Protein AF-0000000085155643 (afdb_homodimer)

Secondary structure (DSSP, 8-state):
---SS--HHHHHHHHHHHHHHHHHTT-SEEEE-TTHHHHHHH------SSS--EEEEESSS--EEEEEGGGGGGGTTSSHHHHT--EEEE-TTS-HHHHHHHHTTSSS--EEE-TT-BHHHHHHHHHHHSS--EETHHHHHHHHHB--HHHHHHHHHHHHHHHHHHHHHHHH--TTSBHHHHHHHHHHHHHHTT-SEEEEEEEEEGGGGG-TT----SPBP-TT-EEEEEEEEEETTTEEP-EEEEEEESPPPHHHHHHHHHHHHHHHHHHHH--TT-BHHHHHHHHHHHHHHTT-GGG--S-SEEE-SSSSSEEEEESTT--PBP-TTBEEEE--EEEETTTEEEE-BEEEEE-SSSEEES--S--S-EEEPP-/---SS--HHHHHHHHHHHHHHHHHTT-SEEEE-TTHHHHHHH------SSS--EEEEESSS--EEEEEGGGGGGGTTSSHHHHT--EEEE-TTS-HHHHHHHHTTSSS--EEE-TT-BHHHHHHHHHHHSS--EETHHHHHHHHHB--HHHHHHHHHHHHHHHHHHHHHHHH--TTSBHHHHHHHHHHHHHHTT-SEEEEEEEEEGGGGG-TT----SPBP-TT-EEEEEEEEEETTTEEP-EEEEEEESPPPHHHHHHHHHHHHHHHHHHHH--TT-BHHHHHHHHHHHHHHTT-GGG--S-SEEE-SSSSSEEEEESTT--PBP-TTBEEEE--EEEETTTEEEE-BEEEEE-SSSEEES--S--S-EEEPP-

InterPro domains:
  IPR000587 Creatinase, N-terminal [PF01321] (14-145)
  IPR000994 Peptidase M24 [PF00557] (154-356)
  IPR001131 Peptidase M24B, X-Pro dipeptidase/aminopeptidase P, conserved site [PS00491] (302-314)
  IPR029149 Creatinase/Aminopeptidase P/Spt16, N-terminal [G3DSA:3.40.350.10] (1-143)
  IPR029149 Creatinase/Aminopeptidase P/Spt16, N-terminal [SSF53092] (5-144)
  IPR036005 Creatinase/aminopeptidase-like [G3DSA:3.90.230.10] (144-374)
  IPR036005 Creatinase/aminopeptidase-like [SSF55920] (145-372)
  IPR050659 Peptidase M24B family [PTHR46112] (6-370)

Sequence (750 aa):
MESHRFDADVYARRLAAAASATAAAGLGGLVITPGYDLRYLVGSRAQTLERFTALVLPASGEPTVVVPRLEVASLKGSAIAELGLPVRDWVDGENPYELVAAALGGAPAATAVTDSMPALHLLPLAGVLGVLPVLATDVLRGLRMVKEECEVDALRKAGAAIDRVHARVPSFLIPGRTEADVAADIAEAIVAEGHSEVAFIIVGSGPHGADPHHGYSDRELQVGDIVVVDIGGSYEPGYHSDSTRTYSIGEPSPEVAQQYSILQRAQRAACDAVRPGVTAEQVAAAARDVLAAAGLAEYFVHRTGHGIGLSVHEEPYIVAGNDLPLAAGMAFSIEPGIYFPGRWGARIEDIVVVTDDGALAVNKRPHELIVVPVPMESHRFDADVYARRLAAAASATAAAGLGGLVITPGYDLRYLVGSRAQTLERFTALVLPASGEPTVVVPRLEVASLKGSAIAELGLPVRDWVDGENPYELVAAALGGAPAATAVTDSMPALHLLPLAGVLGVLPVLATDVLRGLRMVKEECEVDALRKAGAAIDRVHARVPSFLIPGRTEADVAADIAEAIVAEGHSEVAFIIVGSGPHGADPHHGYSDRELQVGDIVVVDIGGSYEPGYHSDSTRTYSIGEPSPEVAQQYSILQRAQRAACDAVRPGVTAEQVAAAARDVLAAAGLAEYFVHRTGHGIGLSVHEEPYIVAGNDLPLAAGMAFSIEPGIYFPGRWGARIEDIVVVTDDGALAVNKRPHELIVVPVP

Organism: Mycolicibacterium paratuberculosis (strain ATCC BAA-968 / K-10) (NCBI:txid262316)

Radius of gyration: 26.62 Å; Cα contacts (8 Å, |Δi|>4): 1845; chains: 2; bounding box: 56×73×69 Å

Structure (mmCIF, N/CA/C/O backbone):
data_AF-0000000085155643-model_v1
#
loop_
_entity.id
_entity.type
_entity.pdbx_description
1 polymer PepE
#
loop_
_atom_site.group_PDB
_atom_site.id
_atom_site.type_symbol
_atom_site.label_atom_id
_atom_site.label_alt_id
_atom_site.label_comp_id
_atom_site.label_asym_id
_atom_site.label_entity_id
_atom_site.label_seq_id
_atom_site.pdbx_PDB_ins_code
_atom_site.Cartn_x
_atom_site.Cartn_y
_atom_site.Cartn_z
_atom_site.occupancy
_atom_site.B_iso_or_equiv
_atom_site.auth_seq_id
_atom_site.auth_comp_id
_atom_site.auth_asym_id
_atom_site.auth_atom_id
_atom_site.pdbx_PDB_model_num
ATOM 1 N N . MET A 1 1 ? 22.547 6.699 -15.016 1 32.41 1 MET A N 1
ATOM 2 C CA . MET A 1 1 ? 21.234 6.742 -14.391 1 32.41 1 MET A CA 1
ATOM 3 C C . MET A 1 1 ? 21.297 7.402 -13.016 1 32.41 1 MET A C 1
ATOM 5 O O . MET A 1 1 ? 22.078 6.973 -12.156 1 32.41 1 MET A O 1
ATOM 9 N N . GLU A 1 2 ? 21.109 8.703 -12.867 1 44.66 2 GLU A N 1
ATOM 10 C CA . GLU A 1 2 ? 21.234 9.484 -11.648 1 44.66 2 GLU A CA 1
ATOM 11 C C . GLU A 1 2 ? 20.578 8.766 -10.469 1 44.66 2 GLU A C 1
ATOM 13 O O . GLU A 1 2 ? 19.516 8.148 -10.617 1 44.66 2 GLU A O 1
ATOM 18 N N . SER A 1 3 ? 21.312 8.477 -9.445 1 58.22 3 SER A N 1
ATOM 19 C CA . SER A 1 3 ? 20.875 7.695 -8.297 1 58.22 3 SER A CA 1
ATOM 20 C C . SER A 1 3 ? 19.609 8.281 -7.672 1 58.22 3 SER A C 1
ATOM 22 O O . SER A 1 3 ? 19.484 9.5 -7.535 1 58.22 3 SER A O 1
ATOM 24 N N . HIS A 1 4 ? 18.531 7.59 -7.559 1 84.88 4 HIS A N 1
ATOM 25 C CA . HIS A 1 4 ? 17.25 7.965 -6.996 1 84.88 4 HIS A CA 1
ATOM 26 C C . HIS A 1 4 ? 17.281 7.941 -5.469 1 84.88 4 HIS A C 1
ATOM 28 O O . HIS A 1 4 ? 16.25 7.727 -4.824 1 84.88 4 HIS A O 1
ATOM 34 N N . ARG A 1 5 ? 18.719 8.078 -4.984 1 92.5 5 ARG A N 1
ATOM 35 C CA . ARG A 1 5 ? 18.906 8.117 -3.537 1 92.5 5 ARG A CA 1
ATOM 36 C C . ARG A 1 5 ? 20.031 9.078 -3.154 1 92.5 5 ARG A C 1
ATOM 38 O O . ARG A 1 5 ? 20.656 9.695 -4.023 1 92.5 5 ARG A O 1
ATOM 45 N N . PHE A 1 6 ? 20.234 9.344 -1.831 1 97.12 6 PHE A N 1
ATOM 46 C CA . PHE A 1 6 ? 21.359 10.133 -1.328 1 97.12 6 PHE A CA 1
ATOM 47 C C . PHE A 1 6 ? 22.672 9.359 -1.452 1 97.12 6 PHE A C 1
ATOM 49 O O . PHE A 1 6 ? 22.672 8.188 -1.815 1 97.12 6 PHE A O 1
ATOM 56 N N . ASP A 1 7 ? 23.797 10.039 -1.158 1 96.44 7 ASP A N 1
ATOM 57 C CA . ASP A 1 7 ? 25.109 9.406 -1.146 1 96.44 7 ASP A CA 1
ATOM 58 C C . ASP A 1 7 ? 25.203 8.367 -0.035 1 96.44 7 ASP A C 1
ATOM 60 O O . ASP A 1 7 ? 24.594 8.516 1.023 1 96.44 7 ASP A O 1
ATOM 64 N N . ALA A 1 8 ? 26.031 7.398 -0.221 1 96.75 8 ALA A N 1
ATOM 65 C CA . ALA A 1 8 ? 26.156 6.27 0.701 1 96.75 8 ALA A CA 1
ATOM 66 C C . ALA A 1 8 ? 26.562 6.746 2.094 1 96.75 8 ALA A C 1
ATOM 68 O O . ALA A 1 8 ? 26.188 6.137 3.098 1 96.75 8 ALA A O 1
ATOM 69 N N . ASP A 1 9 ? 27.281 7.816 2.139 1 97.31 9 ASP A N 1
ATOM 70 C CA . ASP A 1 9 ? 27.75 8.328 3.422 1 97.31 9 ASP A CA 1
ATOM 71 C C . ASP A 1 9 ? 26.578 8.773 4.301 1 97.31 9 ASP A C 1
ATOM 73 O O . ASP A 1 9 ? 26.656 8.688 5.531 1 97.31 9 ASP A O 1
ATOM 77 N N . VAL A 1 10 ? 25.516 9.289 3.678 1 97.81 10 VAL A N 1
ATOM 78 C CA . VAL A 1 10 ? 24.312 9.672 4.406 1 97.81 10 VAL A CA 1
ATOM 79 C C . VAL A 1 10 ? 23.75 8.453 5.129 1 97.81 10 VAL A C 1
ATOM 81 O O . VAL A 1 10 ? 23.438 8.523 6.32 1 97.81 10 VAL A O 1
ATOM 84 N N . TYR A 1 11 ? 23.688 7.379 4.43 1 98.31 11 TYR A N 1
ATOM 85 C CA . TYR A 1 11 ? 23.094 6.168 4.98 1 98.31 11 TYR A CA 1
ATOM 86 C C . TYR A 1 11 ? 24.016 5.527 6.012 1 98.31 11 TYR A C 1
ATOM 88 O O . TYR A 1 11 ? 23.562 4.949 6.996 1 98.31 11 TYR A O 1
ATOM 96 N N . ALA A 1 12 ? 25.328 5.648 5.805 1 98.06 12 ALA A N 1
ATOM 97 C CA . ALA A 1 12 ? 26.281 5.164 6.801 1 98.06 12 ALA A CA 1
ATOM 98 C C . ALA A 1 12 ? 26.094 5.883 8.133 1 98.06 12 ALA A C 1
ATOM 100 O O . ALA A 1 12 ? 26.062 5.246 9.188 1 98.06 12 ALA A O 1
ATOM 101 N N . ARG A 1 13 ? 25.953 7.148 8.078 1 97.62 13 ARG A N 1
ATOM 102 C CA . ARG A 1 13 ? 25.734 7.941 9.281 1 97.62 13 ARG A CA 1
ATOM 103 C C . ARG A 1 13 ? 24.422 7.59 9.953 1 97.62 13 ARG A C 1
ATOM 105 O O . ARG A 1 13 ? 24.344 7.504 11.18 1 97.62 13 ARG A O 1
ATOM 112 N N . ARG A 1 14 ? 23.422 7.348 9.18 1 98.19 14 ARG A N 1
ATOM 113 C CA . ARG A 1 14 ? 22.094 7.031 9.711 1 98.19 14 ARG A CA 1
ATOM 114 C C . ARG A 1 14 ? 22.094 5.672 10.398 1 98.19 14 ARG A C 1
ATOM 116 O O . ARG A 1 14 ? 21.484 5.516 11.461 1 98.19 14 ARG A O 1
ATOM 123 N N . LEU A 1 15 ? 22.734 4.711 9.75 1 98.5 15 LEU A N 1
ATOM 124 C CA . LEU A 1 15 ? 22.844 3.393 10.359 1 98.5 15 LEU A CA 1
ATOM 125 C C . LEU A 1 15 ? 23.578 3.473 11.695 1 98.5 15 LEU A C 1
ATOM 127 O O . LEU A 1 15 ? 23.141 2.879 12.688 1 98.5 15 LEU A O 1
ATOM 131 N N . ALA A 1 16 ? 24.625 4.254 11.742 1 98.12 16 ALA A N 1
ATOM 132 C CA . ALA A 1 16 ? 25.391 4.406 12.977 1 98.12 16 ALA A CA 1
ATOM 133 C C . ALA A 1 16 ? 24.562 5.102 14.055 1 98.12 16 ALA A C 1
ATOM 135 O O . ALA A 1 16 ? 24.547 4.672 15.211 1 98.12 16 ALA A O 1
ATOM 136 N N . ALA A 1 17 ? 23.875 6.141 13.688 1 97.81 17 ALA A N 1
ATOM 137 C CA . ALA A 1 17 ? 23.047 6.879 14.633 1 97.81 17 ALA A CA 1
ATOM 138 C C . ALA A 1 17 ? 21.922 6 15.172 1 97.81 17 ALA A C 1
ATOM 140 O O . ALA A 1 17 ? 21.609 6.031 16.359 1 97.81 17 ALA A O 1
ATOM 141 N N . ALA A 1 18 ? 21.297 5.234 14.289 1 98.44 18 ALA A N 1
ATOM 142 C CA . ALA A 1 18 ? 20.203 4.348 14.695 1 98.44 18 ALA A CA 1
ATOM 143 C C . ALA A 1 18 ? 20.719 3.268 15.648 1 98.44 18 ALA A C 1
ATOM 145 O O . ALA A 1 18 ? 20.047 2.947 16.641 1 98.44 18 ALA A O 1
ATOM 146 N N . ALA A 1 19 ? 21.859 2.715 15.32 1 98.31 19 ALA A N 1
ATOM 147 C CA . ALA A 1 19 ? 22.453 1.708 16.203 1 98.31 19 ALA A CA 1
ATOM 148 C C . ALA A 1 19 ? 22.719 2.285 17.594 1 98.31 19 ALA A C 1
ATOM 150 O O . ALA A 1 19 ? 22.406 1.659 18.609 1 98.31 19 ALA A O 1
ATOM 151 N N . SER A 1 20 ? 23.281 3.473 17.609 1 97.94 20 SER A N 1
ATOM 152 C CA . SER A 1 20 ? 23.578 4.137 18.875 1 97.94 20 SER A CA 1
ATOM 153 C C . SER A 1 20 ? 22.312 4.41 19.672 1 97.94 20 SER A C 1
ATOM 155 O O . SER A 1 20 ? 22.266 4.172 20.875 1 97.94 20 SER A O 1
ATOM 157 N N . ALA A 1 21 ? 21.297 4.891 19.031 1 97.5 21 ALA A N 1
ATOM 158 C CA . ALA A 1 21 ? 20.016 5.164 19.688 1 97.5 21 ALA A CA 1
ATOM 159 C C . ALA A 1 21 ? 19.375 3.883 20.219 1 97.5 21 ALA A C 1
ATOM 161 O O . ALA A 1 21 ? 18.766 3.885 21.281 1 97.5 21 ALA A O 1
ATOM 162 N N . THR A 1 22 ? 19.531 2.82 19.438 1 97.88 22 THR A N 1
ATOM 163 C CA . THR A 1 22 ? 19.031 1.513 19.844 1 97.88 22 THR A CA 1
ATOM 164 C C . THR A 1 22 ? 19.719 1.036 21.109 1 97.88 22 THR A C 1
ATOM 166 O O . THR A 1 22 ? 19.047 0.6 22.062 1 97.88 22 THR A O 1
ATOM 169 N N . ALA A 1 23 ? 21.016 1.2 21.141 1 97.5 23 ALA A N 1
ATOM 170 C CA . ALA A 1 23 ? 21.781 0.836 22.328 1 97.5 23 ALA A CA 1
ATOM 171 C C . ALA A 1 23 ? 21.375 1.679 23.531 1 97.5 23 ALA A C 1
ATOM 173 O O . ALA A 1 23 ? 21.188 1.153 24.625 1 97.5 23 ALA A O 1
ATOM 174 N N . ALA A 1 24 ? 21.188 2.908 23.312 1 97.06 24 ALA A N 1
ATOM 175 C CA . ALA A 1 24 ? 20.812 3.832 24.375 1 97.06 24 ALA A CA 1
ATOM 176 C C . ALA A 1 24 ? 19.438 3.482 24.953 1 97.06 24 ALA A C 1
ATOM 178 O O . ALA A 1 24 ? 19.172 3.711 26.125 1 97.06 24 ALA A O 1
ATOM 179 N N . ALA A 1 25 ? 18.594 2.867 24.156 1 96.5 25 ALA A N 1
ATOM 180 C CA . ALA A 1 25 ? 17.25 2.488 24.578 1 96.5 25 ALA A CA 1
ATOM 181 C C . ALA A 1 25 ? 17.25 1.132 25.281 1 96.5 25 ALA A C 1
ATOM 183 O O . ALA A 1 25 ? 16.188 0.643 25.688 1 96.5 25 ALA A O 1
ATOM 184 N N . GLY A 1 26 ? 18.375 0.486 25.328 1 96.31 26 GLY A N 1
ATOM 185 C CA . GLY A 1 26 ? 18.484 -0.808 25.984 1 96.31 26 GLY A CA 1
ATOM 186 C C . GLY A 1 26 ? 17.984 -1.956 25.125 1 96.31 26 GLY A C 1
ATOM 187 O O . GLY A 1 26 ? 17.578 -2.994 25.656 1 96.31 26 GLY A O 1
ATOM 188 N N . LEU A 1 27 ? 17.969 -1.751 23.859 1 97.38 27 LEU A N 1
ATOM 189 C CA . LEU A 1 27 ? 17.5 -2.768 22.922 1 97.38 27 LEU A CA 1
ATOM 190 C C . LEU A 1 27 ? 18.672 -3.482 22.25 1 97.38 27 LEU A C 1
ATOM 192 O O . LEU A 1 27 ? 19.734 -2.898 22.078 1 97.38 27 LEU A O 1
ATOM 196 N N . GLY A 1 28 ? 18.422 -4.715 21.875 1 97.12 28 GLY A N 1
ATOM 197 C CA . GLY A 1 28 ? 19.438 -5.508 21.203 1 97.12 28 GLY A CA 1
ATOM 198 C C . GLY A 1 28 ? 19.578 -5.191 19.719 1 97.12 28 GLY A C 1
ATOM 199 O O . GLY A 1 28 ? 20.609 -5.469 19.109 1 97.12 28 GLY A O 1
ATOM 200 N N . GLY A 1 29 ? 18.516 -4.633 19.172 1 98.38 29 GLY A N 1
ATOM 201 C CA . GLY A 1 29 ? 18.578 -4.297 17.75 1 98.38 29 GLY A CA 1
ATOM 202 C C . GLY A 1 29 ? 17.234 -3.871 17.188 1 98.38 29 GLY A C 1
ATOM 203 O O . GLY A 1 29 ? 16.234 -3.816 17.906 1 98.38 29 GLY A O 1
ATOM 204 N N . LEU A 1 30 ? 17.281 -3.461 15.93 1 98.75 30 LEU A N 1
ATOM 205 C CA . LEU A 1 30 ? 16.094 -3.104 15.148 1 98.75 30 LEU A CA 1
ATOM 206 C C . LEU A 1 30 ? 15.852 -4.121 14.039 1 98.75 30 LEU A C 1
ATOM 208 O O . LEU A 1 30 ? 16.797 -4.641 13.445 1 98.75 30 LEU A O 1
ATOM 212 N N . VAL A 1 31 ? 14.609 -4.457 13.773 1 98.88 31 VAL A N 1
ATOM 213 C CA . VAL A 1 31 ? 14.195 -5.207 12.594 1 98.88 31 VAL A CA 1
ATOM 214 C C . VAL A 1 31 ? 13.273 -4.352 11.727 1 98.88 31 VAL A C 1
ATOM 216 O O . VAL A 1 31 ? 12.141 -4.055 12.125 1 98.88 31 VAL A O 1
ATOM 219 N N . ILE A 1 32 ? 13.742 -3.996 10.516 1 98.75 32 ILE A N 1
ATOM 220 C CA . ILE A 1 32 ? 13.094 -2.998 9.672 1 98.75 32 ILE A CA 1
ATOM 221 C C . ILE A 1 32 ? 12.641 -3.641 8.367 1 98.75 32 ILE A C 1
ATOM 223 O O . ILE A 1 32 ? 13.453 -3.875 7.469 1 98.75 32 ILE A O 1
ATOM 227 N N . THR A 1 33 ? 11.336 -3.877 8.273 1 98.5 33 THR A N 1
ATOM 228 C CA . THR A 1 33 ? 10.773 -4.383 7.031 1 98.5 33 THR A CA 1
ATOM 229 C C . THR A 1 33 ? 10.57 -3.252 6.027 1 98.5 33 THR A C 1
ATOM 231 O O . THR A 1 33 ? 10.773 -2.08 6.359 1 98.5 33 THR A O 1
ATOM 234 N N . PRO A 1 34 ? 10.234 -3.621 4.762 1 97.19 34 PRO A N 1
ATOM 235 C CA . PRO A 1 34 ? 10.117 -2.598 3.721 1 97.19 34 PRO A CA 1
ATOM 236 C C . PRO A 1 34 ? 9.125 -1.495 4.082 1 97.19 34 PRO A C 1
ATOM 238 O O . PRO A 1 34 ? 8.086 -1.77 4.688 1 97.19 34 PRO A O 1
ATOM 241 N N . GLY A 1 35 ? 9.367 -0.264 3.723 1 95 35 GLY A N 1
ATOM 242 C CA . GLY A 1 35 ? 8.633 0.953 4.039 1 95 35 GLY A CA 1
ATOM 243 C C . GLY A 1 35 ? 9.531 2.166 4.195 1 95 35 GLY A C 1
ATOM 244 O O . GLY A 1 35 ? 10.688 2.152 3.754 1 95 35 GLY A O 1
ATOM 245 N N . TYR A 1 36 ? 9.078 3.172 4.848 1 95.38 36 TYR A N 1
ATOM 246 C CA . TYR A 1 36 ? 9.789 4.445 4.914 1 95.38 36 TYR A CA 1
ATOM 247 C C . TYR A 1 36 ? 11.039 4.328 5.777 1 95.38 36 TYR A C 1
ATOM 249 O O . TYR A 1 36 ? 12.039 4.996 5.527 1 95.38 36 TYR A O 1
ATOM 257 N N . ASP A 1 37 ? 11.039 3.412 6.781 1 97.56 37 ASP A N 1
ATOM 258 C CA . ASP A 1 37 ? 12.219 3.271 7.633 1 97.56 37 ASP A CA 1
ATOM 259 C C . ASP A 1 37 ? 13.367 2.604 6.883 1 97.56 37 ASP A C 1
ATOM 261 O O . ASP A 1 37 ? 14.523 2.977 7.055 1 97.56 37 ASP A O 1
ATOM 265 N N . LEU A 1 38 ? 13.016 1.601 6.09 1 98.12 38 LEU A N 1
ATOM 266 C CA . LEU A 1 38 ? 14.039 0.964 5.273 1 98.12 38 LEU A CA 1
ATOM 267 C C . LEU A 1 38 ? 14.617 1.948 4.262 1 98.12 38 LEU A C 1
ATOM 269 O O . LEU A 1 38 ? 15.836 2.006 4.07 1 98.12 38 LEU A O 1
ATOM 273 N N . ARG A 1 39 ? 13.773 2.695 3.637 1 97 39 ARG A N 1
ATOM 274 C CA . ARG A 1 39 ? 14.203 3.73 2.705 1 97 39 ARG A CA 1
ATOM 275 C C . ARG A 1 39 ? 15.102 4.754 3.4 1 97 39 ARG A C 1
ATOM 277 O O . ARG A 1 39 ? 16.094 5.203 2.83 1 97 39 ARG A O 1
ATOM 284 N N . TYR A 1 40 ? 14.758 5.07 4.613 1 98.12 40 TYR A N 1
ATOM 285 C CA . TYR A 1 40 ? 15.531 6.043 5.379 1 98.12 40 TYR A CA 1
ATOM 286 C C . TYR A 1 40 ? 16.938 5.516 5.68 1 98.12 40 TYR A C 1
ATOM 288 O O . TYR A 1 40 ? 17.922 6.234 5.52 1 98.12 40 TYR A O 1
ATOM 296 N N . LEU A 1 41 ? 17.031 4.285 6.07 1 98.56 41 LEU A N 1
ATOM 297 C CA . LEU A 1 41 ? 18.266 3.76 6.645 1 98.56 41 LEU A CA 1
ATOM 298 C C . LEU A 1 41 ? 19.219 3.311 5.551 1 98.56 41 LEU A C 1
ATOM 300 O O . LEU A 1 41 ? 20.438 3.35 5.738 1 98.56 41 LEU A O 1
ATOM 304 N N . VAL A 1 42 ? 18.609 2.873 4.371 1 98.44 42 VAL A N 1
ATOM 305 C CA . VAL A 1 42 ? 19.562 2.32 3.41 1 98.44 42 VAL A CA 1
ATOM 306 C C . VAL A 1 42 ? 19.141 2.717 1.994 1 98.44 42 VAL A C 1
ATOM 308 O O . VAL A 1 42 ? 19.719 2.23 1.017 1 98.44 42 VAL A O 1
ATOM 311 N N . GLY A 1 43 ? 18.094 3.512 1.774 1 97.56 43 GLY A N 1
ATOM 312 C CA . GLY A 1 43 ? 17.688 4.004 0.469 1 97.56 43 GLY A CA 1
ATOM 313 C C . GLY A 1 43 ? 17 2.953 -0.376 1 97.56 43 GLY A C 1
ATOM 314 O O . GLY A 1 43 ? 16.969 3.057 -1.604 1 97.56 43 GLY A O 1
ATOM 315 N N . SER A 1 44 ? 16.469 1.911 0.299 1 96.38 44 SER A N 1
ATOM 316 C CA . SER A 1 44 ? 15.867 0.803 -0.443 1 96.38 44 SER A CA 1
ATOM 317 C C . SER A 1 44 ? 14.391 1.046 -0.711 1 96.38 44 SER A C 1
ATOM 319 O O . SER A 1 44 ? 13.648 1.463 0.185 1 96.38 44 SER A O 1
ATOM 321 N N . ARG A 1 45 ? 13.977 0.698 -1.948 1 92.94 45 ARG A N 1
ATOM 322 C CA . ARG A 1 45 ? 12.57 0.769 -2.338 1 92.94 45 ARG A CA 1
ATOM 323 C C . ARG A 1 45 ? 11.969 -0.625 -2.449 1 92.94 45 ARG A C 1
ATOM 325 O O . ARG A 1 45 ? 10.922 -0.805 -3.078 1 92.94 45 ARG A O 1
ATOM 332 N N . ALA A 1 46 ? 12.68 -1.554 -1.919 1 92.31 46 ALA A N 1
ATOM 333 C CA . ALA A 1 46 ? 12.234 -2.941 -2.004 1 92.31 46 ALA A CA 1
ATOM 334 C C . ALA A 1 46 ? 10.859 -3.113 -1.36 1 92.31 46 ALA A C 1
ATOM 336 O O . ALA A 1 46 ? 10.57 -2.506 -0.326 1 92.31 46 ALA A O 1
ATOM 337 N N . GLN A 1 47 ? 10.047 -3.758 -2.043 1 90.44 47 GLN A N 1
ATOM 338 C CA . GLN A 1 47 ? 8.758 -4.219 -1.533 1 90.44 47 GLN A CA 1
ATOM 339 C C . GLN A 1 47 ? 8.633 -5.738 -1.646 1 90.44 47 GLN A C 1
ATOM 341 O O . GLN A 1 47 ? 9.242 -6.352 -2.529 1 90.44 47 GLN A O 1
ATOM 346 N N . THR A 1 48 ? 7.93 -6.266 -0.693 1 85.5 48 THR A N 1
ATOM 347 C CA . THR A 1 48 ? 7.629 -7.691 -0.784 1 85.5 48 THR A CA 1
ATOM 348 C C . THR A 1 48 ? 6.168 -7.961 -0.423 1 85.5 48 THR A C 1
ATOM 350 O O . THR A 1 48 ? 5.578 -7.234 0.376 1 85.5 48 THR A O 1
ATOM 353 N N . LEU A 1 49 ? 5.566 -8.898 -1.057 1 84.94 49 LEU A N 1
ATOM 354 C CA . LEU A 1 49 ? 4.234 -9.359 -0.679 1 84.94 49 LEU A CA 1
ATOM 355 C C . LEU A 1 49 ? 4.281 -10.164 0.615 1 84.94 49 LEU A C 1
ATOM 357 O O . LEU A 1 49 ? 4.652 -9.633 1.667 1 84.94 49 LEU A O 1
ATOM 361 N N . GLU A 1 50 ? 4.141 -11.469 0.486 1 90.75 50 GLU A N 1
ATOM 362 C CA . GLU A 1 50 ? 4.02 -12.289 1.688 1 90.75 50 GLU A CA 1
ATOM 363 C C . GLU A 1 50 ? 5.387 -12.766 2.166 1 90.75 50 GLU A C 1
ATOM 365 O O . GLU A 1 50 ? 5.508 -13.305 3.268 1 90.75 50 GLU A O 1
ATOM 370 N N . ARG A 1 51 ? 6.512 -12.578 1.364 1 94.75 51 ARG A N 1
ATOM 371 C CA . ARG A 1 51 ? 7.832 -13.07 1.735 1 94.75 51 ARG A CA 1
ATOM 372 C C . ARG A 1 51 ? 8.578 -12.055 2.588 1 94.75 51 ARG A C 1
ATOM 374 O O . ARG A 1 51 ? 8.539 -10.852 2.305 1 94.75 51 ARG A O 1
ATOM 381 N N . PHE A 1 52 ? 9.219 -12.555 3.58 1 97.75 52 PHE A N 1
ATOM 382 C CA . PHE A 1 52 ? 9.844 -11.711 4.59 1 97.75 52 PHE A CA 1
ATOM 383 C C . PHE A 1 52 ? 11.109 -11.055 4.039 1 97.75 52 PHE A C 1
ATOM 385 O O . PHE A 1 52 ? 11.969 -11.734 3.482 1 97.75 52 PHE A O 1
ATOM 392 N N . THR A 1 53 ? 11.289 -9.766 4.117 1 98.25 53 THR A N 1
ATOM 393 C CA . THR A 1 53 ? 12.469 -8.945 3.879 1 98.25 53 THR A CA 1
ATOM 394 C C . THR A 1 53 ? 12.68 -7.949 5.02 1 98.25 53 THR A C 1
ATOM 396 O O . THR A 1 53 ? 11.727 -7.305 5.465 1 98.25 53 THR A O 1
ATOM 399 N N . ALA A 1 54 ? 13.938 -7.848 5.523 1 98.75 54 ALA A N 1
ATOM 400 C CA . ALA A 1 54 ? 14.172 -6.859 6.574 1 98.75 54 ALA A CA 1
ATOM 401 C C . ALA A 1 54 ? 15.656 -6.496 6.664 1 98.75 54 ALA A C 1
ATOM 403 O O . ALA A 1 54 ? 16.516 -7.309 6.336 1 98.75 54 ALA A O 1
ATOM 404 N N . LEU A 1 55 ? 15.93 -5.316 7.039 1 98.88 55 LEU A N 1
ATOM 405 C CA . LEU A 1 55 ? 17.219 -4.91 7.602 1 98.88 55 LEU A CA 1
ATOM 406 C C . LEU A 1 55 ? 17.281 -5.211 9.094 1 98.88 55 LEU A C 1
ATOM 408 O O . LEU A 1 55 ? 16.422 -4.754 9.859 1 98.88 55 LEU A O 1
ATOM 412 N N . VAL A 1 56 ? 18.156 -6.008 9.5 1 98.88 56 VAL A N 1
ATOM 413 C CA . VAL A 1 56 ? 18.438 -6.258 10.906 1 98.88 56 VAL A CA 1
ATOM 414 C C . VAL A 1 56 ? 19.609 -5.406 11.359 1 98.88 56 VAL A C 1
ATOM 416 O O . VAL A 1 56 ? 20.734 -5.559 10.852 1 98.88 56 VAL A O 1
ATOM 419 N N . LEU A 1 57 ? 19.406 -4.469 12.258 1 98.81 57 LEU A N 1
ATOM 420 C CA . LEU A 1 57 ? 20.422 -3.553 12.766 1 98.81 57 LEU A CA 1
ATOM 421 C C . LEU A 1 57 ? 20.672 -3.779 14.25 1 98.81 57 LEU A C 1
ATOM 423 O O . LEU A 1 57 ? 19.922 -3.277 15.094 1 98.81 57 LEU A O 1
ATOM 427 N N . PRO A 1 58 ? 21.703 -4.547 14.602 1 98.25 58 PRO A N 1
ATOM 428 C CA . PRO A 1 58 ? 22.016 -4.746 16.016 1 98.25 58 PRO A CA 1
ATOM 429 C C . PRO A 1 58 ? 22.5 -3.469 16.703 1 98.25 58 PRO A C 1
ATOM 431 O O . PRO A 1 58 ? 23.062 -2.588 16.031 1 98.25 58 PRO A O 1
ATOM 434 N N . ALA A 1 59 ? 22.234 -3.408 18 1 97.25 59 ALA A N 1
ATOM 435 C CA . ALA A 1 59 ? 22.766 -2.295 18.781 1 97.25 59 ALA A CA 1
ATOM 436 C C . ALA A 1 59 ? 24.297 -2.254 18.719 1 97.25 59 ALA A C 1
ATOM 438 O O . ALA A 1 59 ? 24.891 -1.18 18.781 1 97.25 59 ALA A O 1
ATOM 439 N N . SER A 1 60 ? 24.859 -3.398 18.672 1 95 60 SER A N 1
ATOM 440 C CA . SER A 1 60 ? 26.297 -3.574 18.484 1 95 60 SER A CA 1
ATOM 441 C C . SER A 1 60 ? 26.594 -4.672 17.469 1 95 60 SER A C 1
ATOM 443 O O . SER A 1 60 ? 26.094 -5.789 17.594 1 95 60 SER A O 1
ATOM 445 N N . GLY A 1 61 ? 27.344 -4.332 16.453 1 93.38 61 GLY A N 1
ATOM 446 C CA . GLY A 1 61 ? 27.656 -5.293 15.398 1 93.38 61 GLY A CA 1
ATOM 447 C C . GLY A 1 61 ? 27.297 -4.801 14.016 1 93.38 61 GLY A C 1
ATOM 448 O O . GLY A 1 61 ? 26.984 -3.623 13.828 1 93.38 61 GLY A O 1
ATOM 449 N N . GLU A 1 62 ? 27.312 -5.711 13.055 1 95.25 62 GLU A N 1
ATOM 450 C CA . GLU A 1 62 ? 27.109 -5.355 11.648 1 95.25 62 GLU A CA 1
ATOM 451 C C . GLU A 1 62 ? 25.656 -5.535 11.227 1 95.25 62 GLU A C 1
ATOM 453 O O . GLU A 1 62 ? 25.047 -6.57 11.516 1 95.25 62 GLU A O 1
ATOM 458 N N . PRO A 1 63 ? 25.094 -4.469 10.586 1 98.25 63 PRO A N 1
ATOM 459 C CA . PRO A 1 63 ? 23.766 -4.652 10.016 1 98.25 63 PRO A CA 1
ATOM 460 C C . PRO A 1 63 ? 23.719 -5.762 8.961 1 98.25 63 PRO A C 1
ATOM 462 O O . PRO A 1 63 ? 24.719 -5.988 8.258 1 98.25 63 PRO A O 1
ATOM 465 N N . THR A 1 64 ? 22.609 -6.449 8.891 1 98.56 64 THR A N 1
ATOM 466 C CA . THR A 1 64 ? 22.422 -7.539 7.945 1 98.56 64 THR A CA 1
ATOM 467 C C . THR A 1 64 ? 21.047 -7.438 7.27 1 98.56 64 THR A C 1
ATOM 469 O O . THR A 1 64 ? 20.062 -7.117 7.922 1 98.56 64 THR A O 1
ATOM 472 N N . VAL A 1 65 ? 21.031 -7.695 5.965 1 98.75 65 VAL A N 1
ATOM 473 C CA . VAL A 1 65 ? 19.766 -7.73 5.246 1 98.75 65 VAL A CA 1
ATOM 474 C C . VAL A 1 65 ? 19.328 -9.18 5.047 1 98.75 65 VAL A C 1
ATOM 476 O O . VAL A 1 65 ? 20.094 -10 4.547 1 98.75 65 VAL A O 1
ATOM 479 N N . VAL A 1 66 ? 18.141 -9.508 5.535 1 98.75 66 VAL A N 1
ATOM 480 C CA . VAL A 1 66 ? 17.516 -10.805 5.301 1 98.75 66 VAL A CA 1
ATOM 481 C C . VAL A 1 66 ? 16.469 -10.68 4.188 1 98.75 66 VAL A C 1
ATOM 483 O O . VAL A 1 66 ? 15.539 -9.875 4.285 1 98.75 66 VAL A O 1
ATOM 486 N N . VAL A 1 67 ? 16.594 -11.414 3.062 1 98.12 67 VAL A N 1
ATOM 487 C CA . VAL A 1 67 ? 15.758 -11.211 1.884 1 98.12 67 VAL A CA 1
ATOM 488 C C . VAL A 1 67 ? 15.547 -12.547 1.164 1 98.12 67 VAL A C 1
ATOM 490 O O . VAL A 1 67 ? 16.453 -13.391 1.128 1 98.12 67 VAL A O 1
ATOM 493 N N . PRO A 1 68 ? 14.305 -12.797 0.646 1 96.44 68 PRO A N 1
ATOM 494 C CA . PRO A 1 68 ? 14.164 -13.992 -0.194 1 96.44 68 PRO A CA 1
ATOM 495 C C . PRO A 1 68 ? 15.117 -13.977 -1.391 1 96.44 68 PRO A C 1
ATOM 497 O O . PRO A 1 68 ? 15.32 -12.938 -2.016 1 96.44 68 PRO A O 1
ATOM 500 N N . ARG A 1 69 ? 15.688 -15.172 -1.633 1 93.81 69 ARG A N 1
ATOM 501 C CA . ARG A 1 69 ? 16.625 -15.281 -2.742 1 93.81 69 ARG A CA 1
ATOM 502 C C . ARG A 1 69 ? 16.031 -14.711 -4.023 1 93.81 69 ARG A C 1
ATOM 504 O O . ARG A 1 69 ? 16.719 -14.023 -4.777 1 93.81 69 ARG A O 1
ATOM 511 N N . LEU A 1 70 ? 14.781 -14.852 -4.211 1 91.38 70 LEU A N 1
ATOM 512 C CA . LEU A 1 70 ? 14.078 -14.406 -5.41 1 91.38 70 LEU A CA 1
ATOM 513 C C . LEU A 1 70 ? 14.016 -12.891 -5.477 1 91.38 70 LEU A C 1
ATOM 515 O O . LEU A 1 70 ? 13.75 -12.32 -6.535 1 91.38 70 LEU A O 1
ATOM 519 N N . GLU A 1 71 ? 14.25 -12.148 -4.348 1 92.69 71 GLU A N 1
ATOM 520 C CA . GLU A 1 71 ? 14.062 -10.703 -4.285 1 92.69 71 GLU A CA 1
ATOM 521 C C . GLU A 1 71 ? 15.398 -9.984 -4.105 1 92.69 71 GLU A C 1
ATOM 523 O O . GLU A 1 71 ? 15.43 -8.781 -3.85 1 92.69 71 GLU A O 1
ATOM 528 N N . VAL A 1 72 ? 16.5 -10.672 -4.199 1 93.5 72 VAL A N 1
ATOM 529 C CA . VAL A 1 72 ? 17.812 -10.062 -3.979 1 93.5 72 VAL A CA 1
ATOM 530 C C . VAL A 1 72 ? 18.016 -8.906 -4.957 1 93.5 72 VAL A C 1
ATOM 532 O O . VAL A 1 72 ? 18.562 -7.863 -4.594 1 93.5 72 VAL A O 1
ATOM 535 N N . ALA A 1 73 ? 17.516 -9.047 -6.168 1 88.62 73 ALA A N 1
ATOM 536 C CA . ALA A 1 73 ? 17.688 -8.031 -7.203 1 88.62 73 ALA A CA 1
ATOM 537 C C . ALA A 1 73 ? 16.953 -6.738 -6.828 1 88.62 73 ALA A C 1
ATOM 539 O O . ALA A 1 73 ? 17.328 -5.652 -7.285 1 88.62 73 ALA A O 1
ATOM 540 N N . SER A 1 74 ? 15.922 -6.832 -5.965 1 91.06 74 SER A N 1
ATOM 541 C CA . SER A 1 74 ? 15.141 -5.66 -5.578 1 91.06 74 SER A CA 1
ATOM 542 C C . SER A 1 74 ? 15.953 -4.723 -4.691 1 91.06 74 SER A C 1
ATOM 544 O O . SER A 1 74 ? 15.57 -3.574 -4.473 1 91.06 74 SER A O 1
ATOM 546 N N . LEU A 1 75 ? 17.094 -5.176 -4.211 1 94 75 LEU A N 1
ATOM 547 C CA . LEU A 1 75 ? 17.938 -4.355 -3.355 1 94 75 LEU A CA 1
ATOM 548 C C . LEU A 1 75 ? 18.828 -3.434 -4.191 1 94 75 LEU A C 1
ATOM 550 O O . LEU A 1 75 ? 19.453 -2.518 -3.66 1 94 75 LEU A O 1
ATOM 554 N N . LYS A 1 76 ? 18.812 -3.723 -5.496 1 89.69 76 LYS A N 1
ATOM 555 C CA . LYS A 1 76 ? 19.625 -2.896 -6.383 1 89.69 76 LYS A CA 1
ATOM 556 C C . LYS A 1 76 ? 19.219 -1.429 -6.297 1 89.69 76 LYS A C 1
ATOM 558 O O . LYS A 1 76 ? 18.031 -1.115 -6.223 1 89.69 76 LYS A O 1
ATOM 563 N N . GLY A 1 77 ? 20.172 -0.57 -6.305 1 91.44 77 GLY A N 1
ATOM 564 C CA . GLY A 1 77 ? 19.922 0.86 -6.234 1 91.44 77 GLY A CA 1
ATOM 565 C C . GLY A 1 77 ? 19.984 1.41 -4.82 1 91.44 77 GLY A C 1
ATOM 566 O O . GLY A 1 77 ? 20.094 2.623 -4.625 1 91.44 77 GLY A O 1
ATOM 567 N N . SER A 1 78 ? 19.859 0.514 -3.811 1 96.38 78 SER A N 1
ATOM 568 C CA . SER A 1 78 ? 20.016 0.937 -2.422 1 96.38 78 SER A CA 1
ATOM 569 C C . SER A 1 78 ? 21.484 1.156 -2.076 1 96.38 78 SER A C 1
ATOM 571 O O . SER A 1 78 ? 22.375 0.942 -2.912 1 96.38 78 SER A O 1
ATOM 573 N N . ALA A 1 79 ? 21.734 1.568 -0.898 1 97.75 79 ALA A N 1
ATOM 574 C CA . ALA A 1 79 ? 23.109 1.802 -0.442 1 97.75 79 ALA A CA 1
ATOM 575 C C . ALA A 1 79 ? 23.734 0.515 0.082 1 97.75 79 ALA A C 1
ATOM 577 O O . ALA A 1 79 ? 24.906 0.495 0.44 1 97.75 79 ALA A O 1
ATOM 578 N N . ILE A 1 80 ? 23.016 -0.61 0.104 1 97.94 80 ILE A N 1
ATOM 579 C CA . ILE A 1 80 ? 23.391 -1.854 0.764 1 97.94 80 ILE A CA 1
ATOM 580 C C . ILE A 1 80 ? 24.719 -2.361 0.183 1 97.94 80 ILE A C 1
ATOM 582 O O . ILE A 1 80 ? 25.656 -2.648 0.925 1 97.94 80 ILE A O 1
ATOM 586 N N . ALA A 1 81 ? 24.781 -2.42 -1.108 1 95.88 81 ALA A N 1
ATOM 587 C CA . ALA A 1 81 ? 25.984 -2.938 -1.762 1 95.88 81 ALA A CA 1
ATOM 588 C C . ALA A 1 81 ? 27.172 -2.004 -1.546 1 95.88 81 ALA A C 1
A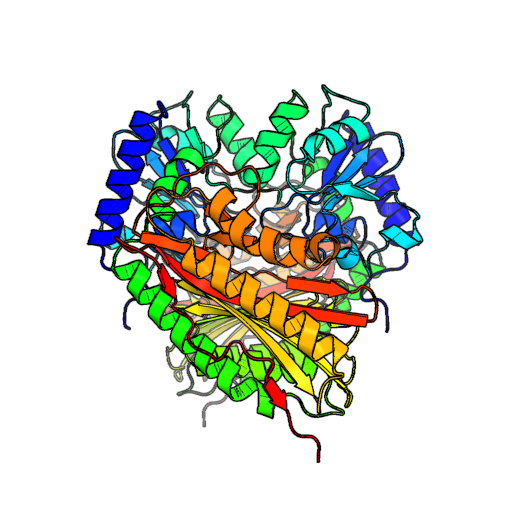TOM 590 O O . ALA A 1 81 ? 28.281 -2.457 -1.236 1 95.88 81 ALA A O 1
ATOM 591 N N . GLU A 1 82 ? 26.953 -0.738 -1.719 1 96.69 82 GLU A N 1
ATOM 592 C CA . GLU A 1 82 ? 28.016 0.25 -1.588 1 96.69 82 GLU A CA 1
ATOM 593 C C . GLU A 1 82 ? 28.578 0.267 -0.171 1 96.69 82 GLU A C 1
ATOM 595 O O . GLU A 1 82 ? 29.781 0.502 0.023 1 96.69 82 GLU A O 1
ATOM 600 N N . LEU A 1 83 ? 27.766 0.013 0.805 1 97.81 83 LEU A N 1
ATOM 601 C CA . LEU A 1 83 ? 28.188 0.026 2.201 1 97.81 83 LEU A CA 1
ATOM 602 C C . LEU A 1 83 ? 28.734 -1.333 2.613 1 97.81 83 LEU A C 1
ATOM 604 O O . LEU A 1 83 ? 29.234 -1.492 3.73 1 97.81 83 LEU A O 1
ATOM 608 N N . GLY A 1 84 ? 28.562 -2.293 1.74 1 97.31 84 GLY A N 1
ATOM 609 C CA . GLY A 1 84 ? 29.094 -3.625 2.002 1 97.31 84 GLY A CA 1
ATOM 610 C C . GLY A 1 84 ? 28.297 -4.379 3.057 1 97.31 84 GLY A C 1
ATOM 611 O O . GLY A 1 84 ? 28.875 -5.152 3.828 1 97.31 84 GLY A O 1
ATOM 612 N N . LEU A 1 85 ? 27.016 -4.109 3.168 1 98.12 85 LEU A N 1
ATOM 613 C CA . LEU A 1 85 ? 26.203 -4.824 4.152 1 98.12 85 LEU A CA 1
ATOM 614 C C . LEU A 1 85 ? 26 -6.277 3.736 1 98.12 85 LEU A C 1
ATOM 616 O O . LEU A 1 85 ? 25.703 -6.555 2.574 1 98.12 85 LEU A O 1
ATOM 620 N N . PRO A 1 86 ? 26.172 -7.176 4.68 1 98.12 86 PRO A N 1
ATOM 621 C CA . PRO A 1 86 ? 25.875 -8.578 4.359 1 98.12 86 PRO A CA 1
ATOM 622 C C . PRO A 1 86 ? 24.422 -8.797 3.986 1 98.12 86 PRO A C 1
ATOM 624 O O . PRO A 1 86 ? 23.516 -8.188 4.582 1 98.12 86 PRO A O 1
ATOM 627 N N . VAL A 1 87 ? 24.203 -9.602 2.984 1 98.25 87 VAL A N 1
ATOM 628 C CA . VAL A 1 87 ? 22.875 -10.023 2.557 1 98.25 87 VAL A CA 1
ATOM 629 C C . VAL A 1 87 ? 22.719 -11.531 2.768 1 98.25 87 VAL A C 1
ATOM 631 O O . VAL A 1 87 ? 23.484 -12.32 2.221 1 98.25 87 VAL A O 1
ATOM 634 N N . ARG A 1 88 ? 21.812 -11.875 3.645 1 98.31 88 ARG A N 1
ATOM 635 C CA . ARG A 1 88 ? 21.469 -13.273 3.881 1 98.31 88 ARG A CA 1
ATOM 636 C C . ARG A 1 88 ? 20.141 -13.625 3.223 1 98.31 88 ARG A C 1
ATOM 638 O O . ARG A 1 88 ? 19.078 -13.195 3.676 1 98.31 88 ARG A O 1
ATOM 645 N N . ASP A 1 89 ? 20.203 -14.414 2.184 1 97.19 89 ASP A N 1
ATOM 646 C CA . ASP A 1 89 ? 18.969 -14.758 1.477 1 97.19 89 ASP A CA 1
ATOM 647 C C . ASP A 1 89 ? 18.391 -16.062 2.002 1 97.19 89 ASP A C 1
ATOM 649 O O . ASP A 1 89 ? 19.047 -16.781 2.758 1 97.19 89 ASP A O 1
ATOM 653 N N . TRP A 1 90 ? 17.156 -16.281 1.799 1 96.69 90 TRP A N 1
ATOM 654 C CA . TRP A 1 90 ? 16.438 -17.5 2.174 1 96.69 90 TRP A CA 1
ATOM 655 C C . TRP A 1 90 ? 15.508 -17.953 1.06 1 96.69 90 TRP A C 1
ATOM 657 O O . TRP A 1 90 ? 15.25 -17.203 0.112 1 96.69 90 TRP A O 1
ATOM 667 N N . VAL A 1 91 ? 15.102 -19.219 1.063 1 92.5 91 VAL A N 1
ATOM 668 C CA . VAL A 1 91 ? 14.203 -19.781 0.065 1 92.5 91 VAL A CA 1
ATOM 669 C C . VAL A 1 91 ? 12.961 -20.344 0.751 1 92.5 91 VAL A C 1
ATOM 671 O O . VAL A 1 91 ? 12.969 -20.578 1.96 1 92.5 91 VAL A O 1
ATOM 674 N N . ASP A 1 92 ? 11.906 -20.531 0.022 1 88.56 92 ASP A N 1
ATOM 675 C CA . ASP A 1 92 ? 10.68 -21.094 0.566 1 88.56 92 ASP A CA 1
ATOM 676 C C . ASP A 1 92 ? 10.961 -22.422 1.286 1 88.56 92 ASP A C 1
ATOM 678 O O . ASP A 1 92 ? 11.75 -23.234 0.81 1 88.56 92 ASP A O 1
ATOM 682 N N . GLY A 1 93 ? 10.359 -22.609 2.41 1 88.31 93 GLY A N 1
ATOM 683 C CA . GLY A 1 93 ? 10.625 -23.797 3.227 1 88.31 93 GLY A CA 1
ATOM 684 C C . GLY A 1 93 ? 11.547 -23.516 4.395 1 88.31 93 GLY A C 1
ATOM 685 O O . GLY A 1 93 ? 11.586 -24.281 5.359 1 88.31 93 GLY A O 1
ATOM 686 N N . GLU A 1 94 ? 12.344 -22.438 4.238 1 93.81 94 GLU A N 1
ATOM 687 C CA . GLU A 1 94 ? 13.195 -22 5.344 1 93.81 94 GLU A CA 1
ATOM 688 C C . GLU A 1 94 ? 12.469 -21 6.23 1 93.81 94 GLU A C 1
ATOM 690 O O . GLU A 1 94 ? 11.5 -20.359 5.797 1 93.81 94 GLU A O 1
ATOM 695 N N . ASN A 1 95 ? 12.914 -20.938 7.465 1 96.88 95 ASN A N 1
ATOM 696 C CA . ASN A 1 95 ? 12.367 -19.969 8.406 1 96.88 95 ASN A CA 1
ATOM 697 C C . ASN A 1 95 ? 13.219 -18.703 8.461 1 96.88 95 ASN A C 1
ATOM 699 O O . ASN A 1 95 ? 14.227 -18.656 9.172 1 96.88 95 ASN A O 1
ATOM 703 N N . PRO A 1 96 ? 12.812 -17.672 7.781 1 98.12 96 PRO A N 1
ATOM 704 C CA . PRO A 1 96 ? 13.672 -16.484 7.691 1 98.12 96 PRO A CA 1
ATOM 705 C C . PRO A 1 96 ? 13.828 -15.766 9.031 1 98.12 96 PRO A C 1
ATOM 707 O O . PRO A 1 96 ? 14.758 -14.977 9.211 1 98.12 96 PRO A O 1
ATOM 710 N N . TYR A 1 97 ? 12.93 -15.992 9.984 1 98.5 97 TYR A N 1
ATOM 711 C CA . TYR A 1 97 ? 12.969 -15.305 11.266 1 98.5 97 TYR A CA 1
ATOM 712 C C . TYR A 1 97 ? 14.117 -15.82 12.125 1 98.5 97 TYR A C 1
ATOM 714 O O . TYR A 1 97 ? 14.625 -15.102 12.992 1 98.5 97 TYR A O 1
ATOM 722 N N . GLU A 1 98 ? 14.547 -17.047 11.891 1 98.38 98 GLU A N 1
ATOM 723 C CA . GLU A 1 98 ? 15.727 -17.578 12.562 1 98.38 98 GLU A CA 1
ATOM 724 C C . GLU A 1 98 ? 16.984 -16.844 12.125 1 98.38 98 GLU A C 1
ATOM 726 O O . GLU A 1 98 ? 17.922 -16.672 12.914 1 98.38 98 GLU A O 1
ATOM 731 N N . LEU A 1 99 ? 17.016 -16.422 10.844 1 98.31 99 LEU A N 1
ATOM 732 C CA . LEU A 1 99 ? 18.125 -15.617 10.359 1 98.31 99 LEU A CA 1
ATOM 733 C C . LEU A 1 99 ? 18.188 -14.273 11.078 1 98.31 99 LEU A C 1
ATOM 735 O O . LEU A 1 99 ? 19.281 -13.758 11.336 1 98.31 99 LEU A O 1
ATOM 739 N N . VAL A 1 100 ? 17.031 -13.727 11.383 1 98.5 100 VAL A N 1
ATOM 740 C CA . VAL A 1 100 ? 16.969 -12.477 12.125 1 98.5 100 VAL A CA 1
ATOM 741 C C . VAL A 1 100 ? 17.562 -12.672 13.516 1 98.5 100 VAL A C 1
ATOM 743 O O . VAL A 1 100 ? 18.406 -11.883 13.953 1 98.5 100 VAL A O 1
ATOM 746 N N . ALA A 1 101 ? 17.078 -13.766 14.227 1 97.81 101 ALA A N 1
ATOM 747 C CA . ALA A 1 101 ? 17.594 -14.055 15.562 1 97.81 101 ALA A CA 1
ATOM 748 C C . ALA A 1 101 ? 19.109 -14.234 15.547 1 97.81 101 ALA A C 1
ATOM 750 O O . ALA A 1 101 ? 19.812 -13.719 16.422 1 97.81 101 ALA A O 1
ATOM 751 N N . ALA A 1 102 ? 19.578 -14.93 14.516 1 97.12 102 ALA A N 1
ATOM 752 C CA . ALA A 1 102 ? 21.016 -15.164 14.391 1 97.12 102 ALA A CA 1
ATOM 753 C C . ALA A 1 102 ? 21.766 -13.852 14.203 1 97.12 102 ALA A C 1
ATOM 755 O O . ALA A 1 102 ? 22.812 -13.641 14.812 1 97.12 102 ALA A O 1
ATOM 756 N N . ALA A 1 103 ? 21.219 -12.977 13.391 1 97.31 103 ALA A N 1
ATOM 757 C CA . ALA A 1 103 ? 21.844 -11.688 13.102 1 97.31 103 ALA A CA 1
ATOM 758 C C . ALA A 1 103 ? 21.891 -10.812 14.352 1 97.31 103 ALA A C 1
ATOM 760 O O . ALA A 1 103 ? 22.75 -9.938 14.469 1 97.31 103 ALA A O 1
ATOM 761 N N . LEU A 1 104 ? 20.984 -11.062 15.297 1 97.12 104 LEU A N 1
ATOM 762 C CA . LEU A 1 104 ? 20.922 -10.289 16.531 1 97.12 104 LEU A CA 1
ATOM 763 C C . LEU A 1 104 ? 21.781 -10.922 17.609 1 97.12 104 LEU A C 1
ATOM 765 O O . LEU A 1 104 ? 21.875 -10.398 18.734 1 97.12 104 LEU A O 1
ATOM 769 N N . GLY A 1 105 ? 22.422 -12.047 17.391 1 94.5 105 GLY A N 1
ATOM 770 C CA . GLY A 1 105 ? 23.281 -12.719 18.344 1 94.5 105 GLY A CA 1
ATOM 771 C C . GLY A 1 105 ? 22.578 -13.82 19.109 1 94.5 105 GLY A C 1
ATOM 772 O O . GLY A 1 105 ? 23.109 -14.336 20.094 1 94.5 105 GLY A O 1
ATOM 773 N N . GLY A 1 106 ? 21.359 -14.117 18.688 1 92.94 106 GLY A N 1
ATOM 774 C CA . GLY A 1 106 ? 20.625 -15.188 19.328 1 92.94 106 GLY A CA 1
ATOM 775 C C . GLY A 1 106 ? 19.391 -14.711 20.062 1 92.94 106 GLY A C 1
ATOM 776 O O . GLY A 1 106 ? 19.141 -13.508 20.156 1 92.94 106 GLY A O 1
ATOM 777 N N . ALA A 1 107 ? 18.578 -15.625 20.5 1 90.94 107 ALA A N 1
ATOM 778 C CA . ALA A 1 107 ? 17.359 -15.359 21.266 1 90.94 107 ALA A CA 1
ATOM 779 C C . ALA A 1 107 ? 17.547 -15.766 22.734 1 90.94 107 ALA A C 1
ATOM 781 O O . ALA A 1 107 ? 18.328 -16.672 23.031 1 90.94 107 ALA A O 1
ATOM 782 N N . PRO A 1 108 ? 16.875 -15.141 23.734 1 94.56 108 PRO A N 1
ATOM 783 C CA . PRO A 1 108 ? 15.922 -14.047 23.547 1 94.56 108 PRO A CA 1
ATOM 784 C C . PRO A 1 108 ? 16.609 -12.711 23.25 1 94.56 108 PRO A C 1
ATOM 786 O O . PRO A 1 108 ? 17.766 -12.516 23.609 1 94.56 108 PRO A O 1
ATOM 789 N N . ALA A 1 109 ? 16 -11.852 22.516 1 91.5 109 ALA A N 1
ATOM 790 C CA . ALA A 1 109 ? 16.516 -10.531 22.172 1 91.5 109 ALA A CA 1
ATOM 791 C C . ALA A 1 109 ? 15.445 -9.461 22.297 1 91.5 109 ALA A C 1
ATOM 793 O O . ALA A 1 109 ? 14.344 -9.617 21.75 1 91.5 109 ALA A O 1
ATOM 794 N N . ALA A 1 110 ? 15.75 -8.461 23.125 1 95.75 110 ALA A N 1
ATOM 795 C CA . ALA A 1 110 ? 14.875 -7.289 23.172 1 95.75 110 ALA A CA 1
ATOM 796 C C . ALA A 1 110 ? 15.039 -6.438 21.906 1 95.75 110 ALA A C 1
ATOM 798 O O . ALA A 1 110 ? 16.078 -5.816 21.703 1 95.75 110 ALA A O 1
ATOM 799 N N . THR A 1 111 ? 14.008 -6.453 21.078 1 97.75 111 THR A N 1
ATOM 800 C CA . THR A 1 111 ? 14.133 -5.852 19.75 1 97.75 111 THR A CA 1
ATOM 801 C C . THR A 1 111 ? 13.008 -4.852 19.5 1 97.75 111 THR A C 1
ATOM 803 O O . THR A 1 111 ? 11.977 -4.883 20.188 1 97.75 111 THR A O 1
ATOM 806 N N . ALA A 1 112 ? 13.273 -3.875 18.656 1 98.56 112 ALA A N 1
ATOM 807 C CA . ALA A 1 112 ? 12.227 -2.996 18.141 1 98.56 112 ALA A CA 1
ATOM 808 C C . ALA A 1 112 ? 11.992 -3.25 16.656 1 98.56 112 ALA A C 1
ATOM 810 O O . ALA A 1 112 ? 12.93 -3.568 15.914 1 98.56 112 ALA A O 1
ATOM 811 N N . VAL A 1 113 ? 10.773 -3.182 16.234 1 98.75 113 VAL A N 1
ATOM 812 C CA . VAL A 1 113 ? 10.414 -3.396 14.844 1 98.75 113 VAL A CA 1
ATOM 813 C C . VAL A 1 113 ? 9.789 -2.127 14.273 1 98.75 113 VAL A C 1
ATOM 815 O O . VAL A 1 113 ? 9.211 -1.324 15.008 1 98.75 113 VAL A O 1
ATOM 818 N N . THR A 1 114 ? 9.93 -1.908 12.977 1 98 114 THR A N 1
ATOM 819 C CA . THR A 1 114 ? 9.281 -0.77 12.336 1 98 114 THR A CA 1
ATOM 820 C C . THR A 1 114 ? 7.77 -0.852 12.492 1 98 114 THR A C 1
ATOM 822 O O . THR A 1 114 ? 7.203 -1.945 12.547 1 98 114 THR A O 1
ATOM 825 N N . ASP A 1 115 ? 7.121 0.29 12.516 1 96.44 115 ASP A N 1
ATOM 826 C CA . ASP A 1 115 ? 5.688 0.363 12.781 1 96.44 115 ASP A CA 1
ATOM 827 C C . ASP A 1 115 ? 4.891 -0.266 11.641 1 96.44 115 ASP A C 1
ATOM 829 O O . ASP A 1 115 ? 3.775 -0.75 11.844 1 96.44 115 ASP A O 1
ATOM 833 N N . SER A 1 116 ? 5.453 -0.363 10.438 1 95.38 116 SER A N 1
ATOM 834 C CA . SER A 1 116 ? 4.738 -0.842 9.258 1 95.38 116 SER A CA 1
ATOM 835 C C . SER A 1 116 ? 4.793 -2.361 9.156 1 95.38 116 SER A C 1
ATOM 837 O O . SER A 1 116 ? 4.133 -2.957 8.305 1 95.38 116 SER A O 1
ATOM 839 N N . MET A 1 117 ? 5.57 -3.043 9.984 1 97.56 117 MET A N 1
ATOM 840 C CA . MET A 1 117 ? 5.68 -4.496 9.883 1 97.56 117 MET A CA 1
ATOM 841 C C . MET A 1 117 ? 4.316 -5.156 10.07 1 97.56 117 MET A C 1
ATOM 843 O O . MET A 1 117 ? 3.658 -4.957 11.094 1 97.56 117 MET A O 1
ATOM 847 N N . PRO A 1 118 ? 3.893 -5.898 9.148 1 97.5 118 PRO A N 1
ATOM 848 C CA . PRO A 1 118 ? 2.586 -6.543 9.297 1 97.5 118 PRO A CA 1
ATOM 849 C C . PRO A 1 118 ? 2.598 -7.668 10.328 1 97.5 118 PRO A C 1
ATOM 851 O O . PRO A 1 118 ? 3.643 -8.281 10.57 1 97.5 118 PRO A O 1
ATOM 854 N N . ALA A 1 119 ? 1.423 -7.941 10.883 1 98.19 119 ALA A N 1
ATOM 855 C CA . ALA A 1 119 ? 1.244 -9.055 11.812 1 98.19 119 ALA A CA 1
ATOM 856 C C . ALA A 1 119 ? 1.753 -10.359 11.203 1 98.19 119 ALA A C 1
ATOM 858 O O . ALA A 1 119 ? 2.273 -11.227 11.914 1 98.19 119 ALA A O 1
ATOM 859 N N . LEU A 1 120 ? 1.66 -10.461 9.914 1 97.12 120 LEU A N 1
ATOM 860 C CA . LEU A 1 120 ? 2.127 -11.617 9.164 1 97.12 120 LEU A CA 1
ATOM 861 C C . LEU A 1 120 ? 3.559 -11.977 9.547 1 97.12 120 LEU A C 1
ATOM 863 O O . LEU A 1 120 ? 3.896 -13.156 9.672 1 97.12 120 LEU A O 1
ATOM 867 N N . HIS A 1 121 ? 4.383 -11.016 9.711 1 98.31 121 HIS A N 1
ATOM 868 C CA . HIS A 1 121 ? 5.797 -11.227 10 1 98.31 121 HIS A CA 1
ATOM 869 C C . HIS A 1 121 ? 6.098 -11.023 11.477 1 98.31 121 HIS A C 1
ATOM 871 O O . HIS A 1 121 ? 6.957 -11.711 12.039 1 98.31 121 HIS A O 1
ATOM 877 N N . LEU A 1 122 ? 5.387 -10.094 12.125 1 98.56 122 LEU A N 1
ATOM 878 C CA . LEU A 1 122 ? 5.672 -9.734 13.516 1 98.56 122 LEU A CA 1
ATOM 879 C C . LEU A 1 122 ? 5.422 -10.914 14.445 1 98.56 122 LEU A C 1
ATOM 881 O O . LEU A 1 122 ? 6.219 -11.18 15.344 1 98.56 122 LEU A O 1
ATOM 885 N N . LEU A 1 123 ? 4.312 -11.625 14.25 1 98.06 123 LEU A N 1
ATOM 886 C CA . LEU A 1 123 ? 3.902 -12.648 15.203 1 98.06 123 LEU A CA 1
ATOM 887 C C . LEU A 1 123 ? 4.848 -13.844 15.164 1 98.06 123 LEU A C 1
ATOM 889 O O . LEU A 1 123 ? 5.359 -14.281 16.203 1 98.06 123 LEU A O 1
ATOM 893 N N . PRO A 1 124 ? 5.215 -14.391 13.945 1 97.56 124 PRO A N 1
ATOM 894 C CA . PRO A 1 124 ? 6.223 -15.453 13.953 1 97.56 124 PRO A CA 1
ATOM 895 C C . PRO A 1 124 ? 7.586 -14.961 14.438 1 97.56 124 PRO A C 1
ATOM 897 O O . PRO A 1 124 ? 8.32 -15.711 15.094 1 97.56 124 PRO A O 1
ATOM 900 N N . LEU A 1 125 ? 7.949 -13.75 14.102 1 98.31 125 LEU A N 1
ATOM 901 C CA . LEU A 1 125 ? 9.211 -13.195 14.578 1 98.31 125 LEU A CA 1
ATOM 902 C C . LEU A 1 125 ? 9.25 -13.156 16.094 1 98.31 125 LEU A C 1
ATOM 904 O O . LEU A 1 125 ? 10.258 -13.523 16.703 1 98.31 125 LEU A O 1
ATOM 908 N N . ALA A 1 126 ? 8.164 -12.695 16.719 1 97.69 126 ALA A N 1
ATOM 909 C CA . ALA A 1 126 ? 8.07 -12.664 18.172 1 97.69 126 ALA A CA 1
ATOM 910 C C . ALA A 1 126 ? 8.281 -14.055 18.766 1 97.69 126 ALA A C 1
ATOM 912 O O . ALA A 1 126 ? 8.938 -14.203 19.797 1 97.69 126 ALA A O 1
ATOM 913 N N . GLY A 1 127 ? 7.699 -15.062 18.109 1 96.5 127 GLY A N 1
ATOM 914 C CA . GLY A 1 127 ? 7.879 -16.438 18.547 1 96.5 127 GLY A CA 1
ATOM 915 C C . GLY A 1 127 ? 9.336 -16.875 18.562 1 96.5 127 GLY A C 1
ATOM 916 O O . GLY A 1 127 ? 9.789 -17.484 19.547 1 96.5 127 GLY A O 1
ATOM 917 N N . VAL A 1 128 ? 10.062 -16.562 17.562 1 97.5 128 VAL A N 1
ATOM 918 C CA . VAL A 1 128 ? 11.453 -16.984 17.406 1 97.5 128 VAL A CA 1
ATOM 919 C C . VAL A 1 128 ? 12.328 -16.203 18.391 1 97.5 128 VAL A C 1
ATOM 921 O O . VAL A 1 128 ? 13.266 -16.766 18.969 1 97.5 128 VAL A O 1
ATOM 924 N N . LEU A 1 129 ? 12 -14.906 18.578 1 96.94 129 LEU A N 1
ATOM 925 C CA . LEU A 1 129 ? 12.805 -14.055 19.453 1 96.94 129 LEU A CA 1
ATOM 926 C C . LEU A 1 129 ? 12.555 -14.375 20.922 1 96.94 129 LEU A C 1
ATOM 928 O O . LEU A 1 129 ? 13.391 -14.086 21.781 1 96.94 129 LEU A O 1
ATOM 932 N N . GLY A 1 130 ? 11.367 -14.859 21.219 1 94.81 130 GLY A N 1
ATOM 933 C CA . GLY A 1 130 ? 11.016 -15.219 22.594 1 94.81 130 GLY A CA 1
ATOM 934 C C . GLY A 1 130 ? 10.562 -14.039 23.422 1 94.81 130 GLY A C 1
ATOM 935 O O . GLY A 1 130 ? 10.203 -14.203 24.594 1 94.81 130 GLY A O 1
ATOM 936 N N . VAL A 1 131 ? 10.727 -12.867 22.922 1 95 131 VAL A N 1
ATOM 937 C CA . VAL A 1 131 ? 10.289 -11.625 23.547 1 95 131 VAL A CA 1
ATOM 938 C C . VAL A 1 131 ? 9.484 -10.797 22.562 1 95 131 VAL A C 1
ATOM 940 O O . VAL A 1 131 ? 9.859 -10.672 21.391 1 95 131 VAL A O 1
ATOM 943 N N . LEU A 1 132 ? 8.312 -10.281 23.016 1 96.19 132 LEU A N 1
ATOM 944 C CA . LEU A 1 132 ? 7.512 -9.422 22.141 1 96.19 132 LEU A CA 1
ATOM 945 C C . LEU A 1 132 ? 8.258 -8.133 21.812 1 96.19 132 LEU A C 1
ATOM 947 O O . LEU A 1 132 ? 8.656 -7.391 22.719 1 96.19 132 LEU A O 1
ATOM 951 N N . PRO A 1 133 ? 8.477 -7.859 20.531 1 97.88 133 PRO A N 1
ATOM 952 C CA . PRO A 1 133 ? 9.164 -6.625 20.141 1 97.88 133 PRO A CA 1
ATOM 953 C C . PRO A 1 133 ? 8.383 -5.367 20.531 1 97.88 133 PRO A C 1
ATOM 955 O O . PRO A 1 133 ? 7.18 -5.441 20.781 1 97.88 133 PRO A O 1
ATOM 958 N N . VAL A 1 134 ? 9.102 -4.293 20.641 1 97.88 134 VAL A N 1
ATOM 959 C CA . VAL A 1 134 ? 8.477 -2.984 20.812 1 97.88 134 VAL A CA 1
ATOM 960 C C . VAL A 1 134 ? 8.586 -2.18 19.516 1 97.88 134 VAL A C 1
ATOM 962 O O . VAL A 1 134 ? 9.219 -2.621 18.562 1 97.88 134 VAL A O 1
ATOM 965 N N . LEU A 1 135 ? 7.91 -1.058 19.438 1 97.88 135 LEU A N 1
ATOM 966 C CA . LEU A 1 135 ? 7.953 -0.218 18.25 1 97.88 135 LEU A CA 1
ATOM 967 C C . LEU A 1 135 ? 9.266 0.548 18.172 1 97.88 135 LEU A C 1
ATOM 969 O O . LEU A 1 135 ? 9.727 1.109 19.172 1 97.88 135 LEU A O 1
ATOM 973 N N . ALA A 1 136 ? 9.812 0.55 16.969 1 97.81 136 ALA A N 1
ATOM 974 C CA . ALA A 1 136 ? 11.047 1.297 16.719 1 97.81 136 ALA A CA 1
ATOM 975 C C . ALA A 1 136 ? 10.773 2.799 16.688 1 97.81 136 ALA A C 1
ATOM 977 O O . ALA A 1 136 ? 11.711 3.6 16.594 1 97.81 136 ALA A O 1
ATOM 978 N N . THR A 1 137 ? 9.555 3.195 16.75 1 93.06 137 THR A N 1
ATOM 979 C CA . THR A 1 137 ? 9.133 4.582 16.609 1 93.06 137 THR A CA 1
ATOM 980 C C . THR A 1 137 ? 9.914 5.492 17.547 1 93.06 137 THR A C 1
ATOM 982 O O . THR A 1 137 ? 10.43 6.527 17.141 1 93.06 137 THR A O 1
ATOM 985 N N . ASP A 1 138 ? 10.102 5.059 18.812 1 88.75 138 ASP A N 1
ATOM 986 C CA . ASP A 1 138 ? 10.766 5.906 19.797 1 88.75 138 ASP A CA 1
ATOM 987 C C . ASP A 1 138 ? 12.234 6.113 19.438 1 88.75 138 ASP A C 1
ATOM 989 O O . ASP A 1 138 ? 12.82 7.145 19.781 1 88.75 138 ASP A O 1
ATOM 993 N N . VAL A 1 139 ? 12.781 5.168 18.75 1 93.44 139 VAL A N 1
ATOM 994 C CA . VAL A 1 139 ? 14.188 5.234 18.359 1 93.44 139 VAL A CA 1
ATOM 995 C C . VAL A 1 139 ? 14.328 6.039 17.078 1 93.44 139 VAL A C 1
ATOM 997 O O . VAL A 1 139 ? 15.141 6.965 17 1 93.44 139 VAL A O 1
ATOM 1000 N N . LEU A 1 140 ? 13.508 5.762 1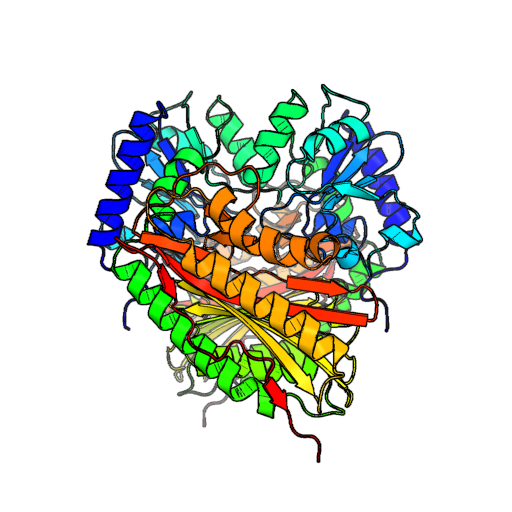6.141 1 96.19 140 LEU A N 1
ATOM 1001 C CA . LEU A 1 140 ? 13.742 6.262 14.789 1 96.19 140 LEU A CA 1
ATOM 1002 C C . LEU A 1 140 ? 13.055 7.605 14.578 1 96.19 140 LEU A C 1
ATOM 1004 O O . LEU A 1 140 ? 13.461 8.391 13.719 1 96.19 140 LEU A O 1
ATOM 1008 N N . ARG A 1 141 ? 11.961 7.914 15.32 1 92.56 141 ARG A N 1
ATOM 1009 C CA . ARG A 1 141 ? 11.227 9.148 15.078 1 92.56 141 ARG A CA 1
ATOM 1010 C C . ARG A 1 141 ? 12.117 10.367 15.312 1 92.56 141 ARG A C 1
ATOM 1012 O O . ARG A 1 141 ? 12.055 11.344 14.555 1 92.56 141 ARG A O 1
ATOM 1019 N N . GLY A 1 142 ? 12.984 10.328 16.391 1 91.44 142 GLY A N 1
ATOM 1020 C CA . GLY A 1 142 ? 13.898 11.43 16.641 1 91.44 142 GLY A CA 1
ATOM 1021 C C . GLY A 1 142 ? 14.844 11.703 15.484 1 91.44 142 GLY A C 1
ATOM 1022 O O . GLY A 1 142 ? 15.094 12.859 15.141 1 91.44 142 GLY A O 1
ATOM 1023 N N . LEU A 1 143 ? 15.32 10.625 14.93 1 95.5 143 LEU A N 1
ATOM 1024 C CA . LEU A 1 143 ? 16.234 10.742 13.805 1 95.5 143 LEU A CA 1
ATOM 1025 C C . LEU A 1 143 ? 15.531 11.297 12.57 1 95.5 143 LEU A C 1
ATOM 1027 O O . LEU A 1 143 ? 16.078 12.141 11.859 1 95.5 143 LEU A O 1
ATOM 1031 N N . ARG A 1 144 ? 14.281 10.914 12.375 1 96.56 144 ARG A N 1
ATOM 1032 C CA . ARG A 1 144 ? 13.562 11.266 11.156 1 96.56 144 ARG A CA 1
ATOM 1033 C C . ARG A 1 144 ? 12.906 12.633 11.289 1 96.56 144 ARG A C 1
ATOM 1035 O O . ARG A 1 144 ? 12.648 13.305 10.289 1 96.56 144 ARG A O 1
ATOM 1042 N N . MET A 1 145 ? 12.625 13.078 12.5 1 96.69 145 MET A N 1
ATOM 1043 C CA . MET A 1 145 ? 11.953 14.359 12.719 1 96.69 145 MET A CA 1
ATOM 1044 C C . MET A 1 145 ? 12.875 15.523 12.359 1 96.69 145 MET A C 1
ATOM 1046 O O . MET A 1 145 ? 12.422 16.531 11.797 1 96.69 145 MET A O 1
ATOM 1050 N N . VAL A 1 146 ? 14.133 15.367 12.742 1 96.69 146 VAL A N 1
ATOM 1051 C CA . VAL A 1 146 ? 15.102 16.422 12.43 1 96.69 146 VAL A CA 1
ATOM 1052 C C . VAL A 1 146 ? 15.797 16.109 11.109 1 96.69 146 VAL A C 1
ATOM 1054 O O . VAL A 1 146 ? 16.688 15.25 11.055 1 96.69 146 VAL A O 1
ATOM 1057 N N . LYS A 1 147 ? 15.477 16.812 10.117 1 97.5 147 LYS A N 1
ATOM 1058 C CA . LYS A 1 147 ? 15.938 16.562 8.75 1 97.5 147 LYS A CA 1
ATOM 1059 C C . LYS A 1 147 ? 17.375 17.047 8.562 1 97.5 147 LYS A C 1
ATOM 1061 O O . LYS A 1 147 ? 17.75 18.109 9.078 1 97.5 147 LYS A O 1
ATOM 1066 N N . GLU A 1 148 ? 18.141 16.281 7.855 1 96.12 148 GLU A N 1
ATOM 1067 C CA . GLU A 1 148 ? 19.438 16.766 7.355 1 96.12 148 GLU A CA 1
ATOM 1068 C C . GLU A 1 148 ? 19.234 17.734 6.203 1 96.12 148 GLU A C 1
ATOM 1070 O O . GLU A 1 148 ? 18.141 17.859 5.652 1 96.12 148 GLU A O 1
ATOM 1075 N N . GLU A 1 149 ? 20.312 18.391 5.855 1 96.5 149 GLU A N 1
ATOM 1076 C CA . GLU A 1 149 ? 20.25 19.406 4.809 1 96.5 149 GLU A CA 1
ATOM 1077 C C . GLU A 1 149 ? 19.766 18.812 3.492 1 96.5 149 GLU A C 1
ATOM 1079 O O . GLU A 1 149 ? 18.984 19.438 2.764 1 96.5 149 GLU A O 1
ATOM 1084 N N . CYS A 1 150 ? 20.203 17.656 3.184 1 96.56 150 CYS A N 1
ATOM 1085 C CA . CYS A 1 150 ? 19.797 17.031 1.931 1 96.56 150 CYS A CA 1
ATOM 1086 C C . CYS A 1 150 ? 18.312 16.734 1.923 1 96.56 150 CYS A C 1
ATOM 1088 O O . CYS A 1 150 ? 17.656 16.797 0.874 1 96.56 150 CYS A O 1
ATOM 1090 N N . GLU A 1 151 ? 17.781 16.406 3.084 1 97.75 151 GLU A N 1
ATOM 1091 C CA . GLU A 1 151 ? 16.344 16.172 3.188 1 97.75 151 GLU A CA 1
ATOM 1092 C C . GLU A 1 151 ? 15.562 17.484 3.006 1 97.75 151 GLU A C 1
ATOM 1094 O O . GLU A 1 151 ? 14.539 17.516 2.316 1 97.75 151 GLU A O 1
ATOM 1099 N N . VAL A 1 152 ? 16.047 18.516 3.625 1 98 152 VAL A N 1
ATOM 1100 C CA . VAL A 1 152 ? 15.406 19.828 3.51 1 98 152 VAL A CA 1
ATOM 1101 C C . VAL A 1 152 ? 15.391 20.266 2.047 1 98 152 VAL A C 1
ATOM 1103 O O . VAL A 1 152 ? 14.391 20.797 1.562 1 98 152 VAL A O 1
ATOM 1106 N N . ASP A 1 153 ? 16.5 20.031 1.406 1 97.69 153 ASP A N 1
ATOM 1107 C CA . ASP A 1 153 ? 16.578 20.359 -0.012 1 97.69 153 ASP A CA 1
ATOM 1108 C C . ASP A 1 153 ? 15.539 19.594 -0.819 1 97.69 153 ASP A C 1
ATOM 1110 O O . ASP A 1 153 ? 14.891 20.156 -1.699 1 97.69 153 ASP A O 1
ATOM 1114 N N . ALA A 1 154 ? 15.375 18.312 -0.53 1 97.5 154 ALA A N 1
ATOM 1115 C CA . ALA A 1 154 ? 14.367 17.5 -1.206 1 97.5 154 ALA A CA 1
ATOM 1116 C C . ALA A 1 154 ? 12.969 18.047 -0.951 1 97.5 154 ALA A C 1
ATOM 1118 O O . ALA A 1 154 ? 12.141 18.109 -1.868 1 97.5 154 ALA A O 1
ATOM 1119 N N . LEU A 1 155 ? 12.703 18.453 0.244 1 98.38 155 LEU A N 1
ATOM 1120 C CA . LEU A 1 155 ? 11.398 19 0.6 1 98.38 155 LEU A CA 1
ATOM 1121 C C . LEU A 1 155 ? 11.156 20.328 -0.112 1 98.38 155 LEU A C 1
ATOM 1123 O O . LEU A 1 155 ? 10.039 20.609 -0.547 1 98.38 155 LEU A O 1
ATOM 1127 N N . ARG A 1 156 ? 12.18 21.156 -0.226 1 98.31 156 ARG A N 1
ATOM 1128 C CA . ARG A 1 156 ? 12.078 22.422 -0.951 1 98.31 156 ARG A CA 1
ATOM 1129 C C . ARG A 1 156 ? 11.711 22.172 -2.412 1 98.31 156 ARG A C 1
ATOM 1131 O O . ARG A 1 156 ? 10.844 22.859 -2.959 1 98.31 156 ARG A O 1
ATOM 1138 N N . LYS A 1 157 ? 12.367 21.219 -2.982 1 98.25 157 LYS A N 1
ATOM 1139 C CA . LYS A 1 157 ? 12.086 20.875 -4.375 1 98.25 157 LYS A CA 1
ATOM 1140 C C . LYS A 1 157 ? 10.672 20.344 -4.539 1 98.25 157 LYS A C 1
ATOM 1142 O O . LYS A 1 157 ? 9.953 20.734 -5.465 1 98.25 157 LYS A O 1
ATOM 1147 N N . ALA A 1 158 ? 10.266 19.469 -3.631 1 98.5 158 ALA A N 1
ATOM 1148 C CA . ALA A 1 158 ? 8.914 18.922 -3.65 1 98.5 158 ALA A CA 1
ATOM 1149 C C . ALA A 1 158 ? 7.879 20.047 -3.482 1 98.5 158 ALA A C 1
ATOM 1151 O O . ALA A 1 158 ? 6.863 20.062 -4.184 1 98.5 158 ALA A O 1
ATOM 1152 N N . GLY A 1 159 ? 8.141 20.938 -2.549 1 98.75 159 GLY A N 1
ATOM 1153 C CA . GLY A 1 159 ? 7.254 22.062 -2.311 1 98.75 159 GLY A CA 1
ATOM 1154 C C . GLY A 1 159 ? 7.105 22.969 -3.516 1 98.75 159 GLY A C 1
ATOM 1155 O O . GLY A 1 159 ? 5.996 23.391 -3.859 1 98.75 159 GLY A O 1
ATOM 1156 N N . ALA A 1 160 ? 8.211 23.281 -4.148 1 98.75 160 ALA A N 1
ATOM 1157 C CA . ALA A 1 160 ? 8.188 24.125 -5.34 1 98.75 160 ALA A CA 1
ATOM 1158 C C . ALA A 1 160 ? 7.418 23.453 -6.473 1 98.75 160 ALA A C 1
ATOM 1160 O O . ALA A 1 160 ? 6.664 24.109 -7.195 1 98.75 160 ALA A O 1
ATOM 1161 N N . ALA A 1 161 ? 7.637 22.188 -6.617 1 98.75 161 ALA A N 1
ATOM 1162 C CA . ALA A 1 161 ? 6.969 21.438 -7.68 1 98.75 161 ALA A CA 1
ATOM 1163 C C . ALA A 1 161 ? 5.453 21.453 -7.488 1 98.75 161 ALA A C 1
ATOM 1165 O O . ALA A 1 161 ? 4.707 21.688 -8.438 1 98.75 161 ALA A O 1
ATOM 1166 N N . ILE A 1 162 ? 4.98 21.188 -6.273 1 98.81 162 ILE A N 1
ATOM 1167 C CA . ILE A 1 162 ? 3.543 21.094 -6.039 1 98.81 162 ILE A CA 1
ATOM 1168 C C . ILE A 1 162 ? 2.926 22.5 -6.145 1 98.81 162 ILE A C 1
ATOM 1170 O O . ILE A 1 162 ? 1.77 22.641 -6.551 1 98.81 162 ILE A O 1
ATOM 1174 N N . ASP A 1 163 ? 3.691 23.516 -5.809 1 98.81 163 ASP A N 1
ATOM 1175 C CA . ASP A 1 163 ? 3.246 24.891 -6.004 1 98.81 163 ASP A CA 1
ATOM 1176 C C . ASP A 1 163 ? 2.961 25.172 -7.477 1 98.81 163 ASP A C 1
ATOM 1178 O O . ASP A 1 163 ? 1.978 25.828 -7.809 1 98.81 163 ASP A O 1
ATOM 1182 N N . ARG A 1 164 ? 3.82 24.688 -8.312 1 98.81 164 ARG A N 1
ATOM 1183 C CA . ARG A 1 164 ? 3.605 24.891 -9.742 1 98.81 164 ARG A CA 1
ATOM 1184 C C . ARG A 1 164 ? 2.332 24.188 -10.211 1 98.81 164 ARG A C 1
ATOM 1186 O O . ARG A 1 164 ? 1.656 24.656 -11.125 1 98.81 164 ARG A O 1
ATOM 1193 N N . VAL A 1 165 ? 1.99 23.078 -9.609 1 98.81 165 VAL A N 1
ATOM 1194 C CA . VAL A 1 165 ? 0.726 22.422 -9.906 1 98.81 165 VAL A CA 1
ATOM 1195 C C . VAL A 1 165 ? -0.439 23.297 -9.461 1 98.81 165 VAL A C 1
ATOM 1197 O O . VAL A 1 165 ? -1.382 23.531 -10.227 1 98.81 165 VAL A O 1
ATOM 1200 N N . HIS A 1 166 ? -0.4 23.828 -8.25 1 98.75 166 HIS A N 1
ATOM 1201 C CA . HIS A 1 166 ? -1.462 24.688 -7.762 1 98.75 166 HIS A CA 1
ATOM 1202 C C . HIS A 1 166 ? -1.635 25.906 -8.656 1 98.75 166 HIS A C 1
ATOM 1204 O O . HIS A 1 166 ? -2.752 26.406 -8.836 1 98.75 166 HIS A O 1
ATOM 1210 N N . ALA A 1 167 ? -0.567 26.422 -9.195 1 98.62 167 ALA A N 1
ATOM 1211 C CA . ALA A 1 167 ? -0.635 27.562 -10.102 1 98.62 167 ALA A CA 1
ATOM 1212 C C . ALA A 1 167 ? -1.505 27.25 -11.312 1 98.62 167 ALA A C 1
ATOM 1214 O O . ALA A 1 167 ? -2.092 28.156 -11.914 1 98.62 167 ALA A O 1
ATOM 1215 N N . ARG A 1 168 ? -1.669 26 -11.633 1 98.44 168 ARG A N 1
ATOM 1216 C CA . ARG A 1 168 ? -2.438 25.562 -12.797 1 98.44 168 ARG A CA 1
ATOM 1217 C C . ARG A 1 168 ? -3.883 25.266 -12.414 1 98.44 168 ARG A C 1
ATOM 1219 O O . ARG A 1 168 ? -4.75 25.156 -13.289 1 98.44 168 ARG A O 1
ATOM 1226 N N . VAL A 1 169 ? -4.168 25.078 -11.18 1 98.56 169 VAL A N 1
ATOM 1227 C CA . VAL A 1 169 ? -5.43 24.531 -10.703 1 98.56 169 VAL A CA 1
ATOM 1228 C C . VAL A 1 169 ? -6.586 25.422 -11.156 1 98.56 169 VAL A C 1
ATOM 1230 O O . VAL A 1 169 ? -7.625 24.922 -11.602 1 98.56 169 VAL A O 1
ATOM 1233 N N . PRO A 1 170 ? -6.492 26.766 -11.117 1 98.44 170 PRO A N 1
ATOM 1234 C CA . PRO A 1 170 ? -7.621 27.594 -11.531 1 98.44 170 PRO A CA 1
ATOM 1235 C C . PRO A 1 170 ? -8.094 27.281 -12.953 1 98.44 170 PRO A C 1
ATOM 1237 O O . PRO A 1 170 ? -9.289 27.344 -13.234 1 98.44 170 PRO A O 1
ATOM 1240 N N . SER A 1 171 ? -7.219 26.859 -13.82 1 98.06 171 SER A N 1
ATOM 1241 C CA . SER A 1 171 ? -7.582 26.578 -15.203 1 98.06 171 SER A CA 1
ATOM 1242 C C . SER A 1 171 ? -8.336 25.266 -15.32 1 98.06 171 SER A C 1
ATOM 1244 O O . SER A 1 171 ? -8.969 24.984 -16.344 1 98.06 171 SER A O 1
ATOM 1246 N N . PHE A 1 172 ? -8.242 24.438 -14.297 1 98.44 172 PHE A N 1
ATOM 1247 C CA . PHE A 1 172 ? -8.922 23.141 -14.305 1 98.44 172 PHE A CA 1
ATOM 1248 C C . PHE A 1 172 ? -10.336 23.281 -13.75 1 98.44 172 PHE A C 1
ATOM 1250 O O . PHE A 1 172 ? -11.164 22.391 -13.922 1 98.44 172 PHE A O 1
ATOM 1257 N N . LEU A 1 173 ? -10.602 24.312 -12.969 1 98.44 173 LEU A N 1
ATOM 1258 C CA . LEU A 1 173 ? -11.852 24.469 -12.227 1 98.44 173 LEU A CA 1
ATOM 1259 C C . LEU A 1 173 ? -12.906 25.156 -13.086 1 98.44 173 LEU A C 1
ATOM 1261 O O . LEU A 1 173 ? -13.289 26.297 -12.805 1 98.44 173 LEU A O 1
ATOM 1265 N N . ILE A 1 174 ? -13.484 24.391 -14.039 1 97.88 174 ILE A N 1
ATOM 1266 C CA . ILE A 1 174 ? -14.477 24.875 -14.984 1 97.88 174 ILE A CA 1
ATOM 1267 C C . ILE A 1 174 ? -15.852 24.312 -14.648 1 97.88 174 ILE A C 1
ATOM 1269 O O . ILE A 1 174 ? -16.016 23.078 -14.57 1 97.88 174 ILE A O 1
ATOM 1273 N N . PRO A 1 175 ? -16.844 25.234 -14.438 1 97.75 175 PRO A N 1
ATOM 1274 C CA . PRO A 1 175 ? -18.188 24.703 -14.211 1 97.75 175 PRO A CA 1
ATOM 1275 C C . PRO A 1 175 ? -18.594 23.656 -15.258 1 97.75 175 PRO A C 1
ATOM 1277 O O . PRO A 1 175 ? -18.312 23.828 -16.438 1 97.75 175 PRO A O 1
ATOM 1280 N N . GLY A 1 176 ? -19.234 22.625 -14.789 1 98.06 176 GLY A N 1
ATOM 1281 C CA . GLY A 1 176 ? -19.656 21.547 -15.68 1 98.06 176 GLY A CA 1
ATOM 1282 C C . GLY A 1 176 ? -18.703 20.359 -15.656 1 98.06 176 GLY A C 1
ATOM 1283 O O . GLY A 1 176 ? -19.125 19.219 -15.922 1 98.06 176 GLY A O 1
ATOM 1284 N N . ARG A 1 177 ? -17.438 20.578 -15.367 1 97.94 177 ARG A N 1
ATOM 1285 C CA . ARG A 1 177 ? -16.5 19.469 -15.188 1 97.94 177 ARG A CA 1
ATOM 1286 C C . ARG A 1 177 ? -16.719 18.781 -13.844 1 97.94 177 ARG A C 1
ATOM 1288 O O . ARG A 1 177 ? -17.219 19.391 -12.898 1 97.94 177 ARG A O 1
ATOM 1295 N N . THR A 1 178 ? -16.359 17.562 -13.742 1 98.62 178 THR A N 1
ATOM 1296 C CA . THR A 1 178 ? -16.516 16.844 -12.484 1 98.62 178 THR A CA 1
ATOM 1297 C C . THR A 1 178 ? -15.266 16.984 -11.617 1 98.62 178 THR A C 1
ATOM 1299 O O . THR A 1 178 ? -14.195 17.328 -12.117 1 98.62 178 THR A O 1
ATOM 1302 N N . GLU A 1 179 ? -15.414 16.766 -10.305 1 98.75 179 GLU A N 1
ATOM 1303 C CA . GLU A 1 179 ? -14.25 16.688 -9.43 1 98.75 179 GLU A CA 1
ATOM 1304 C C . GLU A 1 179 ? -13.234 15.68 -9.969 1 98.75 179 GLU A C 1
ATOM 1306 O O . GLU A 1 179 ? -12.023 15.914 -9.906 1 98.75 179 GLU A O 1
ATOM 1311 N N . ALA A 1 180 ? -13.727 14.633 -10.516 1 97.38 180 ALA A N 1
ATOM 1312 C CA . ALA A 1 180 ? -12.875 13.57 -11.047 1 97.38 180 ALA A CA 1
ATOM 1313 C C . ALA A 1 180 ? -12.078 14.055 -12.25 1 97.38 180 ALA A C 1
ATOM 1315 O O . ALA A 1 180 ? -10.914 13.695 -12.414 1 97.38 180 ALA A O 1
ATOM 1316 N N . ASP A 1 181 ? -12.719 14.789 -13.117 1 97.69 181 ASP A N 1
ATOM 1317 C CA . ASP A 1 181 ? -12.016 15.391 -14.25 1 97.69 181 ASP A CA 1
ATOM 1318 C C . ASP A 1 181 ? -10.852 16.25 -13.773 1 97.69 181 ASP A C 1
ATOM 1320 O O . ASP A 1 181 ? -9.742 16.156 -14.312 1 97.69 181 ASP A O 1
ATOM 1324 N N . VAL A 1 182 ? -11.117 17.047 -12.797 1 98.75 182 VAL A N 1
ATOM 1325 C CA . VAL A 1 182 ? -10.109 17.953 -12.258 1 98.75 182 VAL A CA 1
ATOM 1326 C C . VAL A 1 182 ? -8.977 17.156 -11.625 1 98.75 182 VAL A C 1
ATOM 1328 O O . VAL A 1 182 ? -7.797 17.453 -11.844 1 98.75 182 VAL A O 1
ATOM 1331 N N . ALA A 1 183 ? -9.328 16.156 -10.883 1 98.56 183 ALA A N 1
ATOM 1332 C CA . ALA A 1 183 ? -8.336 15.305 -10.227 1 98.56 183 ALA A CA 1
ATOM 1333 C C . ALA A 1 183 ? -7.414 14.656 -11.258 1 98.56 183 ALA A C 1
ATOM 1335 O O . ALA A 1 183 ? -6.211 14.53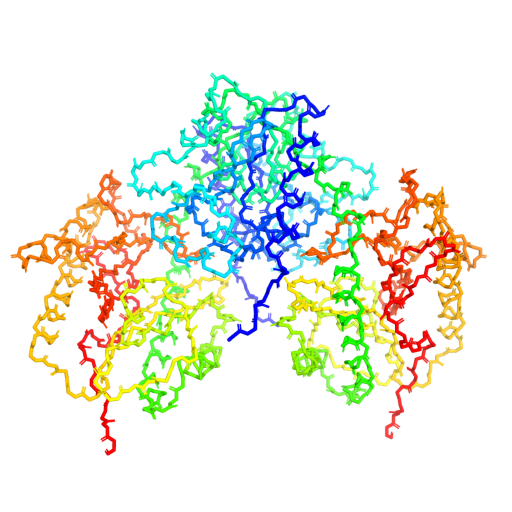1 -11.023 1 98.56 183 ALA A O 1
ATOM 1336 N N . ALA A 1 184 ? -7.969 14.242 -12.352 1 95.88 184 ALA A N 1
ATOM 1337 C CA . ALA A 1 184 ? -7.172 13.617 -13.398 1 95.88 184 ALA A CA 1
ATOM 1338 C C . ALA A 1 184 ? -6.145 14.586 -13.969 1 95.88 184 ALA A C 1
ATOM 1340 O O . ALA A 1 184 ? -4.984 14.227 -14.172 1 95.88 184 ALA A O 1
ATOM 1341 N N . ASP A 1 185 ? -6.586 15.789 -14.211 1 98.25 185 ASP A N 1
ATOM 1342 C CA . ASP A 1 185 ? -5.672 16.812 -14.703 1 98.25 185 ASP A CA 1
ATOM 1343 C C . ASP A 1 185 ? -4.574 17.109 -13.688 1 98.25 185 ASP A C 1
ATOM 1345 O O . ASP A 1 185 ? -3.412 17.297 -14.047 1 98.25 185 ASP A O 1
ATOM 1349 N N . ILE A 1 186 ? -4.941 17.156 -12.438 1 98.81 186 ILE A N 1
ATOM 1350 C CA . ILE A 1 186 ? -3.984 17.422 -11.367 1 98.81 186 ILE A CA 1
ATOM 1351 C C . ILE A 1 186 ? -2.969 16.297 -11.281 1 98.81 186 ILE A C 1
ATOM 1353 O O . ILE A 1 186 ? -1.771 16.531 -11.109 1 98.81 186 ILE A O 1
ATOM 1357 N N . ALA A 1 187 ? -3.43 15.094 -11.391 1 97.56 187 ALA A N 1
ATOM 1358 C CA . ALA A 1 187 ? -2.537 13.938 -11.352 1 97.56 187 ALA A CA 1
ATOM 1359 C C . ALA A 1 187 ? -1.475 14.031 -12.445 1 97.56 187 ALA A C 1
ATOM 1361 O O . ALA A 1 187 ? -0.287 13.828 -12.18 1 97.56 187 ALA A O 1
ATOM 1362 N N . GLU A 1 188 ? -1.943 14.352 -13.617 1 96.12 188 GLU A N 1
ATOM 1363 C CA . GLU A 1 188 ? -1.017 14.516 -14.727 1 96.12 188 GLU A CA 1
ATOM 1364 C C . GLU A 1 188 ? -0.016 15.633 -14.453 1 96.12 188 GLU A C 1
ATOM 1366 O O . GLU A 1 188 ? 1.178 15.484 -14.727 1 96.12 188 GLU A O 1
ATOM 1371 N N . ALA A 1 189 ? -0.497 16.703 -13.914 1 98.56 189 ALA A N 1
ATOM 1372 C CA . ALA A 1 189 ? 0.35 17.859 -13.641 1 98.56 189 ALA A CA 1
ATOM 1373 C C . ALA A 1 189 ? 1.398 17.516 -12.578 1 98.56 189 ALA A C 1
ATOM 1375 O O . ALA A 1 189 ? 2.543 17.969 -12.672 1 98.56 189 ALA A O 1
ATOM 1376 N N . ILE A 1 190 ? 1.053 16.781 -11.547 1 98.62 190 ILE A N 1
ATOM 1377 C CA . ILE A 1 190 ? 1.964 16.422 -10.461 1 98.62 190 ILE A CA 1
ATOM 1378 C C . ILE A 1 190 ? 3.17 15.68 -11.031 1 98.62 190 ILE A C 1
ATOM 1380 O O . ILE A 1 190 ? 4.316 16.016 -10.727 1 98.62 190 ILE A O 1
ATOM 1384 N N . VAL A 1 191 ? 2.92 14.766 -11.883 1 95.94 191 VAL A N 1
ATOM 1385 C CA . VAL A 1 191 ? 3.998 13.984 -12.477 1 95.94 191 VAL A CA 1
ATOM 1386 C C . VAL A 1 191 ? 4.793 14.859 -13.445 1 95.94 191 VAL A C 1
ATOM 1388 O O . VAL A 1 191 ? 6.023 14.836 -13.445 1 95.94 191 VAL A O 1
ATOM 1391 N N . ALA A 1 192 ? 4.086 15.656 -14.227 1 97 192 ALA A N 1
ATOM 1392 C CA . ALA A 1 192 ? 4.73 16.516 -15.211 1 97 192 ALA A CA 1
ATOM 1393 C C . ALA A 1 192 ? 5.664 17.531 -14.539 1 97 192 ALA A C 1
ATOM 1395 O O . ALA A 1 192 ? 6.695 17.891 -15.102 1 97 192 ALA A O 1
ATOM 1396 N N . GLU A 1 193 ? 5.344 17.906 -13.328 1 98.19 193 GLU A N 1
ATOM 1397 C CA . GLU A 1 193 ? 6.121 18.906 -12.625 1 98.19 193 GLU A CA 1
ATOM 1398 C C . GLU A 1 193 ? 7.289 18.281 -11.867 1 98.19 193 GLU A C 1
ATOM 1400 O O . GLU A 1 193 ? 8.062 18.984 -11.219 1 98.19 193 GLU A O 1
ATOM 1405 N N . GLY A 1 194 ? 7.367 16.969 -11.875 1 96.56 194 GLY A N 1
ATOM 1406 C CA . GLY A 1 194 ? 8.633 16.406 -11.43 1 96.56 194 GLY A CA 1
ATOM 1407 C C . GLY A 1 194 ? 8.469 15.344 -10.359 1 96.56 194 GLY A C 1
ATOM 1408 O O . GLY A 1 194 ? 9.438 14.672 -10 1 96.56 194 GLY A O 1
ATOM 1409 N N . HIS A 1 195 ? 7.246 15.242 -9.797 1 97.44 195 HIS A N 1
ATOM 1410 C CA . HIS A 1 195 ? 7.035 14.188 -8.82 1 97.44 195 HIS A CA 1
ATOM 1411 C C . HIS A 1 195 ? 7.152 12.805 -9.461 1 97.44 195 HIS A C 1
ATOM 1413 O O . HIS A 1 195 ? 6.754 12.617 -10.617 1 97.44 195 HIS A O 1
ATOM 1419 N N . SER A 1 196 ? 7.66 11.859 -8.688 1 93.38 196 SER A N 1
ATOM 1420 C CA . SER A 1 196 ? 7.746 10.484 -9.156 1 93.38 196 SER A CA 1
ATOM 1421 C C . SER A 1 196 ? 6.383 9.797 -9.117 1 93.38 196 SER A C 1
ATOM 1423 O O . SER A 1 196 ? 6.113 8.891 -9.906 1 93.38 196 SER A O 1
ATOM 1425 N N . GLU A 1 197 ? 5.582 10.273 -8.219 1 94 197 GLU A N 1
ATOM 1426 C CA . GLU A 1 197 ? 4.266 9.664 -8.07 1 94 197 GLU A CA 1
ATOM 1427 C C . GLU A 1 197 ? 3.285 10.617 -7.406 1 94 197 GLU A C 1
ATOM 1429 O O . GLU A 1 197 ? 3.689 11.484 -6.625 1 94 197 GLU A O 1
ATOM 1434 N N . VAL A 1 198 ? 2.002 10.453 -7.758 1 96.56 198 VAL A N 1
ATOM 1435 C CA . VAL A 1 198 ? 0.926 11.109 -7.023 1 96.56 198 VAL A CA 1
ATOM 1436 C C . VAL A 1 198 ? 0.702 10.398 -5.688 1 96.56 198 VAL A C 1
ATOM 1438 O O . VAL A 1 198 ? 0.518 9.18 -5.652 1 96.56 198 VAL A O 1
ATOM 1441 N N . ALA A 1 199 ? 0.806 11.125 -4.621 1 96.69 199 ALA A N 1
ATOM 1442 C CA . ALA A 1 199 ? 0.535 10.523 -3.318 1 96.69 199 ALA A CA 1
ATOM 1443 C C . ALA A 1 199 ? -0.956 10.562 -2.994 1 96.69 199 ALA A C 1
ATOM 1445 O O . ALA A 1 199 ? -1.517 9.578 -2.504 1 96.69 199 ALA A O 1
ATOM 1446 N N . PHE A 1 200 ? -1.605 11.648 -3.26 1 96.38 200 PHE A N 1
ATOM 1447 C CA . PHE A 1 200 ? -3.039 11.797 -3.043 1 96.38 200 PHE A CA 1
ATOM 1448 C C . PHE A 1 200 ? -3.566 13.039 -3.75 1 96.38 200 PHE A C 1
ATOM 1450 O O . PHE A 1 200 ? -2.803 13.953 -4.059 1 96.38 200 PHE A O 1
ATOM 1457 N N . ILE A 1 201 ? -4.863 13.078 -3.992 1 98.12 201 ILE A N 1
ATOM 1458 C CA . ILE A 1 201 ? -5.57 14.227 -4.547 1 98.12 201 ILE A CA 1
ATOM 1459 C C . ILE A 1 201 ? -6.941 14.352 -3.887 1 98.12 201 ILE A C 1
ATOM 1461 O O . ILE A 1 201 ? -7.715 13.398 -3.854 1 98.12 201 ILE A O 1
ATOM 1465 N N . ILE A 1 202 ? -7.207 15.438 -3.359 1 98 202 ILE A N 1
ATOM 1466 C CA . ILE A 1 202 ? -8.539 15.82 -2.908 1 98 202 ILE A CA 1
ATOM 1467 C C . ILE A 1 202 ? -9.047 17 -3.725 1 98 202 ILE A C 1
ATOM 1469 O O . ILE A 1 202 ? -8.352 18.016 -3.852 1 98 202 ILE A O 1
ATOM 1473 N N . VAL A 1 203 ? -10.125 16.844 -4.297 1 98.81 203 VAL A N 1
ATOM 1474 C CA . VAL A 1 203 ? -10.891 17.922 -4.906 1 98.81 203 VAL A CA 1
ATOM 1475 C C . VAL A 1 203 ? -12.312 17.938 -4.348 1 98.81 203 VAL A C 1
ATOM 1477 O O . VAL A 1 203 ? -13.18 17.203 -4.832 1 98.81 203 VAL A O 1
ATOM 1480 N N . GLY A 1 204 ? -12.547 18.766 -3.363 1 98.44 204 GLY A N 1
ATOM 1481 C CA . GLY A 1 204 ? -13.852 18.859 -2.723 1 98.44 204 GLY A CA 1
ATOM 1482 C C . GLY A 1 204 ? -14.586 20.141 -3.049 1 98.44 204 GLY A C 1
ATOM 1483 O O . GLY A 1 204 ? -14.289 21.188 -2.484 1 98.44 204 GLY A O 1
ATOM 1484 N N . SER A 1 205 ? -15.633 20.109 -3.912 1 98.62 205 SER A N 1
ATOM 1485 C CA . SER A 1 205 ? -16.406 21.281 -4.309 1 98.62 205 SER A CA 1
ATOM 1486 C C . SER A 1 205 ? -17.734 21.344 -3.557 1 98.62 205 SER A C 1
ATOM 1488 O O . SER A 1 205 ? -18.359 20.312 -3.301 1 98.62 205 SER A O 1
ATOM 1490 N N . GLY A 1 206 ? -18.125 22.5 -3.234 1 98.12 206 GLY A N 1
ATOM 1491 C CA . GLY A 1 206 ? -19.375 22.656 -2.51 1 98.12 206 GLY A CA 1
ATOM 1492 C C . GLY A 1 206 ? -19.438 21.844 -1.23 1 98.12 206 GLY A C 1
ATOM 1493 O O . GLY A 1 206 ? -18.531 21.922 -0.401 1 98.12 206 GLY A O 1
ATOM 1494 N N . PRO A 1 207 ? -20.531 21.094 -1.095 1 97.75 207 PRO A N 1
ATOM 1495 C CA . PRO A 1 207 ? -20.688 20.328 0.145 1 97.75 207 PRO A CA 1
ATOM 1496 C C . PRO A 1 207 ? -19.531 19.359 0.385 1 97.75 207 PRO A C 1
ATOM 1498 O O . PRO A 1 207 ? -19.234 19.016 1.534 1 97.75 207 PRO A O 1
ATOM 1501 N N . HIS A 1 208 ? -18.844 18.953 -0.646 1 97.25 208 HIS A N 1
ATOM 1502 C CA . HIS A 1 208 ? -17.75 18 -0.512 1 97.25 208 HIS A CA 1
ATOM 1503 C C . HIS A 1 208 ? -16.531 18.641 0.148 1 97.25 208 HIS A C 1
ATOM 1505 O O . HIS A 1 208 ? -15.688 17.953 0.721 1 97.25 208 HIS A O 1
ATOM 1511 N N . GLY A 1 209 ? -16.453 19.969 0.048 1 97.44 209 GLY A N 1
ATOM 1512 C CA . GLY A 1 209 ? -15.375 20.672 0.711 1 97.44 209 GLY A CA 1
ATOM 1513 C C . GLY A 1 209 ? -15.469 20.625 2.225 1 97.44 209 GLY A C 1
ATOM 1514 O O . GLY A 1 209 ? -14.5 20.938 2.922 1 97.44 209 GLY A O 1
ATOM 1515 N N . ALA A 1 210 ? -16.594 20.188 2.719 1 96.69 210 ALA A N 1
ATOM 1516 C CA . ALA A 1 210 ? -16.828 20.125 4.16 1 96.69 210 ALA A CA 1
ATOM 1517 C C . ALA A 1 210 ? -16.281 18.828 4.75 1 96.69 210 ALA A C 1
ATOM 1519 O O . ALA A 1 210 ? -16.281 18.641 5.969 1 96.69 210 ALA A O 1
ATOM 1520 N N . ASP A 1 211 ? -15.812 17.969 3.936 1 93.38 211 ASP A N 1
ATOM 1521 C CA . ASP A 1 211 ? -15.164 16.734 4.348 1 93.38 211 ASP A CA 1
ATOM 1522 C C . ASP A 1 211 ? -13.664 16.781 4.074 1 93.38 211 ASP A C 1
ATOM 1524 O O . ASP A 1 211 ? -13.227 16.688 2.926 1 93.38 211 ASP A O 1
ATOM 1528 N N . PRO A 1 212 ? -12.922 16.891 5.168 1 93 212 PRO A N 1
ATOM 1529 C CA . PRO A 1 212 ? -11.477 17.047 4.977 1 93 212 PRO A CA 1
ATOM 1530 C C . PRO A 1 212 ? -10.844 15.867 4.254 1 93 212 PRO A C 1
ATOM 1532 O O . PRO A 1 212 ? -9.703 15.969 3.783 1 93 212 PRO A O 1
ATOM 1535 N N . HIS A 1 213 ? -11.492 14.789 4.164 1 89.5 213 HIS A N 1
ATOM 1536 C CA . HIS A 1 213 ? -10.906 13.594 3.561 1 89.5 213 HIS A CA 1
ATOM 1537 C C . HIS A 1 213 ? -11.695 13.164 2.33 1 89.5 213 HIS A C 1
ATOM 1539 O O . HIS A 1 213 ? -11.617 12 1.912 1 89.5 213 HIS A O 1
ATOM 1545 N N . HIS A 1 214 ? -12.328 14.25 1.934 1 89.31 214 HIS A N 1
ATOM 1546 C CA . HIS A 1 214 ? -13 13.961 0.669 1 89.31 214 HIS A CA 1
ATOM 1547 C C . HIS A 1 214 ? -11.992 13.633 -0.426 1 89.31 214 HIS A C 1
ATOM 1549 O O . HIS A 1 214 ? -10.93 14.25 -0.502 1 89.31 214 HIS A O 1
ATOM 1555 N N . GLY A 1 215 ? -11.992 12.555 -1.305 1 93.62 215 GLY A N 1
ATOM 1556 C CA . GLY A 1 215 ? -11.227 12.305 -2.518 1 93.62 215 GLY A CA 1
ATOM 1557 C C . GLY A 1 215 ? -11.688 13.141 -3.695 1 93.62 215 GLY A C 1
ATOM 1558 O O . GLY A 1 215 ? -11.219 14.266 -3.887 1 93.62 215 GLY A O 1
ATOM 1559 N N . TYR A 1 216 ? -12.375 12.781 -4.484 1 96.69 216 TYR A N 1
ATOM 1560 C CA . TYR A 1 216 ? -13.07 13.406 -5.605 1 96.69 216 TYR A CA 1
ATOM 1561 C C . TYR A 1 216 ? -14.227 12.531 -6.086 1 96.69 216 TYR A C 1
ATOM 1563 O O . TYR A 1 216 ? -14.281 11.336 -5.773 1 96.69 216 TYR A O 1
ATOM 1571 N N . SER A 1 217 ? -15.141 13.125 -6.758 1 95.38 217 SER A N 1
ATOM 1572 C CA . SER A 1 217 ? -16.328 12.406 -7.211 1 95.38 217 SER A CA 1
ATOM 1573 C C . SER A 1 217 ? -16.75 12.875 -8.594 1 95.38 217 SER A C 1
ATOM 1575 O O . SER A 1 217 ? -16.031 13.609 -9.266 1 95.38 217 SER A O 1
ATOM 1577 N N . ASP A 1 218 ? -17.922 12.359 -9 1 96.25 218 ASP A N 1
ATOM 1578 C CA . ASP A 1 218 ? -18.484 12.758 -10.289 1 96.25 218 ASP A CA 1
ATOM 1579 C C . ASP A 1 218 ? -19.359 14 -10.156 1 96.25 218 ASP A C 1
ATOM 1581 O O . ASP A 1 218 ? -20.078 14.367 -11.086 1 96.25 218 ASP A O 1
ATOM 1585 N N . ARG A 1 219 ? -19.281 14.609 -9.016 1 97.5 219 ARG A N 1
ATOM 1586 C CA . ARG A 1 219 ? -20.047 15.844 -8.875 1 97.5 219 ARG A CA 1
ATOM 1587 C C . ARG A 1 219 ? -19.531 16.906 -9.844 1 97.5 219 ARG A C 1
ATOM 1589 O O . ARG A 1 219 ? -18.328 17.125 -9.977 1 97.5 219 ARG A O 1
ATOM 1596 N N . GLU A 1 220 ? -20.422 17.484 -10.469 1 98.56 220 GLU A N 1
ATOM 1597 C CA . GLU A 1 220 ? -20.062 18.562 -11.383 1 98.56 220 GLU A CA 1
ATOM 1598 C C . GLU A 1 220 ? -19.859 19.875 -10.633 1 98.56 220 GLU A C 1
ATOM 1600 O O . GLU A 1 220 ? -20.672 20.234 -9.773 1 98.56 220 GLU A O 1
ATOM 1605 N N . LEU A 1 221 ? -18.797 20.516 -10.891 1 98.56 221 LEU A N 1
ATOM 1606 C CA . LEU A 1 221 ? -18.531 21.844 -10.336 1 98.56 221 LEU A CA 1
ATOM 1607 C C . LEU A 1 221 ? -19.594 22.844 -10.766 1 98.56 221 LEU A C 1
ATOM 1609 O O . LEU A 1 221 ? -20.062 22.797 -11.906 1 98.56 221 LEU A O 1
ATOM 1613 N N . GLN A 1 222 ? -19.953 23.703 -9.898 1 98.38 222 GLN A N 1
ATOM 1614 C CA . GLN A 1 222 ? -20.969 24.734 -10.156 1 98.38 222 GLN A CA 1
ATOM 1615 C C . GLN A 1 222 ? -20.438 26.125 -9.82 1 98.38 222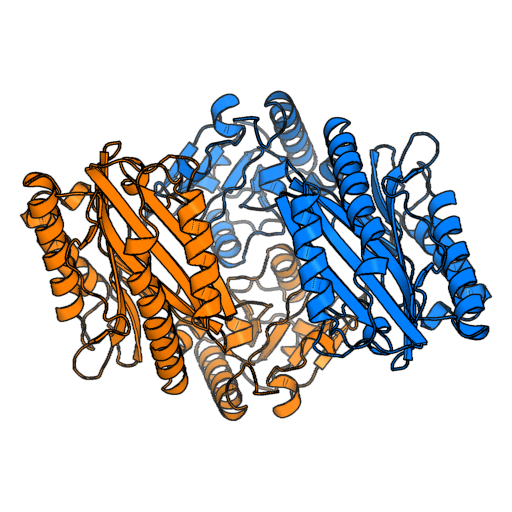 GLN A C 1
ATOM 1617 O O . GLN A 1 222 ? -19.562 26.266 -8.953 1 98.38 222 GLN A O 1
ATOM 1622 N N . VAL A 1 223 ? -21 27.141 -10.57 1 98.06 223 VAL A N 1
ATOM 1623 C CA . VAL A 1 223 ? -20.75 28.516 -10.164 1 98.06 223 VAL A CA 1
ATOM 1624 C C . VAL A 1 223 ? -21.188 28.719 -8.719 1 98.06 223 VAL A C 1
ATOM 1626 O O . VAL A 1 223 ? -22.297 28.312 -8.336 1 98.06 223 VAL A O 1
ATOM 1629 N N . GLY A 1 224 ? -20.297 29.281 -7.93 1 98.06 224 GLY A N 1
ATOM 1630 C CA . GLY A 1 224 ? -20.594 29.5 -6.527 1 98.06 224 GLY A CA 1
ATOM 1631 C C . GLY A 1 224 ? -19.922 28.5 -5.605 1 98.06 224 GLY A C 1
ATOM 1632 O O . GLY A 1 224 ? -19.844 28.719 -4.398 1 98.06 224 GLY A O 1
ATOM 1633 N N . ASP A 1 225 ? -19.422 27.391 -6.133 1 98.62 225 ASP A N 1
ATOM 1634 C CA . ASP A 1 225 ? -18.75 26.375 -5.324 1 98.62 225 ASP A CA 1
ATOM 1635 C C . ASP A 1 225 ? -17.469 26.922 -4.703 1 98.62 225 ASP A C 1
ATOM 1637 O O . ASP A 1 225 ? -16.703 27.625 -5.367 1 98.62 225 ASP A O 1
ATOM 1641 N N . ILE A 1 226 ? -17.281 26.688 -3.426 1 98.81 226 ILE A N 1
ATOM 1642 C CA . ILE A 1 226 ? -15.953 26.703 -2.822 1 98.81 226 ILE A CA 1
ATOM 1643 C C . ILE A 1 226 ? -15.297 25.328 -3.01 1 98.81 226 ILE A C 1
ATOM 1645 O O . ILE A 1 226 ? -15.906 24.297 -2.742 1 98.81 226 ILE A O 1
ATOM 1649 N N . VAL A 1 227 ? -14.109 25.312 -3.539 1 98.88 227 VAL A N 1
ATOM 1650 C CA . VAL A 1 227 ? -13.453 24.062 -3.9 1 98.88 227 VAL A CA 1
ATOM 1651 C C . VAL A 1 227 ? -12.156 23.906 -3.111 1 98.88 227 VAL A C 1
ATOM 1653 O O . VAL A 1 227 ? -11.234 24.719 -3.266 1 98.88 227 VAL A O 1
ATOM 1656 N N . VAL A 1 228 ? -12.055 22.922 -2.232 1 98.88 228 VAL A N 1
ATOM 1657 C CA . VAL A 1 228 ? -10.82 22.578 -1.522 1 98.88 228 VAL A CA 1
ATOM 1658 C C . VAL A 1 228 ? -9.969 21.656 -2.385 1 98.88 228 VAL A C 1
ATOM 1660 O O . VAL A 1 228 ? -10.422 20.594 -2.809 1 98.88 228 VAL A O 1
ATOM 1663 N N . VAL A 1 229 ? -8.797 22.047 -2.693 1 98.88 229 VAL A N 1
ATOM 1664 C CA . VAL A 1 229 ? -7.844 21.234 -3.438 1 98.88 229 VAL A CA 1
ATOM 1665 C C . VAL A 1 229 ? -6.629 20.922 -2.562 1 98.88 229 VAL A C 1
ATOM 1667 O O . VAL A 1 229 ? -5.852 21.812 -2.23 1 98.88 229 VAL A O 1
ATOM 1670 N N . ASP A 1 230 ? -6.512 19.703 -2.135 1 98.75 230 ASP A N 1
ATOM 1671 C CA . ASP A 1 230 ? -5.414 19.188 -1.327 1 98.75 230 ASP A CA 1
ATOM 1672 C C . ASP A 1 230 ? -4.645 18.094 -2.082 1 98.75 230 ASP A C 1
ATOM 1674 O O . ASP A 1 230 ? -5.203 17.062 -2.422 1 98.75 230 ASP A O 1
ATOM 1678 N N . ILE A 1 231 ? -3.363 18.359 -2.359 1 98.75 231 ILE A N 1
ATOM 1679 C CA . ILE A 1 231 ? -2.648 17.484 -3.283 1 98.75 231 ILE A CA 1
ATOM 1680 C C . ILE A 1 231 ? -1.223 17.266 -2.783 1 98.75 231 ILE A C 1
ATOM 1682 O O . ILE A 1 231 ? -0.665 18.109 -2.08 1 98.75 231 ILE A O 1
ATOM 1686 N N . GLY A 1 232 ? -0.674 16.156 -3.094 1 98.44 232 GLY A N 1
ATOM 1687 C CA . GLY A 1 232 ? 0.691 15.789 -2.748 1 98.44 232 GLY A CA 1
ATOM 1688 C C . GLY A 1 232 ? 1.252 14.68 -3.613 1 98.44 232 GLY A C 1
ATOM 1689 O O . GLY A 1 232 ? 0.497 13.906 -4.207 1 98.44 232 GLY A O 1
ATOM 1690 N N . GLY A 1 233 ? 2.514 14.625 -3.723 1 98.12 233 GLY A N 1
ATOM 1691 C CA . GLY A 1 233 ? 3.264 13.594 -4.426 1 98.12 233 GLY A CA 1
ATOM 1692 C C . GLY A 1 233 ? 4.633 13.336 -3.82 1 98.12 233 GLY A C 1
ATOM 1693 O O . GLY A 1 233 ? 5.055 14.047 -2.904 1 98.12 233 GLY A O 1
ATOM 1694 N N . SER A 1 234 ? 5.234 12.32 -4.262 1 97.19 234 SER A N 1
ATOM 1695 C CA . SER A 1 234 ? 6.586 11.992 -3.826 1 97.19 234 SER A CA 1
ATOM 1696 C C . SER A 1 234 ? 7.625 12.531 -4.809 1 97.19 234 SER A C 1
ATOM 1698 O O . SER A 1 234 ? 7.461 12.398 -6.023 1 97.19 234 SER A O 1
ATOM 1700 N N . TYR A 1 235 ? 8.594 13.141 -4.285 1 96.62 235 TYR A N 1
ATOM 1701 C CA . TYR A 1 235 ? 9.719 13.703 -5.02 1 96.62 235 TYR A CA 1
ATOM 1702 C C . TYR A 1 235 ? 11.016 13.008 -4.648 1 96.62 235 TYR A C 1
ATOM 1704 O O . TYR A 1 235 ? 11.289 12.773 -3.467 1 96.62 235 TYR A O 1
ATOM 1712 N N . GLU A 1 236 ? 11.812 12.539 -5.605 1 94.25 236 GLU A N 1
ATOM 1713 C CA . GLU A 1 236 ? 13.023 11.773 -5.34 1 94.25 236 GLU A CA 1
ATOM 1714 C C . GLU A 1 236 ? 13.898 12.461 -4.293 1 94.25 236 GLU A C 1
ATOM 1716 O O . GLU A 1 236 ? 14.023 13.688 -4.289 1 94.25 236 GLU A O 1
ATOM 1721 N N . PRO A 1 237 ? 14.5 11.805 -3.402 1 95.31 237 PRO A N 1
ATOM 1722 C CA . PRO A 1 237 ? 14.547 10.344 -3.332 1 95.31 237 PRO A CA 1
ATOM 1723 C C . PRO A 1 237 ? 13.359 9.742 -2.59 1 95.31 237 PRO A C 1
ATOM 1725 O O . PRO A 1 237 ? 13.484 8.695 -1.959 1 95.31 237 PRO A O 1
ATOM 1728 N N . GLY A 1 238 ? 12.242 10.477 -2.473 1 96.19 238 GLY A N 1
ATOM 1729 C CA . GLY A 1 238 ? 11.031 9.891 -1.916 1 96.19 238 GLY A CA 1
ATOM 1730 C C . GLY A 1 238 ? 10.328 10.812 -0.935 1 96.19 238 GLY A C 1
ATOM 1731 O O . GLY A 1 238 ? 9.352 10.406 -0.293 1 96.19 238 GLY A O 1
ATOM 1732 N N . TYR A 1 239 ? 10.727 11.969 -0.857 1 98.12 239 TYR A N 1
ATOM 1733 C CA . TYR A 1 239 ? 10.141 12.914 0.087 1 98.12 239 TYR A CA 1
ATOM 1734 C C . TYR A 1 239 ? 8.867 13.523 -0.473 1 98.12 239 TYR A C 1
ATOM 1736 O O . TYR A 1 239 ? 8.781 13.82 -1.667 1 98.12 239 TYR A O 1
ATOM 1744 N N . HIS A 1 240 ? 7.926 13.828 0.377 1 98.44 240 HIS A N 1
ATOM 1745 C CA . HIS A 1 240 ? 6.578 14.141 -0.079 1 98.44 240 HIS A CA 1
ATOM 1746 C C . HIS A 1 240 ? 6.324 15.648 -0.052 1 98.44 240 HIS A C 1
ATOM 1748 O O . HIS A 1 240 ? 6.844 16.359 0.817 1 98.44 240 HIS A O 1
ATOM 1754 N N . SER A 1 241 ? 5.543 16.047 -0.992 1 98.75 241 SER A N 1
ATOM 1755 C CA . SER A 1 241 ? 4.891 17.344 -0.914 1 98.75 241 SER A CA 1
ATOM 1756 C C . SER A 1 241 ? 3.484 17.234 -0.342 1 98.75 241 SER A C 1
ATOM 1758 O O . SER A 1 241 ? 2.91 16.141 -0.31 1 98.75 241 SER A O 1
ATOM 1760 N N . ASP A 1 242 ? 3.004 18.281 0.142 1 98.75 242 ASP A N 1
ATOM 1761 C CA . ASP A 1 242 ? 1.648 18.422 0.663 1 98.75 242 ASP A CA 1
ATOM 1762 C C . ASP A 1 242 ? 1.232 19.891 0.702 1 98.75 242 ASP A C 1
ATOM 1764 O O . ASP A 1 242 ? 1.892 20.719 1.343 1 98.75 242 ASP A O 1
ATOM 1768 N N . SER A 1 243 ? 0.187 20.172 0.008 1 98.88 243 SER A N 1
ATOM 1769 C CA . SER A 1 243 ? -0.293 21.547 -0.039 1 98.88 243 SER A CA 1
ATOM 1770 C C . SER A 1 243 ? -1.798 21.609 -0.283 1 98.88 243 SER A C 1
ATOM 1772 O O . SER A 1 243 ? -2.33 20.828 -1.08 1 98.88 243 SER A O 1
ATOM 1774 N N . THR A 1 244 ? -2.453 22.438 0.44 1 98.81 244 THR A N 1
ATOM 1775 C CA . THR A 1 244 ? -3.877 22.672 0.229 1 98.81 244 THR A CA 1
ATOM 1776 C C . THR A 1 244 ? -4.145 24.141 -0.048 1 98.81 244 THR A C 1
ATOM 1778 O O . THR A 1 244 ? -3.58 25.016 0.615 1 98.81 244 THR A O 1
ATOM 1781 N N . ARG A 1 245 ? -4.898 24.406 -1.061 1 98.88 245 ARG A N 1
ATOM 1782 C CA . ARG A 1 245 ? -5.488 25.719 -1.328 1 98.88 245 ARG A CA 1
ATOM 1783 C C . ARG A 1 245 ? -6.988 25.594 -1.579 1 98.88 245 ARG A C 1
ATOM 1785 O O . ARG A 1 245 ? -7.477 24.531 -1.962 1 98.88 245 ARG A O 1
ATOM 1792 N N . THR A 1 246 ? -7.617 26.641 -1.308 1 98.88 246 THR A N 1
ATOM 1793 C CA . THR A 1 246 ? -9.055 26.734 -1.542 1 98.88 246 THR A CA 1
ATOM 1794 C C . THR A 1 246 ? -9.367 27.766 -2.619 1 98.88 246 THR A C 1
ATOM 1796 O O . THR A 1 246 ? -8.719 28.828 -2.68 1 98.88 246 THR A O 1
ATOM 1799 N N . TYR A 1 247 ? -10.312 27.469 -3.439 1 98.88 247 TYR A N 1
ATOM 1800 C CA . TYR A 1 247 ? -10.695 28.312 -4.562 1 98.88 247 TYR A CA 1
ATOM 1801 C C . TYR A 1 247 ? -12.195 28.609 -4.539 1 98.88 247 TYR A C 1
ATOM 1803 O O . TYR A 1 247 ? -12.969 27.859 -3.938 1 98.88 247 TYR A O 1
ATOM 1811 N N . SER A 1 248 ? -12.594 29.703 -5.145 1 98.81 248 SER A N 1
ATOM 1812 C CA . SER A 1 248 ? -13.992 30.047 -5.336 1 98.81 248 SER A CA 1
ATOM 1813 C C . SER A 1 248 ? -14.344 30.156 -6.816 1 98.81 248 SER A C 1
ATOM 1815 O O . SER A 1 248 ? -13.727 30.938 -7.547 1 98.81 248 SER A O 1
ATOM 1817 N N . ILE A 1 249 ? -15.289 29.344 -7.254 1 98.62 249 ILE A N 1
ATOM 1818 C CA . ILE A 1 249 ? -15.773 29.516 -8.617 1 98.62 249 ILE A CA 1
ATOM 1819 C C . ILE A 1 249 ? -16.781 30.656 -8.68 1 98.62 249 ILE A C 1
ATOM 1821 O O . ILE A 1 249 ? -17.953 30.469 -8.352 1 98.62 249 ILE A O 1
ATOM 1825 N N . GLY A 1 250 ? -16.359 31.781 -9.18 1 98.25 250 GLY A N 1
ATOM 1826 C CA . GLY A 1 250 ? -17.141 33 -9.039 1 98.25 250 GLY A CA 1
ATOM 1827 C C . GLY A 1 250 ? -16.938 33.688 -7.699 1 98.25 250 GLY A C 1
ATOM 1828 O O . GLY A 1 250 ? -16.297 33.125 -6.805 1 98.25 250 GLY A O 1
ATOM 1829 N N . GLU A 1 251 ? -17.453 34.906 -7.547 1 97.69 251 GLU A N 1
ATOM 1830 C CA . GLU A 1 251 ? -17.297 35.688 -6.32 1 97.69 251 GLU A CA 1
ATOM 1831 C C . GLU A 1 251 ? -17.969 35 -5.137 1 97.69 251 GLU A C 1
ATOM 1833 O O . GLU A 1 251 ? -19.141 34.594 -5.223 1 97.69 251 GLU A O 1
ATOM 1838 N N . PRO A 1 252 ? -17.25 34.812 -4.102 1 98.12 252 PRO A N 1
ATOM 1839 C CA . PRO A 1 252 ? -17.891 34.219 -2.926 1 98.12 252 PRO A CA 1
ATOM 1840 C C . PRO A 1 252 ? -18.844 35.188 -2.213 1 98.12 252 PRO A C 1
ATOM 1842 O O . PRO A 1 252 ? -18.75 36.406 -2.391 1 98.12 252 PRO A O 1
ATOM 1845 N N . SER A 1 253 ? -19.734 34.656 -1.401 1 97.69 253 SER A N 1
ATOM 1846 C CA . SER A 1 253 ? -20.547 35.5 -0.545 1 97.69 253 SER A CA 1
ATOM 1847 C C . SER A 1 253 ? -19.703 36.219 0.48 1 97.69 253 SER A C 1
ATOM 1849 O O . SER A 1 253 ? -18.594 35.781 0.814 1 97.69 253 SER A O 1
ATOM 1851 N N . PRO A 1 254 ? -20.141 37.281 0.979 1 97.88 254 PRO A N 1
ATOM 1852 C CA . PRO A 1 254 ? -19.391 38.031 2.004 1 97.88 254 PRO A CA 1
ATOM 1853 C C . PRO A 1 254 ? -19.109 37.188 3.244 1 97.88 254 PRO A C 1
ATOM 1855 O O . PRO A 1 254 ? -18.047 37.312 3.848 1 97.88 254 PRO A O 1
ATOM 1858 N N . GLU A 1 255 ? -20.031 36.344 3.574 1 97.81 255 GLU A N 1
ATOM 1859 C CA . GLU A 1 255 ? -19.859 35.5 4.734 1 97.81 255 GLU A CA 1
ATOM 1860 C C . GLU A 1 255 ? -18.688 34.531 4.527 1 97.81 255 GLU A C 1
ATOM 1862 O O . GLU A 1 255 ? -17.844 34.344 5.41 1 97.81 255 GLU A O 1
ATOM 1867 N N . VAL A 1 256 ? -18.688 33.906 3.354 1 98.38 256 VAL A N 1
ATOM 1868 C CA . VAL A 1 256 ? -17.609 32.969 3.016 1 98.38 256 VAL A CA 1
ATOM 1869 C C . VAL A 1 256 ? -16.266 33.719 3.016 1 98.38 256 VAL A C 1
ATOM 1871 O O . VAL A 1 256 ? -15.289 33.219 3.58 1 98.38 256 VAL A O 1
ATOM 1874 N N . ALA A 1 257 ? -16.234 34.844 2.441 1 98.38 257 ALA A N 1
ATOM 1875 C CA . ALA A 1 257 ? -15.016 35.625 2.379 1 98.38 257 ALA A CA 1
ATOM 1876 C C . ALA A 1 257 ? -14.516 35.969 3.777 1 98.38 257 ALA A C 1
ATOM 1878 O O . ALA A 1 257 ? -13.32 35.938 4.051 1 98.38 257 ALA A O 1
ATOM 1879 N N . GLN A 1 258 ? -15.406 36.375 4.602 1 98.31 258 GLN A N 1
ATOM 1880 C CA . GLN A 1 258 ? -15.047 36.75 5.965 1 98.31 258 GLN A CA 1
ATOM 1881 C C . GLN A 1 258 ? -14.492 35.562 6.734 1 98.31 258 GLN A C 1
ATOM 1883 O O . GLN A 1 258 ? -13.453 35.656 7.383 1 98.31 258 GLN A O 1
ATOM 1888 N N . GLN A 1 259 ? -15.219 34.469 6.691 1 98.62 259 GLN A N 1
ATOM 1889 C CA . GLN A 1 259 ? -14.789 33.25 7.402 1 98.62 259 GLN A CA 1
ATOM 1890 C C . GLN A 1 259 ? -13.445 32.75 6.875 1 98.62 259 GLN A C 1
ATOM 1892 O O . GLN A 1 259 ? -12.586 32.344 7.648 1 98.62 259 GLN A O 1
ATOM 1897 N N . TYR A 1 260 ? -13.258 32.812 5.574 1 98.75 260 TYR A N 1
ATOM 1898 C CA . TYR A 1 260 ? -11.984 32.438 4.98 1 98.75 260 TYR A CA 1
ATOM 1899 C C . TYR A 1 260 ? -10.859 33.344 5.449 1 98.75 260 TYR A C 1
ATOM 1901 O O . TYR A 1 260 ? -9.734 32.875 5.68 1 98.75 260 TYR A O 1
ATOM 1909 N N . SER A 1 261 ? -11.117 34.594 5.512 1 98.69 261 SER A N 1
ATOM 1910 C CA . SER A 1 261 ? -10.094 35.531 5.973 1 98.69 261 SER A CA 1
ATOM 1911 C C . SER A 1 261 ? -9.641 35.219 7.391 1 98.69 261 SER A C 1
ATOM 1913 O O . SER A 1 261 ? -8.469 35.406 7.734 1 98.69 261 SER A O 1
ATOM 1915 N N . ILE A 1 262 ? -10.555 34.75 8.242 1 98.81 262 ILE A N 1
ATOM 1916 C CA . ILE A 1 262 ? -10.219 34.312 9.594 1 98.81 262 ILE A CA 1
ATOM 1917 C C . ILE A 1 262 ? -9.312 33.094 9.531 1 98.81 262 ILE A C 1
ATOM 1919 O O . ILE A 1 262 ? -8.344 32.969 10.289 1 98.81 262 ILE A O 1
ATOM 1923 N N . LEU A 1 263 ? -9.625 32.156 8.609 1 98.88 263 LEU A N 1
ATOM 1924 C CA . LEU A 1 263 ? -8.789 30.969 8.391 1 98.88 263 LEU A CA 1
ATOM 1925 C C . LEU A 1 263 ? -7.383 31.375 7.973 1 98.88 263 LEU A C 1
ATOM 1927 O O . LEU A 1 263 ? -6.398 30.797 8.445 1 98.88 263 LEU A O 1
ATOM 1931 N N . GLN A 1 264 ? -7.277 32.312 7.066 1 98.75 264 GLN A N 1
ATOM 1932 C CA . GLN A 1 264 ? -5.977 32.844 6.637 1 98.75 264 GLN A CA 1
ATOM 1933 C C . GLN A 1 264 ? -5.176 33.375 7.82 1 98.75 264 GLN A C 1
ATOM 1935 O O . GLN A 1 264 ? -3.977 33.094 7.934 1 98.75 264 GLN A O 1
ATOM 1940 N N . ARG A 1 265 ? -5.836 34.094 8.664 1 98.75 265 ARG A N 1
ATOM 1941 C CA . ARG A 1 265 ? -5.176 34.656 9.852 1 98.75 265 ARG A CA 1
ATOM 1942 C C . ARG A 1 265 ? -4.723 33.531 10.781 1 98.75 265 ARG A C 1
ATOM 1944 O O . ARG A 1 265 ? -3.656 33.625 11.391 1 98.75 265 ARG A O 1
ATOM 1951 N N . ALA A 1 266 ? -5.566 32.531 10.922 1 98.88 266 ALA A N 1
ATOM 1952 C CA . ALA A 1 266 ? -5.223 31.406 11.766 1 98.88 266 ALA A CA 1
ATOM 1953 C C . ALA A 1 266 ? -3.965 30.703 11.266 1 98.88 266 ALA A C 1
ATOM 1955 O O . ALA A 1 266 ? -3.07 30.375 12.047 1 98.88 266 ALA A O 1
ATOM 1956 N N . GLN A 1 267 ? -3.918 30.438 9.969 1 98.81 267 GLN A N 1
ATOM 1957 C CA . GLN A 1 267 ? -2.758 29.781 9.367 1 98.81 267 GLN A CA 1
ATOM 1958 C C . GLN A 1 267 ? -1.495 30.609 9.57 1 98.81 267 GLN A C 1
ATOM 1960 O O . GLN A 1 267 ? -0.45 30.078 9.945 1 98.81 267 GLN A O 1
ATOM 1965 N N . ARG A 1 268 ? -1.603 31.906 9.359 1 98.56 268 ARG A N 1
ATOM 1966 C CA . ARG A 1 268 ? -0.474 32.812 9.547 1 98.56 268 ARG A CA 1
ATOM 1967 C C . ARG A 1 268 ? -0.012 32.812 11 1 98.56 268 ARG A C 1
ATOM 1969 O O . ARG A 1 268 ? 1.189 32.812 11.273 1 98.56 268 ARG A O 1
ATOM 1976 N N . ALA A 1 269 ? -0.94 32.844 11.906 1 98.75 269 ALA A N 1
ATOM 1977 C CA . ALA A 1 269 ? -0.612 32.844 13.328 1 98.75 269 ALA A CA 1
ATOM 1978 C C . ALA A 1 269 ? 0.192 31.609 13.711 1 98.75 269 ALA A C 1
ATOM 1980 O O . ALA A 1 269 ? 1.154 31.703 14.477 1 98.75 269 ALA A O 1
ATOM 1981 N N . ALA A 1 270 ? -0.223 30.484 13.219 1 98.81 270 ALA A N 1
ATOM 1982 C CA . ALA A 1 270 ? 0.497 29.25 13.5 1 98.81 270 ALA A CA 1
ATOM 1983 C C . ALA A 1 270 ? 1.901 29.281 12.906 1 98.81 270 ALA A C 1
ATOM 1985 O O . ALA A 1 270 ? 2.871 28.891 13.562 1 98.81 270 ALA A O 1
ATOM 1986 N N . CYS A 1 271 ? 2.027 29.75 11.664 1 98.62 271 CYS A N 1
ATOM 1987 C CA . CYS A 1 271 ? 3.336 29.859 11.031 1 98.62 271 CYS A CA 1
ATOM 1988 C C . CYS A 1 271 ? 4.254 30.781 11.836 1 98.62 271 CYS A C 1
ATOM 1990 O O . CYS A 1 271 ? 5.426 30.453 12.047 1 98.62 271 CYS A O 1
ATOM 1992 N N . ASP A 1 272 ? 3.705 31.859 12.312 1 98.44 272 ASP A N 1
ATOM 1993 C CA . ASP A 1 272 ? 4.48 32.844 13.039 1 98.44 272 ASP A CA 1
ATOM 1994 C C . ASP A 1 272 ? 4.922 32.312 14.398 1 98.44 272 ASP A C 1
ATOM 1996 O O . ASP A 1 272 ? 5.891 32.812 14.984 1 98.44 272 ASP A O 1
ATOM 2000 N N . ALA A 1 273 ? 4.195 31.344 14.891 1 98.62 273 ALA A N 1
ATOM 2001 C CA . ALA A 1 273 ? 4.469 30.797 16.219 1 98.62 273 ALA A CA 1
ATOM 2002 C C . ALA A 1 273 ? 5.656 29.844 16.188 1 98.62 273 ALA A C 1
ATOM 2004 O O . ALA A 1 273 ? 6.215 29.5 17.219 1 98.62 273 ALA A O 1
ATOM 2005 N N . VAL A 1 274 ? 6.051 29.391 15.031 1 98.75 274 VAL A N 1
ATOM 2006 C CA . VAL A 1 274 ? 7.047 28.328 14.898 1 98.75 274 VAL A CA 1
ATOM 2007 C C . VAL A 1 274 ? 8.43 28.875 15.234 1 98.75 274 VAL A C 1
ATOM 2009 O O . VAL A 1 274 ? 8.891 29.844 14.609 1 98.75 274 VAL A O 1
ATOM 2012 N N . ARG A 1 275 ? 9.078 28.312 1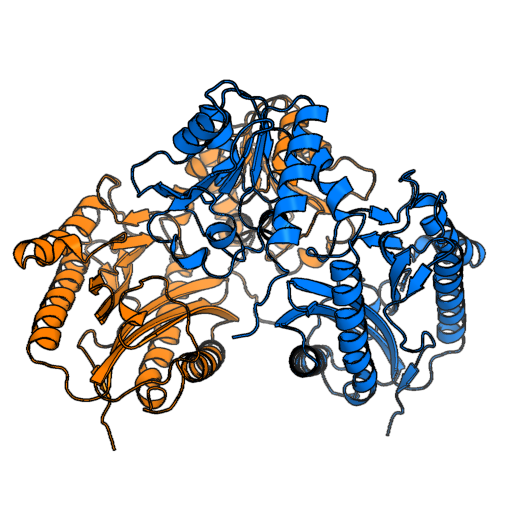6.141 1 98 275 ARG A N 1
ATOM 2013 C CA . ARG A 1 275 ? 10.484 28.531 16.484 1 98 275 ARG A CA 1
ATOM 2014 C C . ARG A 1 275 ? 10.977 27.438 17.422 1 98 275 ARG A C 1
ATOM 2016 O O . ARG A 1 275 ? 10.188 26.781 18.109 1 98 275 ARG A O 1
ATOM 2023 N N . PRO A 1 276 ? 12.305 27.219 17.484 1 98.31 276 PRO A N 1
ATOM 2024 C CA . PRO A 1 276 ? 12.82 26.219 18.406 1 98.31 276 PRO A CA 1
ATOM 2025 C C . PRO A 1 276 ? 12.391 26.453 19.859 1 98.31 276 PRO A C 1
ATOM 2027 O O . PRO A 1 276 ? 12.375 27.609 20.312 1 98.31 276 PRO A O 1
ATOM 2030 N N . GLY A 1 277 ? 11.992 25.422 20.5 1 98.44 277 GLY A N 1
ATOM 2031 C CA . GLY A 1 277 ? 11.594 25.531 21.891 1 98.44 277 GLY A CA 1
ATOM 2032 C C . GLY A 1 277 ? 10.086 25.609 22.078 1 98.44 277 GLY A C 1
ATOM 2033 O O . GLY A 1 277 ? 9.555 25.172 23.094 1 98.44 277 GLY A O 1
ATOM 2034 N N . VAL A 1 278 ? 9.398 26.25 21.156 1 98.56 278 VAL A N 1
ATOM 2035 C CA . VAL A 1 278 ? 7.938 26.25 21.156 1 98.56 278 VAL A CA 1
ATOM 2036 C C . VAL A 1 278 ? 7.426 24.812 20.969 1 98.56 278 VAL A C 1
ATOM 2038 O O . VAL A 1 278 ? 7.98 24.047 20.188 1 98.56 278 VAL A O 1
ATOM 2041 N N . THR A 1 279 ? 6.402 24.469 21.672 1 98.69 279 THR A N 1
ATOM 2042 C CA . THR A 1 279 ? 5.93 23.094 21.594 1 98.69 279 THR A CA 1
ATOM 2043 C C . THR A 1 279 ? 4.941 22.922 20.453 1 98.69 279 THR A C 1
ATOM 2045 O O . THR A 1 279 ? 4.363 23.906 19.969 1 98.69 279 THR A O 1
ATOM 2048 N N . ALA A 1 280 ? 4.738 21.688 20.031 1 98.56 280 ALA A N 1
ATOM 2049 C CA . ALA A 1 280 ? 3.785 21.375 18.984 1 98.56 280 ALA A CA 1
ATOM 2050 C C . ALA A 1 280 ? 2.385 21.859 19.328 1 98.56 280 ALA A C 1
ATOM 2052 O O . ALA A 1 280 ? 1.688 22.438 18.484 1 98.56 280 ALA A O 1
ATOM 2053 N N . GLU A 1 281 ? 1.949 21.656 20.609 1 98.31 281 GLU A N 1
ATOM 2054 C CA . GLU A 1 281 ? 0.605 22.062 21 1 98.31 281 GLU A CA 1
ATOM 2055 C C . GLU A 1 281 ? 0.462 23.594 21 1 98.31 281 GLU A C 1
ATOM 2057 O O . GLU A 1 281 ? -0.627 24.109 20.75 1 98.31 281 GLU A O 1
ATOM 2062 N N . GLN A 1 282 ? 1.587 24.281 21.25 1 98.81 282 GLN A N 1
ATOM 2063 C CA . GLN A 1 282 ? 1.531 25.734 21.203 1 98.81 282 GLN A CA 1
ATOM 2064 C C . GLN A 1 282 ? 1.314 26.25 19.781 1 98.81 282 GLN A C 1
ATOM 2066 O O . GLN A 1 282 ? 0.587 27.219 19.562 1 98.81 282 GLN A O 1
ATOM 2071 N N . VAL A 1 283 ? 1.95 25.625 18.828 1 98.88 283 VAL A N 1
ATOM 2072 C CA . VAL A 1 283 ? 1.724 25.969 17.438 1 98.88 283 VAL A CA 1
ATOM 2073 C C . VAL A 1 283 ? 0.272 25.688 17.062 1 98.88 283 VAL A C 1
ATOM 2075 O O . VAL A 1 283 ? -0.384 26.5 16.422 1 98.88 283 VAL A O 1
ATOM 2078 N N . ALA A 1 284 ? -0.202 24.547 17.516 1 98.62 284 ALA A N 1
ATOM 2079 C CA . ALA A 1 284 ? -1.597 24.188 17.266 1 98.62 284 ALA A CA 1
ATOM 2080 C C . ALA A 1 284 ? -2.543 25.219 17.875 1 98.62 284 ALA A C 1
ATOM 2082 O O . ALA A 1 284 ? -3.52 25.625 17.234 1 98.62 284 ALA A O 1
ATOM 2083 N N . ALA A 1 285 ? -2.254 25.625 19.062 1 98.69 285 ALA A N 1
ATOM 2084 C CA . ALA A 1 285 ? -3.092 26.578 19.766 1 98.69 285 ALA A CA 1
ATOM 2085 C C . ALA A 1 285 ? -3.125 27.922 19.047 1 98.69 285 ALA A C 1
ATOM 2087 O O . ALA A 1 285 ? -4.148 28.609 19.047 1 98.69 285 ALA A O 1
ATOM 2088 N N . ALA A 1 286 ? -2.033 28.266 18.453 1 98.81 286 ALA A N 1
ATOM 2089 C CA . ALA A 1 286 ? -1.944 29.547 17.766 1 98.81 286 ALA A CA 1
ATOM 2090 C C . ALA A 1 286 ? -3.006 29.672 16.672 1 98.81 286 ALA A C 1
ATOM 2092 O O . ALA A 1 286 ? -3.615 30.734 16.5 1 98.81 286 ALA A O 1
ATOM 2093 N N . ALA A 1 287 ? -3.225 28.641 15.953 1 98.75 287 ALA A N 1
ATOM 2094 C CA . ALA A 1 287 ? -4.258 28.641 14.922 1 98.75 287 ALA A CA 1
ATOM 2095 C C . ALA A 1 287 ? -5.645 28.484 15.531 1 98.75 287 ALA A C 1
ATOM 2097 O O . ALA A 1 287 ? -6.57 29.219 15.188 1 98.75 287 ALA A O 1
ATOM 2098 N N . ARG A 1 288 ? -5.766 27.562 16.438 1 98.5 288 ARG A N 1
ATOM 2099 C CA . ARG A 1 288 ? -7.059 27.219 17.016 1 98.5 288 ARG A CA 1
ATOM 2100 C C . ARG A 1 288 ? -7.641 28.406 17.797 1 98.5 288 ARG A C 1
ATOM 2102 O O . ARG A 1 288 ? -8.859 28.609 17.797 1 98.5 288 ARG A O 1
ATOM 2109 N N . ASP A 1 289 ? -6.793 29.141 18.453 1 98.69 289 ASP A N 1
ATOM 2110 C CA . ASP A 1 289 ? -7.246 30.281 19.25 1 98.69 289 ASP A CA 1
ATOM 2111 C C . ASP A 1 289 ? -7.855 31.359 18.359 1 98.69 289 ASP A C 1
ATOM 2113 O O . ASP A 1 289 ? -8.852 31.984 18.719 1 98.69 289 ASP A O 1
ATOM 2117 N N . VAL A 1 290 ? -7.227 31.578 17.203 1 98.81 290 VAL A N 1
ATOM 2118 C CA . VAL A 1 290 ? -7.75 32.562 16.25 1 98.81 290 VAL A CA 1
ATOM 2119 C C . VAL A 1 290 ? -9.148 32.156 15.805 1 98.81 290 VAL A C 1
ATOM 2121 O O . VAL A 1 290 ? -10.07 32.969 15.789 1 98.81 290 VAL A O 1
ATOM 2124 N N . LEU A 1 291 ? -9.336 30.891 15.477 1 98.81 291 LEU A N 1
ATOM 2125 C CA . LEU A 1 291 ? -10.633 30.391 15.023 1 98.81 291 LEU A CA 1
ATOM 2126 C C . LEU A 1 291 ? -11.641 30.406 16.156 1 98.81 291 LEU A C 1
ATOM 2128 O O . LEU A 1 291 ? -12.805 30.781 15.961 1 98.81 291 LEU A O 1
ATOM 2132 N N . ALA A 1 292 ? -11.195 30.047 17.328 1 98.56 292 ALA A N 1
ATOM 2133 C CA . ALA A 1 292 ? -12.078 30.031 18.5 1 98.56 292 ALA A CA 1
ATOM 2134 C C . ALA A 1 292 ? -12.594 31.438 18.812 1 98.56 292 ALA A C 1
ATOM 2136 O O . ALA A 1 292 ? -13.773 31.625 19.109 1 98.56 292 ALA A O 1
ATOM 2137 N N . ALA A 1 293 ? -11.773 32.406 18.766 1 98.56 293 ALA A N 1
ATOM 2138 C CA . ALA A 1 293 ? -12.141 33.781 19.047 1 98.56 293 ALA A CA 1
ATOM 2139 C C . ALA A 1 293 ? -13.219 34.281 18.078 1 98.56 293 ALA A C 1
ATOM 2141 O O . ALA A 1 293 ? -14.023 35.156 18.422 1 98.56 293 ALA A O 1
ATOM 2142 N N . ALA A 1 294 ? -13.242 33.656 16.922 1 98.44 294 ALA A N 1
ATOM 2143 C CA . ALA A 1 294 ? -14.211 34.062 15.906 1 98.44 294 ALA A CA 1
ATOM 2144 C C . ALA A 1 294 ? -15.43 33.156 15.922 1 98.44 294 ALA A C 1
ATOM 2146 O O . ALA A 1 294 ? -16.281 33.219 15.039 1 98.44 294 ALA A O 1
ATOM 2147 N N . GLY A 1 295 ? -15.508 32.188 16.875 1 98.19 295 GLY A N 1
ATOM 2148 C CA . GLY A 1 295 ? -16.641 31.281 16.984 1 98.19 295 GLY A CA 1
ATOM 2149 C C . GLY A 1 295 ? -16.609 30.141 15.977 1 98.19 295 GLY A C 1
ATOM 2150 O O . GLY A 1 295 ? -17.641 29.594 15.625 1 98.19 295 GLY A O 1
ATOM 2151 N N . LEU A 1 296 ? -15.406 29.781 15.492 1 98.44 296 LEU A N 1
ATOM 2152 C CA . LEU A 1 296 ? -15.297 28.766 14.438 1 98.44 296 LEU A CA 1
ATOM 2153 C C . LEU A 1 296 ? -14.602 27.516 14.961 1 98.44 296 LEU A C 1
ATOM 2155 O O . LEU A 1 296 ? -14.242 26.625 14.188 1 98.44 296 LEU A O 1
ATOM 2159 N N . ALA A 1 297 ? -14.383 27.375 16.281 1 97.06 297 ALA A N 1
ATOM 2160 C CA . ALA A 1 297 ? -13.633 26.281 16.891 1 97.06 297 ALA A CA 1
ATOM 2161 C C . ALA A 1 297 ? -14.242 24.938 16.531 1 97.06 297 ALA A C 1
ATOM 2163 O O . ALA A 1 297 ? -13.516 23.984 16.25 1 97.06 297 ALA A O 1
ATOM 2164 N N . GLU A 1 298 ? -15.555 24.844 16.516 1 95.88 298 GLU A N 1
ATOM 2165 C CA . GLU A 1 298 ? -16.234 23.562 16.312 1 95.88 298 GLU A CA 1
ATOM 2166 C C . GLU A 1 298 ? -16.109 23.094 14.867 1 95.88 298 GLU A C 1
ATOM 2168 O O . GLU A 1 298 ? -16.391 21.938 14.555 1 95.88 298 GLU A O 1
ATOM 2173 N N . TYR A 1 299 ? -15.664 23.969 13.969 1 97.25 299 TYR A N 1
ATOM 2174 C CA . TYR A 1 299 ? -15.602 23.641 12.547 1 97.25 299 TYR A CA 1
ATOM 2175 C C . TYR A 1 299 ? -14.18 23.266 12.141 1 97.25 299 TYR A C 1
ATOM 2177 O O . TYR A 1 299 ? -13.93 22.953 10.977 1 97.25 299 TYR A O 1
ATOM 2185 N N . PHE A 1 300 ? -13.25 23.422 13.031 1 97.12 300 PHE A N 1
ATOM 2186 C CA . PHE A 1 300 ? -11.898 22.906 12.852 1 97.12 300 PHE A CA 1
ATOM 2187 C C . PHE A 1 300 ? -11.75 21.531 13.492 1 97.12 300 PHE A C 1
ATOM 2189 O O . PHE A 1 300 ? -11.445 21.422 14.68 1 97.12 300 PHE A O 1
ATOM 2196 N N . VAL A 1 301 ? -11.742 20.406 12.664 1 93 301 VAL A N 1
ATOM 2197 C CA . VAL A 1 301 ? -12.102 19.109 13.219 1 93 301 VAL A CA 1
ATOM 2198 C C . VAL A 1 301 ? -10.906 18.156 13.141 1 93 301 VAL A C 1
ATOM 2200 O O . VAL A 1 301 ? -11.008 16.984 13.508 1 93 301 VAL A O 1
ATOM 2203 N N . HIS A 1 302 ? -9.82 18.578 12.594 1 94.19 302 HIS A N 1
ATOM 2204 C CA . HIS A 1 302 ? -8.641 17.719 12.492 1 94.19 302 HIS A CA 1
ATOM 2205 C C . HIS A 1 302 ? -7.422 18.359 13.133 1 94.19 302 HIS A C 1
ATOM 2207 O O . HIS A 1 302 ? -7.52 19.453 13.688 1 94.19 302 HIS A O 1
ATOM 2213 N N . ARG A 1 303 ? -6.285 17.672 13.133 1 96.25 303 ARG A N 1
ATOM 2214 C CA . ARG A 1 303 ? -5.043 18.219 13.664 1 96.25 303 ARG A CA 1
ATOM 2215 C C . ARG A 1 303 ? -4.59 19.438 12.859 1 96.25 303 ARG A C 1
ATOM 2217 O O . ARG A 1 303 ? -4.977 19.594 11.695 1 96.25 303 ARG A O 1
ATOM 2224 N N . THR A 1 304 ? -3.793 20.219 13.539 1 98.19 304 THR A N 1
ATOM 2225 C CA . THR A 1 304 ? -3.275 21.391 12.867 1 98.19 304 THR A CA 1
ATOM 2226 C C . THR A 1 304 ? -2.199 21.016 11.852 1 98.19 304 THR A C 1
ATOM 2228 O O . THR A 1 304 ? -1.979 21.734 10.875 1 98.19 304 THR A O 1
ATOM 2231 N N . GLY A 1 305 ? -1.566 19.906 12.18 1 98.19 305 GLY A N 1
ATOM 2232 C CA . GLY A 1 305 ? -0.549 19.484 11.219 1 98.19 305 GLY A CA 1
ATOM 2233 C C . GLY A 1 305 ? 0.094 18.156 11.57 1 98.19 305 GLY A C 1
ATOM 2234 O O . GLY A 1 305 ? -0.249 17.547 12.586 1 98.19 305 GLY A O 1
ATOM 2235 N N . HIS A 1 306 ? 0.933 17.703 10.703 1 97.69 306 HIS A N 1
ATOM 2236 C CA . HIS A 1 306 ? 1.709 16.469 10.844 1 97.69 306 HIS A CA 1
ATOM 2237 C C . HIS A 1 306 ? 3.107 16.641 10.266 1 97.69 306 HIS A C 1
ATOM 2239 O O . HIS A 1 306 ? 3.307 17.406 9.328 1 97.69 306 HIS A O 1
ATOM 2245 N N . GLY A 1 307 ? 4.016 15.898 10.875 1 98 307 GLY A N 1
ATOM 2246 C CA . GLY A 1 307 ? 5.312 15.805 10.219 1 98 307 GLY A CA 1
ATOM 2247 C C . GLY A 1 307 ? 5.242 15.227 8.82 1 98 307 GLY A C 1
ATOM 2248 O O . GLY A 1 307 ? 4.246 14.594 8.461 1 98 307 GLY A O 1
ATOM 2249 N N . ILE A 1 308 ? 6.324 15.445 8.07 1 98.12 308 ILE A N 1
ATOM 2250 C CA . ILE A 1 308 ? 6.344 14.984 6.688 1 98.12 308 ILE A CA 1
ATOM 2251 C C . ILE A 1 308 ? 7.781 14.688 6.262 1 98.12 308 ILE A C 1
ATOM 2253 O O . ILE A 1 308 ? 8.719 15.32 6.75 1 98.12 308 ILE A O 1
ATOM 2257 N N . GLY A 1 309 ? 8.047 13.805 5.5 1 97.56 309 GLY A N 1
ATOM 2258 C CA . GLY A 1 309 ? 9.297 13.359 4.91 1 97.56 309 GLY A CA 1
ATOM 2259 C C . GLY A 1 309 ? 9.125 12.211 3.934 1 97.56 309 GLY A C 1
ATOM 2260 O O . GLY A 1 309 ? 8.414 12.344 2.934 1 97.56 309 GLY A O 1
ATOM 2261 N N . LEU A 1 310 ? 9.664 11.094 4.32 1 96.75 310 LEU A N 1
ATOM 2262 C CA . LEU A 1 310 ? 9.508 9.898 3.504 1 96.75 310 LEU A CA 1
ATOM 2263 C C . LEU A 1 310 ? 8.109 9.312 3.662 1 96.75 310 LEU A C 1
ATOM 2265 O O . LEU A 1 310 ? 7.676 8.5 2.844 1 96.75 310 LEU A O 1
ATOM 2269 N N . SER A 1 311 ? 7.469 9.719 4.715 1 94.5 311 SER A N 1
ATOM 2270 C CA . SER A 1 311 ? 6.047 9.445 4.902 1 94.5 311 SER A CA 1
ATOM 2271 C C . SER A 1 311 ? 5.219 10.719 4.766 1 94.5 311 SER A C 1
ATOM 2273 O O . SER A 1 311 ? 5.66 11.797 5.164 1 94.5 311 SER A O 1
ATOM 2275 N N . VAL A 1 312 ? 4 10.578 4.211 1 95.38 312 VAL A N 1
ATOM 2276 C CA . VAL A 1 312 ? 3.109 11.727 4.086 1 95.38 312 VAL A CA 1
ATOM 2277 C C . VAL A 1 312 ? 2.771 12.273 5.473 1 95.38 312 VAL A C 1
ATOM 2279 O O . VAL A 1 312 ? 2.725 13.492 5.672 1 95.38 312 VAL A O 1
ATOM 2282 N N . HIS A 1 313 ? 2.555 11.336 6.395 1 95.25 313 HIS A N 1
ATOM 2283 C CA . HIS A 1 313 ? 2.338 11.68 7.793 1 95.25 313 HIS A CA 1
ATOM 2284 C C . HIS A 1 313 ? 3.385 11.031 8.695 1 95.25 313 HIS A C 1
ATOM 2286 O O . HIS A 1 313 ? 3.545 9.805 8.68 1 95.25 313 HIS A O 1
ATOM 2292 N N . GLU A 1 314 ? 4.035 11.781 9.438 1 95.12 314 GLU A N 1
ATOM 2293 C CA . GLU A 1 314 ? 4.969 11.297 10.461 1 95.12 314 GLU A CA 1
ATOM 2294 C C . GLU A 1 314 ? 5.137 12.32 11.578 1 95.12 314 GLU A C 1
ATOM 2296 O O . GLU A 1 314 ? 4.434 13.336 11.609 1 95.12 314 GLU A O 1
ATOM 2301 N N . GLU A 1 315 ? 5.922 11.992 12.547 1 95 315 GLU A N 1
ATOM 2302 C CA . GLU A 1 315 ? 6.223 12.938 13.609 1 95 315 GLU A CA 1
ATOM 2303 C C . GLU A 1 315 ? 7.035 14.117 13.094 1 95 315 GLU A C 1
ATOM 2305 O O . GLU A 1 315 ? 7.82 13.977 12.148 1 95 315 GLU A O 1
ATOM 2310 N N . PRO A 1 316 ? 6.707 15.273 13.727 1 97 316 PRO A N 1
ATOM 2311 C CA . PRO A 1 316 ? 5.844 15.586 14.867 1 97 316 PRO A CA 1
ATOM 2312 C C . PRO A 1 316 ? 4.41 15.906 14.453 1 97 316 PRO A C 1
ATOM 2314 O O . PRO A 1 316 ? 4.188 16.516 13.406 1 97 316 PRO A O 1
ATOM 2317 N N . TYR A 1 317 ? 3.551 15.555 15.289 1 96.44 317 TYR A N 1
ATOM 2318 C CA . TYR A 1 317 ? 2.16 15.953 15.086 1 96.44 317 TYR A CA 1
ATOM 2319 C C . TYR A 1 317 ? 1.864 17.266 15.797 1 96.44 317 TYR A C 1
ATOM 2321 O O . TYR A 1 317 ? 2.211 17.438 16.969 1 96.44 317 TYR A O 1
ATOM 2329 N N . ILE A 1 318 ? 1.317 18.172 15.07 1 98.31 318 ILE A N 1
ATOM 2330 C CA . ILE A 1 318 ? 0.96 19.484 15.602 1 98.31 318 ILE A CA 1
ATOM 2331 C C . ILE A 1 318 ? -0.49 19.469 16.078 1 98.31 318 ILE A C 1
ATOM 2333 O O . ILE A 1 318 ? -1.411 19.703 15.297 1 98.31 318 ILE A O 1
ATOM 2337 N N . VAL A 1 319 ? -0.624 19.266 17.359 1 96.5 319 VAL A N 1
ATOM 2338 C CA . VAL A 1 319 ? -1.946 19 17.906 1 96.5 319 VAL A CA 1
ATOM 2339 C C . VAL A 1 319 ? -1.942 19.297 19.406 1 96.5 319 VAL A C 1
ATOM 2341 O O . VAL A 1 319 ? -0.893 19.25 20.062 1 96.5 319 VAL A O 1
ATOM 2344 N N . ALA A 1 320 ? -3.113 19.547 19.938 1 95.12 320 ALA A N 1
ATOM 2345 C CA . ALA A 1 320 ? -3.264 19.766 21.375 1 95.12 320 ALA A CA 1
ATOM 2346 C C . ALA A 1 320 ? -2.787 18.547 22.156 1 95.12 320 ALA A C 1
ATOM 2348 O O . ALA A 1 320 ? -3.057 17.406 21.781 1 95.12 320 ALA A O 1
ATOM 2349 N N . GLY A 1 321 ? -2.045 18.766 23.203 1 94.94 321 GLY A N 1
ATOM 2350 C CA . GLY A 1 321 ? -1.578 17.688 24.062 1 94.94 321 GLY A CA 1
ATOM 2351 C C . GLY A 1 321 ? -0.16 17.25 23.75 1 94.94 321 GLY A C 1
ATOM 2352 O O . GLY A 1 321 ? 0.457 16.531 24.547 1 94.94 321 GLY A O 1
ATOM 2353 N N . ASN A 1 322 ? 0.347 17.641 22.625 1 96.44 322 ASN A N 1
ATOM 2354 C CA . ASN A 1 322 ? 1.722 17.297 22.266 1 96.44 322 ASN A CA 1
ATOM 2355 C C . ASN A 1 322 ? 2.707 18.344 22.781 1 96.44 322 ASN A C 1
ATOM 2357 O O . ASN A 1 322 ? 2.877 19.391 22.156 1 96.44 322 ASN A O 1
ATOM 2361 N N . ASP A 1 323 ? 3.406 18.016 23.797 1 97.75 323 ASP A N 1
ATOM 2362 C CA . ASP A 1 323 ? 4.281 19 24.438 1 97.75 323 ASP A CA 1
ATOM 2363 C C . ASP A 1 323 ? 5.703 18.906 23.891 1 97.75 323 ASP A C 1
ATOM 2365 O O . ASP A 1 323 ? 6.633 19.484 24.469 1 97.75 323 ASP A O 1
ATOM 2369 N N . LEU A 1 324 ? 5.902 18.281 22.766 1 97.06 324 LEU A N 1
ATOM 2370 C CA . LEU A 1 324 ? 7.211 18.156 22.125 1 97.06 324 LEU A CA 1
ATOM 2371 C C . LEU A 1 324 ? 7.738 19.516 21.703 1 97.06 324 LEU A C 1
ATOM 2373 O O . LEU A 1 324 ? 7.105 20.203 20.891 1 97.06 324 LEU A O 1
ATOM 2377 N N . PRO A 1 325 ? 8.875 19.922 22.25 1 98.38 325 PRO A N 1
ATOM 2378 C CA . PRO A 1 325 ? 9.461 21.172 21.75 1 98.38 325 PRO A CA 1
ATOM 2379 C C . PRO A 1 325 ? 9.992 21.047 20.328 1 98.38 325 PRO A C 1
ATOM 2381 O O . PRO A 1 325 ? 10.625 20.047 19.984 1 98.38 325 PRO A O 1
ATOM 2384 N N . LEU A 1 326 ? 9.734 21.984 19.531 1 98.5 326 LEU A N 1
ATOM 2385 C CA . LEU A 1 326 ? 10.242 22.016 18.172 1 98.5 326 LEU A CA 1
ATOM 2386 C C . LEU A 1 326 ? 11.75 22.25 18.156 1 98.5 326 LEU A C 1
ATOM 2388 O O . LEU A 1 326 ? 12.305 22.859 19.078 1 98.5 326 LEU A O 1
ATOM 2392 N N . ALA A 1 327 ? 12.391 21.75 17.219 1 98.25 327 ALA A N 1
ATOM 2393 C CA . ALA A 1 327 ? 13.82 21.938 17 1 98.25 327 ALA A CA 1
ATOM 2394 C C . ALA A 1 327 ? 14.117 22.25 15.531 1 98.25 327 ALA A C 1
ATOM 2396 O O . ALA A 1 327 ? 13.375 21.844 14.641 1 98.25 327 ALA A O 1
ATOM 2397 N N . ALA A 1 328 ? 15.227 23.031 15.359 1 98.25 328 ALA A N 1
ATOM 2398 C CA . ALA A 1 328 ? 15.656 23.328 13.992 1 98.25 328 ALA A CA 1
ATOM 2399 C C . ALA A 1 328 ? 15.797 22.031 13.18 1 98.25 328 ALA A C 1
ATOM 2401 O O . ALA A 1 328 ? 16.312 21.031 13.68 1 98.25 328 ALA A O 1
ATOM 2402 N N . GLY A 1 329 ? 15.227 22.062 11.992 1 97.94 329 GLY A N 1
ATOM 2403 C CA . GLY A 1 329 ? 15.312 20.922 11.102 1 97.94 329 GLY A CA 1
ATOM 2404 C C . GLY A 1 329 ? 14.031 20.109 11.039 1 97.94 329 GLY A C 1
ATOM 2405 O O . GLY A 1 329 ? 13.844 19.312 10.125 1 97.94 329 GLY A O 1
ATOM 2406 N N . MET A 1 330 ? 13.148 20.266 12.023 1 98.69 330 MET A N 1
ATOM 2407 C CA . MET A 1 330 ? 11.859 19.578 11.977 1 98.69 330 MET A CA 1
ATOM 2408 C C . MET A 1 330 ? 11 20.109 10.836 1 98.69 330 MET A C 1
ATOM 2410 O O . MET A 1 330 ? 11.008 21.312 10.555 1 98.69 330 MET A O 1
ATOM 2414 N N . ALA A 1 331 ? 10.32 19.266 10.148 1 98.69 331 ALA A N 1
ATOM 2415 C CA . ALA A 1 331 ? 9.422 19.641 9.055 1 98.69 331 ALA A CA 1
ATOM 2416 C C . ALA A 1 331 ? 8.008 19.125 9.305 1 98.69 331 ALA A C 1
ATOM 2418 O O . ALA A 1 331 ? 7.82 17.984 9.711 1 98.69 331 ALA A O 1
ATOM 2419 N N . PHE A 1 332 ? 6.988 19.938 9.102 1 98.81 332 PHE A N 1
ATOM 2420 C CA . PHE A 1 332 ? 5.602 19.547 9.312 1 98.81 332 PHE A CA 1
ATOM 2421 C C . PHE A 1 332 ? 4.652 20.484 8.586 1 98.81 332 PHE A C 1
ATOM 2423 O O . PHE A 1 332 ? 5.059 21.562 8.125 1 98.81 332 PHE A O 1
ATOM 2430 N N . SER A 1 333 ? 3.457 20.094 8.445 1 98.81 333 SER A N 1
ATOM 2431 C CA . SER A 1 333 ? 2.42 20.922 7.832 1 98.81 333 SER A CA 1
ATOM 2432 C C . SER A 1 333 ? 1.774 21.844 8.859 1 98.81 333 SER A C 1
ATOM 2434 O O . SER A 1 333 ? 1.729 21.531 10.047 1 98.81 333 SER A O 1
ATOM 2436 N N . ILE A 1 334 ? 1.36 22.922 8.461 1 98.88 334 ILE A N 1
ATOM 2437 C CA . ILE A 1 334 ? 0.405 23.797 9.133 1 98.88 334 ILE A CA 1
ATOM 2438 C C . ILE A 1 334 ? -0.843 23.953 8.266 1 98.88 334 ILE A C 1
ATOM 2440 O O . ILE A 1 334 ? -0.812 24.656 7.25 1 98.88 334 ILE A O 1
ATOM 2444 N N . GLU A 1 335 ? -1.92 23.312 8.727 1 98.81 335 GLU A N 1
ATOM 2445 C CA . GLU A 1 335 ? -3.027 23.156 7.785 1 98.81 335 GLU A CA 1
ATOM 2446 C C . GLU A 1 335 ? -4.371 23.297 8.492 1 98.81 335 GLU A C 1
ATOM 2448 O O . GLU A 1 335 ? -5.242 22.438 8.359 1 98.81 335 GLU A O 1
ATOM 2453 N N . PRO A 1 336 ? -4.586 24.453 9.172 1 98.75 336 PRO A N 1
ATOM 2454 C CA . PRO A 1 336 ? -5.93 24.641 9.727 1 98.75 336 PRO A CA 1
ATOM 2455 C C . PRO A 1 336 ? -7.016 24.656 8.648 1 98.75 336 PRO A C 1
ATOM 2457 O O . PRO A 1 336 ? -6.734 24.969 7.488 1 98.75 336 PRO A O 1
ATOM 2460 N N . GLY A 1 337 ? -8.188 24.234 9.055 1 98.62 337 GLY A N 1
ATOM 2461 C CA . GLY A 1 337 ? -9.352 24.234 8.18 1 98.62 337 GLY A CA 1
ATOM 2462 C C . GLY A 1 337 ? -10.648 24.531 8.906 1 98.62 337 GLY A C 1
ATOM 2463 O O . GLY A 1 337 ? -10.695 24.5 10.141 1 98.62 337 GLY A O 1
ATOM 2464 N N . ILE A 1 338 ? -11.664 24.953 8.203 1 98.75 338 ILE A N 1
ATOM 2465 C CA . ILE A 1 338 ? -13.023 25.141 8.703 1 98.75 338 ILE A CA 1
ATOM 2466 C C . ILE A 1 338 ? -14 24.391 7.805 1 98.75 338 ILE A C 1
ATOM 2468 O O . ILE A 1 338 ? -13.969 24.531 6.582 1 98.75 338 ILE A O 1
ATOM 2472 N N . TYR A 1 339 ? -14.781 23.578 8.367 1 98.12 339 TYR A N 1
ATOM 2473 C CA . TYR A 1 339 ? -15.664 22.688 7.625 1 98.12 339 TYR A CA 1
ATOM 2474 C C . TYR A 1 339 ? -17.109 22.828 8.109 1 98.12 339 TYR A C 1
ATOM 2476 O O . TYR A 1 339 ? -17.406 22.562 9.273 1 98.12 339 TYR A O 1
ATOM 2484 N N . PHE A 1 340 ? -17.953 23.297 7.242 1 98 340 PHE A N 1
ATOM 2485 C CA . PHE A 1 340 ? -19.375 23.453 7.523 1 98 340 PHE A CA 1
ATOM 2486 C C . PHE A 1 340 ? -20.172 22.328 6.879 1 98 340 PHE A C 1
ATOM 2488 O O . PHE A 1 340 ? -20.484 22.375 5.688 1 98 340 PHE A O 1
ATOM 2495 N N . PRO A 1 341 ? -20.531 21.344 7.672 1 94.62 341 PRO A N 1
ATOM 2496 C CA . PRO A 1 341 ? -21.156 20.141 7.117 1 94.62 341 PRO A CA 1
ATOM 2497 C C . PRO A 1 341 ? -22.328 20.469 6.184 1 94.62 341 PRO A C 1
ATOM 2499 O O . PRO A 1 341 ? -23.203 21.25 6.539 1 94.62 341 PRO A O 1
ATOM 2502 N N . GLY A 1 342 ? -22.297 19.812 4.961 1 94.69 342 GLY A N 1
ATOM 2503 C CA . GLY A 1 342 ? -23.375 19.953 3.988 1 94.69 342 GLY A CA 1
ATOM 2504 C C . GLY A 1 342 ? -23.312 21.25 3.203 1 94.69 342 GLY A C 1
ATOM 2505 O O . GLY A 1 342 ? -24.141 21.484 2.318 1 94.69 342 GLY A O 1
ATOM 2506 N N . ARG A 1 343 ? -22.359 22.047 3.428 1 97.12 343 ARG A N 1
ATOM 2507 C CA . ARG A 1 343 ? -22.312 23.359 2.785 1 97.12 343 ARG A CA 1
ATOM 2508 C C . ARG A 1 343 ? -21 23.562 2.049 1 97.12 343 ARG A C 1
ATOM 2510 O O . ARG A 1 343 ? -20.938 23.422 0.827 1 97.12 343 ARG A O 1
ATOM 2517 N N . TRP A 1 344 ? -19.953 23.844 2.752 1 98.12 344 TRP A N 1
ATOM 2518 C CA . TRP A 1 344 ? -18.641 24.062 2.158 1 98.12 344 TRP A CA 1
ATOM 2519 C C . TRP A 1 344 ? -17.531 23.969 3.213 1 98.12 344 TRP A C 1
ATOM 2521 O O . TRP A 1 344 ? -17.828 23.797 4.402 1 98.12 344 TRP A O 1
ATOM 2531 N N . GLY A 1 345 ? -16.312 23.969 2.836 1 98.56 345 GLY A N 1
ATOM 2532 C CA . GLY A 1 345 ? -15.156 24.031 3.711 1 98.56 345 GLY A CA 1
ATOM 2533 C C . GLY A 1 345 ? -13.945 24.672 3.055 1 98.56 345 GLY A C 1
ATOM 2534 O O . GLY A 1 345 ? -14 25.062 1.891 1 98.56 345 GLY A O 1
ATOM 2535 N N . ALA A 1 346 ? -12.93 24.844 3.861 1 98.81 346 ALA A N 1
ATOM 2536 C CA . ALA A 1 346 ? -11.68 25.422 3.391 1 98.81 346 ALA A CA 1
ATOM 2537 C C . ALA A 1 346 ? -10.5 24.938 4.234 1 98.81 346 ALA A C 1
ATOM 2539 O O . ALA A 1 346 ? -10.68 24.562 5.395 1 98.81 346 ALA A O 1
ATOM 2540 N N . ARG A 1 347 ? -9.398 24.906 3.664 1 98.81 347 ARG A N 1
ATOM 2541 C CA . ARG A 1 347 ? -8.125 24.562 4.297 1 98.81 347 ARG A CA 1
ATOM 2542 C C . ARG A 1 347 ? -6.969 25.297 3.633 1 98.81 347 ARG A C 1
ATOM 2544 O O . ARG A 1 347 ? -6.996 25.547 2.426 1 98.81 347 ARG A O 1
ATOM 2551 N N . ILE A 1 348 ? -6.082 25.812 4.363 1 98.88 348 ILE A N 1
ATOM 2552 C CA . ILE A 1 348 ? -4.812 26.359 3.895 1 98.88 348 ILE A CA 1
ATOM 2553 C C . ILE A 1 348 ? -3.656 25.562 4.504 1 98.88 348 ILE A C 1
ATOM 2555 O O . ILE A 1 348 ? -3.531 25.484 5.727 1 98.88 348 ILE A O 1
ATOM 2559 N N . GLU A 1 349 ? -2.848 25 3.629 1 98.88 349 GLU A N 1
ATOM 2560 C CA . GLU A 1 349 ? -1.789 24.141 4.141 1 98.88 349 GLU A CA 1
ATOM 2561 C C . GLU A 1 349 ? -0.448 24.469 3.49 1 98.88 349 GLU A C 1
ATOM 2563 O O . GLU A 1 349 ? -0.343 24.516 2.264 1 98.88 349 GLU A O 1
ATOM 2568 N N . ASP A 1 350 ? 0.546 24.672 4.324 1 98.81 350 ASP A N 1
ATOM 2569 C CA . ASP A 1 350 ? 1.948 24.734 3.926 1 98.81 350 ASP A CA 1
ATOM 2570 C C . ASP A 1 350 ? 2.793 23.75 4.723 1 98.81 350 ASP A C 1
ATOM 2572 O O . ASP A 1 350 ? 2.49 23.453 5.883 1 98.81 350 ASP A O 1
ATOM 2576 N N . ILE A 1 351 ? 3.807 23.297 4.059 1 98.88 351 ILE A N 1
ATOM 2577 C CA . ILE A 1 351 ? 4.879 22.609 4.762 1 98.88 351 ILE A CA 1
ATOM 2578 C C . ILE A 1 351 ? 5.934 23.609 5.211 1 98.88 351 ILE A C 1
ATOM 2580 O O . ILE A 1 351 ? 6.367 24.469 4.426 1 98.88 351 ILE A O 1
ATOM 2584 N N . VAL A 1 352 ? 6.32 23.484 6.461 1 98.88 352 VAL A N 1
ATOM 2585 C CA . VAL A 1 352 ? 7.355 24.375 6.973 1 98.88 352 VAL A CA 1
ATOM 2586 C C . VAL A 1 352 ? 8.508 23.562 7.539 1 98.88 352 VAL A C 1
ATOM 2588 O O . VAL A 1 352 ? 8.32 22.422 7.969 1 98.88 352 VAL A O 1
ATOM 2591 N N . VAL A 1 353 ? 9.688 24.109 7.504 1 98.75 353 VAL A N 1
ATOM 2592 C CA . VAL A 1 353 ? 10.875 23.594 8.164 1 98.75 353 VAL A CA 1
ATOM 2593 C C . VAL A 1 353 ? 11.32 24.562 9.258 1 98.75 353 VAL A C 1
ATOM 2595 O O . VAL A 1 353 ? 11.492 25.766 9.008 1 98.75 353 VAL A O 1
ATOM 2598 N N . VAL A 1 354 ? 11.445 24.078 10.422 1 98.81 354 VAL A N 1
ATOM 2599 C CA . VAL A 1 354 ? 11.867 24.922 11.539 1 98.81 354 VAL A CA 1
ATOM 2600 C C . VAL A 1 354 ? 13.312 25.359 11.32 1 98.81 354 VAL A C 1
ATOM 2602 O O . VAL A 1 354 ? 14.18 24.562 10.984 1 98.81 354 VAL A O 1
ATOM 2605 N N . THR A 1 355 ? 13.57 26.609 11.406 1 98 355 THR A N 1
ATOM 2606 C CA . THR A 1 355 ? 14.914 27.188 11.352 1 98 355 THR A CA 1
ATOM 2607 C C . THR A 1 355 ? 15.383 27.609 12.75 1 98 355 THR A C 1
ATOM 2609 O O . THR A 1 355 ? 14.711 27.312 13.742 1 98 355 THR A O 1
ATOM 2612 N N . ASP A 1 356 ? 16.5 28.281 12.781 1 97.31 356 ASP A N 1
ATOM 2613 C CA . ASP A 1 356 ? 17.062 28.656 14.062 1 97.31 356 ASP A CA 1
ATOM 2614 C C . ASP A 1 356 ? 16.234 29.75 14.734 1 97.31 356 ASP A C 1
ATOM 2616 O O . ASP A 1 356 ? 16.297 29.922 15.953 1 97.31 356 ASP A O 1
ATOM 2620 N N . ASP A 1 357 ? 15.469 30.406 13.914 1 95.44 357 ASP A N 1
ATOM 2621 C CA . ASP A 1 357 ? 14.758 31.516 14.531 1 95.44 357 ASP A CA 1
ATOM 2622 C C . ASP A 1 357 ? 13.32 31.609 14.023 1 95.44 357 ASP A C 1
ATOM 2624 O O . ASP A 1 357 ? 12.656 32.625 14.211 1 95.44 357 ASP A O 1
ATOM 2628 N N . GLY A 1 358 ? 12.914 30.625 13.352 1 97.38 358 GLY A N 1
ATOM 2629 C CA . GLY A 1 358 ? 11.555 30.641 12.836 1 97.38 358 GLY A CA 1
ATOM 2630 C C . GLY A 1 358 ? 11.227 29.438 11.969 1 97.38 358 GLY A C 1
ATOM 2631 O O . GLY A 1 358 ? 11.523 28.297 12.336 1 97.38 358 GLY A O 1
ATOM 2632 N N . ALA A 1 359 ? 10.508 29.75 10.898 1 97.06 359 ALA A N 1
ATOM 2633 C CA . ALA A 1 359 ? 10.062 28.703 9.992 1 97.06 359 ALA A CA 1
ATOM 2634 C C . ALA A 1 359 ? 10.312 29.094 8.539 1 97.06 359 ALA A C 1
ATOM 2636 O O . ALA A 1 359 ? 10.141 30.25 8.156 1 97.06 359 ALA A O 1
ATOM 2637 N N . LEU A 1 360 ? 10.734 28.141 7.797 1 96.88 360 LEU A N 1
ATOM 2638 C CA . LEU A 1 360 ? 10.844 28.266 6.348 1 96.88 360 LEU A CA 1
ATOM 2639 C C . LEU A 1 360 ? 9.711 27.516 5.652 1 96.88 360 LEU A C 1
ATOM 2641 O O . LEU A 1 360 ? 9.664 26.281 5.699 1 96.88 360 LEU A O 1
ATOM 2645 N N . ALA A 1 361 ? 8.789 28.266 5.035 1 98.31 361 ALA A N 1
ATOM 2646 C CA . ALA A 1 361 ? 7.734 27.625 4.258 1 98.31 361 ALA A CA 1
ATOM 2647 C C . ALA A 1 361 ? 8.266 27.141 2.91 1 98.31 361 ALA A C 1
ATOM 2649 O O . ALA A 1 361 ? 8.922 27.906 2.188 1 98.31 361 ALA A O 1
ATOM 2650 N N . VAL A 1 362 ? 7.945 25.891 2.561 1 98.5 362 VAL A N 1
ATOM 2651 C CA . VAL A 1 362 ? 8.445 25.391 1.278 1 98.5 362 VAL A CA 1
ATOM 2652 C C . VAL A 1 362 ? 7.363 25.562 0.211 1 98.5 362 VAL A C 1
ATOM 2654 O O . VAL A 1 362 ? 7.617 25.344 -0.977 1 98.5 362 VAL A O 1
ATOM 2657 N N . ASN A 1 363 ? 6.16 25.844 0.62 1 98.69 363 ASN A N 1
ATOM 2658 C CA . ASN A 1 363 ? 5.086 26.266 -0.274 1 98.69 363 ASN A CA 1
ATOM 2659 C C . ASN A 1 363 ? 4.949 27.797 -0.302 1 98.69 363 ASN A C 1
ATOM 2661 O O . ASN A 1 363 ? 4.918 28.438 0.749 1 98.69 363 ASN A O 1
ATOM 2665 N N . LYS A 1 364 ? 4.73 28.344 -1.512 1 97.75 364 LYS A N 1
ATOM 2666 C CA . LYS A 1 364 ? 4.789 29.797 -1.634 1 97.75 364 LYS A CA 1
ATOM 2667 C C . LYS A 1 364 ? 3.566 30.328 -2.369 1 97.75 364 LYS A C 1
ATOM 2669 O O . LYS A 1 364 ? 3.445 31.547 -2.578 1 97.75 364 LYS A O 1
ATOM 2674 N N . ARG A 1 365 ? 2.674 29.531 -2.74 1 97.75 365 ARG A N 1
ATOM 2675 C CA . ARG A 1 365 ? 1.468 29.984 -3.416 1 97.75 365 ARG A CA 1
ATOM 2676 C C . ARG A 1 365 ? 0.652 30.906 -2.512 1 97.75 365 ARG A C 1
ATOM 2678 O O . ARG A 1 365 ? 0.694 30.781 -1.286 1 97.75 365 ARG A O 1
ATOM 2685 N N . PRO A 1 366 ? -0.121 31.812 -3.145 1 97.56 366 PRO A N 1
ATOM 2686 C CA . PRO A 1 366 ? -0.944 32.719 -2.34 1 97.56 366 PRO A CA 1
ATOM 2687 C C . PRO A 1 366 ? -1.934 31.969 -1.444 1 97.56 366 PRO A C 1
ATOM 2689 O O . PRO A 1 366 ? -2.414 30.891 -1.808 1 97.56 366 PRO A O 1
ATOM 2692 N N . HIS A 1 367 ? -2.252 32.562 -0.256 1 98.38 367 HIS A N 1
ATOM 2693 C CA . HIS A 1 367 ? -3.162 31.953 0.708 1 98.38 367 HIS A CA 1
ATOM 2694 C C . HIS A 1 367 ? -4.566 32.531 0.586 1 98.38 367 HIS A C 1
ATOM 2696 O O . HIS A 1 367 ? -5.5 32.062 1.229 1 98.38 367 HIS A O 1
ATOM 2702 N N . GLU A 1 368 ? -4.711 33.594 -0.214 1 97.56 368 GLU A N 1
ATOM 2703 C CA . GLU A 1 368 ? -6.027 34.219 -0.38 1 97.56 368 GLU A CA 1
ATOM 2704 C C . GLU A 1 368 ? -6.992 33.25 -1.082 1 97.56 368 GLU A C 1
ATOM 2706 O O . GLU A 1 368 ? -6.562 32.312 -1.767 1 97.56 368 GLU A O 1
ATOM 2711 N N . LEU A 1 369 ? -8.227 33.469 -0.799 1 98.19 369 LEU A N 1
ATOM 2712 C CA . LEU A 1 369 ? -9.227 32.75 -1.565 1 98.19 369 LEU A CA 1
ATOM 2713 C C . LEU A 1 369 ? -9.195 33.156 -3.033 1 98.19 369 LEU A C 1
ATOM 2715 O O . LEU A 1 369 ? -9.688 34.219 -3.396 1 98.19 369 LEU A O 1
ATOM 2719 N N . ILE A 1 370 ? -8.664 32.312 -3.85 1 97.44 370 ILE A N 1
ATOM 2720 C CA . ILE A 1 370 ? -8.516 32.656 -5.262 1 97.44 370 ILE A CA 1
ATOM 2721 C C . ILE A 1 370 ? -9.852 32.5 -5.977 1 97.44 370 ILE A C 1
ATOM 2723 O O . ILE A 1 370 ? -10.477 31.453 -5.93 1 97.44 370 ILE A O 1
ATOM 2727 N N . VAL A 1 371 ? -10.273 33.531 -6.629 1 98.19 371 VAL A N 1
ATOM 2728 C CA . VAL A 1 371 ? -11.523 33.531 -7.379 1 98.19 371 VAL A CA 1
ATOM 2729 C C . VAL A 1 371 ? -11.258 33.125 -8.828 1 98.19 371 VAL A C 1
ATOM 2731 O O . VAL A 1 371 ? -10.453 33.781 -9.516 1 98.19 371 VAL A O 1
ATOM 2734 N N . VAL A 1 372 ? -11.797 32.031 -9.203 1 97.69 372 VAL A N 1
ATOM 2735 C CA . VAL A 1 372 ? -11.773 31.609 -10.602 1 97.69 372 VAL A CA 1
ATOM 2736 C C . VAL A 1 372 ? -12.898 32.281 -11.367 1 97.69 372 VAL A C 1
ATOM 2738 O O . VAL A 1 372 ? -14.078 32.094 -11.062 1 97.69 372 VAL A O 1
ATOM 2741 N N . PRO A 1 373 ? -12.57 33.031 -12.391 1 94.31 373 PRO A N 1
ATOM 2742 C CA . PRO A 1 373 ? -13.609 33.781 -13.125 1 94.31 373 PRO A CA 1
ATOM 2743 C C . PRO A 1 373 ? -14.562 32.844 -13.875 1 94.31 373 PRO A C 1
ATOM 2745 O O . PRO A 1 373 ? -14.156 31.766 -14.328 1 94.31 373 PRO A O 1
ATOM 2748 N N . VAL A 1 374 ? -15.82 33.219 -13.875 1 90.31 374 VAL A N 1
ATOM 2749 C CA . VAL A 1 374 ? -16.844 32.469 -14.609 1 90.31 374 VAL A CA 1
ATOM 2750 C C . VAL A 1 374 ? -17.031 33.094 -15.992 1 90.31 374 VAL A C 1
ATOM 2752 O O . VAL A 1 374 ? -16.984 34.312 -16.141 1 90.31 374 VAL A O 1
ATOM 2755 N N . PRO A 1 375 ? -17.203 32.312 -17.125 1 75.25 375 PRO A N 1
ATOM 2756 C CA . PRO A 1 375 ? -17.484 32.938 -18.438 1 75.25 375 PRO A CA 1
ATOM 2757 C C . PRO A 1 375 ? -18.781 33.719 -18.422 1 75.25 375 PRO A C 1
ATOM 2759 O O . PRO A 1 375 ? -19.703 33.438 -17.656 1 75.25 375 PRO A O 1
ATOM 2762 N N . MET B 1 1 ? -25.484 4.637 -9.117 1 32.22 1 MET B N 1
ATOM 2763 C CA . MET B 1 1 ? -24.062 4.262 -9.047 1 32.22 1 MET B CA 1
ATOM 2764 C C . MET B 1 1 ? -23.922 2.783 -8.703 1 32.22 1 MET B C 1
ATOM 2766 O O . MET B 1 1 ? -24.438 2.318 -7.688 1 32.22 1 MET B O 1
ATOM 2770 N N . GLU B 1 2 ? -23.859 1.863 -9.641 1 44.84 2 GLU B N 1
ATOM 2771 C CA . GLU B 1 2 ? -23.781 0.414 -9.477 1 44.84 2 GLU B CA 1
ATOM 2772 C C . GLU B 1 2 ? -22.797 0.036 -8.367 1 44.84 2 GLU B C 1
ATOM 2774 O O . GLU B 1 2 ? -21.75 0.656 -8.219 1 44.84 2 GLU B O 1
ATOM 2779 N N . SER B 1 3 ? -23.25 -0.639 -7.371 1 58.38 3 SER B N 1
ATOM 2780 C CA . SER B 1 3 ? -22.484 -0.975 -6.172 1 58.38 3 SER B CA 1
ATOM 2781 C C . SER B 1 3 ? -21.188 -1.677 -6.523 1 58.38 3 SER B C 1
ATOM 2783 O O . SER B 1 3 ? -21.156 -2.545 -7.398 1 58.38 3 SER B O 1
ATOM 2785 N N . HIS B 1 4 ? -20.047 -1.201 -6.164 1 84.81 4 HIS B N 1
ATOM 2786 C CA . HIS B 1 4 ? -18.703 -1.725 -6.391 1 84.81 4 HIS B CA 1
ATOM 2787 C C . HIS B 1 4 ? -18.391 -2.877 -5.441 1 84.81 4 HIS B C 1
ATOM 2789 O O . HIS B 1 4 ? -17.234 -3.125 -5.121 1 84.81 4 HIS B O 1
ATOM 2795 N N . ARG B 1 5 ? -19.688 -3.5 -4.941 1 92.62 5 ARG B N 1
ATOM 2796 C CA . ARG B 1 5 ? -19.547 -4.645 -4.051 1 92.62 5 ARG B CA 1
ATOM 2797 C C . ARG B 1 5 ? -20.656 -5.672 -4.297 1 92.62 5 ARG B C 1
ATOM 2799 O O . ARG B 1 5 ? -21.516 -5.473 -5.156 1 92.62 5 ARG B O 1
ATOM 2806 N N . PHE B 1 6 ? -20.578 -6.863 -3.643 1 97.12 6 PHE B N 1
ATOM 2807 C CA . PHE B 1 6 ? -21.641 -7.871 -3.686 1 97.12 6 PHE B CA 1
ATOM 2808 C C . PHE B 1 6 ? -22.844 -7.426 -2.875 1 97.12 6 PHE B C 1
ATOM 2810 O O . PHE B 1 6 ? -22.797 -6.395 -2.199 1 97.12 6 PHE B O 1
ATOM 2817 N N . ASP B 1 7 ? -23.938 -8.211 -2.949 1 96.44 7 ASP B N 1
ATOM 2818 C CA . ASP B 1 7 ? -25.141 -7.957 -2.158 1 96.44 7 ASP B CA 1
ATOM 2819 C C . ASP B 1 7 ? -24.875 -8.141 -0.669 1 96.44 7 ASP B C 1
ATOM 2821 O O . ASP B 1 7 ? -24.047 -8.984 -0.284 1 96.44 7 ASP B O 1
ATOM 2825 N N . ALA B 1 8 ? -25.594 -7.477 0.135 1 96.69 8 ALA B N 1
ATOM 2826 C CA . ALA B 1 8 ? -25.391 -7.469 1.58 1 96.69 8 ALA B CA 1
ATOM 2827 C C . ALA B 1 8 ? -25.516 -8.875 2.158 1 96.69 8 ALA B C 1
ATOM 2829 O O . ALA B 1 8 ? -24.844 -9.211 3.141 1 96.69 8 ALA B O 1
ATOM 2830 N N . ASP B 1 9 ? -26.297 -9.664 1.542 1 97.31 9 ASP B N 1
ATOM 2831 C CA . ASP B 1 9 ? -26.516 -11.023 2.043 1 97.31 9 ASP B CA 1
ATOM 2832 C C . ASP B 1 9 ? -25.234 -11.844 1.971 1 97.31 9 ASP B C 1
ATOM 2834 O O . ASP B 1 9 ? -25.016 -12.734 2.797 1 97.31 9 ASP B O 1
ATOM 2838 N N . VAL B 1 10 ? -24.422 -11.594 0.952 1 97.81 10 VAL B N 1
ATOM 2839 C CA . VAL B 1 10 ? -23.125 -12.266 0.825 1 97.81 10 VAL B CA 1
ATOM 2840 C C . VAL B 1 10 ? -22.281 -11.977 2.057 1 97.81 10 VAL B C 1
ATOM 2842 O O . VAL B 1 10 ? -21.719 -12.891 2.66 1 97.81 10 VAL B O 1
ATOM 2845 N N . TYR B 1 11 ? -22.266 -10.75 2.436 1 98.25 11 TYR B N 1
ATOM 2846 C CA . TYR B 1 11 ? -21.438 -10.328 3.555 1 98.25 11 TYR B CA 1
ATOM 2847 C C . TYR B 1 11 ? -22.016 -10.805 4.883 1 98.25 11 TYR B C 1
ATOM 2849 O O . TYR B 1 11 ? -21.281 -11.133 5.812 1 98.25 11 TYR B O 1
ATOM 2857 N N . ALA B 1 12 ? -23.359 -10.867 4.965 1 98.06 12 ALA B N 1
ATOM 2858 C CA . ALA B 1 12 ? -23.984 -11.422 6.16 1 98.06 12 ALA B CA 1
ATOM 2859 C C . ALA B 1 12 ? -23.578 -12.875 6.379 1 98.06 12 ALA B C 1
ATOM 2861 O O . ALA B 1 12 ? -23.234 -13.266 7.496 1 98.06 12 ALA B O 1
ATOM 2862 N N . ARG B 1 13 ? -23.578 -13.625 5.344 1 97.56 13 ARG B N 1
ATOM 2863 C CA . ARG B 1 13 ? -23.188 -15.031 5.422 1 97.56 13 ARG B CA 1
ATOM 2864 C C . ARG B 1 13 ? -21.719 -15.164 5.793 1 97.56 13 ARG B C 1
ATOM 2866 O O . ARG B 1 13 ? -21.344 -16.031 6.582 1 97.56 13 ARG B O 1
ATOM 2873 N N . ARG B 1 14 ? -20.906 -14.312 5.277 1 98.12 14 ARG B N 1
ATOM 2874 C CA . ARG B 1 14 ? -19.469 -14.367 5.535 1 98.12 14 ARG B CA 1
ATOM 2875 C C . ARG B 1 14 ? -19.156 -14.023 6.988 1 98.12 14 ARG B C 1
ATOM 2877 O O . ARG B 1 14 ? -18.312 -14.664 7.613 1 98.12 14 ARG B O 1
ATOM 2884 N N . LEU B 1 15 ? -19.828 -12.984 7.473 1 98.44 15 LEU B N 1
ATOM 2885 C CA . LEU B 1 15 ? -19.656 -12.625 8.875 1 98.44 15 LEU B CA 1
ATOM 2886 C C . LEU B 1 15 ? -20.062 -13.773 9.789 1 98.44 15 LEU B C 1
ATOM 2888 O O . LEU B 1 15 ? -19.344 -14.094 10.742 1 98.44 15 LEU B O 1
ATOM 2892 N N . ALA B 1 16 ? -21.156 -14.414 9.469 1 98.12 16 ALA B N 1
ATOM 2893 C CA . ALA B 1 16 ? -21.625 -15.539 10.273 1 98.12 16 ALA B CA 1
ATOM 2894 C C . ALA B 1 16 ? -20.656 -16.703 10.211 1 98.12 16 ALA B C 1
ATOM 2896 O O . ALA B 1 16 ? -20.328 -17.312 11.234 1 98.12 16 ALA B O 1
ATOM 2897 N N . ALA B 1 17 ? -20.188 -17.016 9.039 1 97.81 17 ALA B N 1
ATOM 2898 C CA . ALA B 1 17 ? -19.234 -18.109 8.859 1 97.81 17 ALA B CA 1
ATOM 2899 C C . ALA B 1 17 ? -17.938 -17.844 9.594 1 97.81 17 ALA B C 1
ATOM 2901 O O . ALA B 1 17 ? -17.375 -18.734 10.234 1 97.81 17 ALA B O 1
ATOM 2902 N N . ALA B 1 18 ? -17.453 -16.625 9.5 1 98.44 18 ALA B N 1
ATOM 2903 C CA . ALA B 1 18 ? -16.203 -16.234 10.172 1 98.44 18 ALA B CA 1
ATOM 2904 C C . ALA B 1 18 ? -16.359 -16.328 11.688 1 98.44 18 ALA B C 1
ATOM 2906 O O . ALA B 1 18 ? -15.453 -16.812 12.383 1 98.44 18 ALA B O 1
ATOM 2907 N N . ALA B 1 19 ? -17.5 -15.852 12.18 1 98.31 19 ALA B N 1
ATOM 2908 C CA . ALA B 1 19 ? -17.75 -15.938 13.609 1 98.31 19 ALA B CA 1
ATOM 2909 C C . ALA B 1 19 ? -17.766 -17.391 14.078 1 98.31 19 ALA B C 1
ATOM 2911 O O . ALA B 1 19 ? -17.156 -17.734 15.102 1 98.31 19 ALA B O 1
ATOM 2912 N N . SER B 1 20 ? -18.422 -18.234 13.312 1 97.88 20 SER B N 1
ATOM 2913 C CA . SER B 1 20 ? -18.484 -19.641 13.648 1 97.88 20 SER B CA 1
ATOM 2914 C C . SER B 1 20 ? -17.109 -20.297 13.633 1 97.88 20 SER B C 1
ATOM 2916 O O . SER B 1 20 ? -16.766 -21.047 14.539 1 97.88 20 SER B O 1
ATOM 2918 N N . ALA B 1 21 ? -16.328 -20 12.648 1 97.44 21 ALA B N 1
ATOM 2919 C CA . ALA B 1 21 ? -14.969 -20.547 12.547 1 97.44 21 ALA B CA 1
ATOM 2920 C C . ALA B 1 21 ? -14.094 -20.062 13.703 1 97.44 21 ALA B C 1
ATOM 2922 O O . ALA B 1 21 ? -13.25 -20.797 14.203 1 97.44 21 ALA B O 1
ATOM 2923 N N . THR B 1 22 ? -14.312 -18.797 14.07 1 97.88 22 THR B N 1
ATOM 2924 C CA . THR B 1 22 ? -13.586 -18.219 15.195 1 97.88 22 THR B CA 1
ATOM 2925 C C . THR B 1 22 ? -13.906 -18.953 16.484 1 97.88 22 THR B C 1
ATOM 2927 O O . THR B 1 22 ? -13 -19.312 17.234 1 97.88 22 THR B O 1
ATOM 2930 N N . ALA B 1 23 ? -15.18 -19.219 16.688 1 97.44 23 ALA B N 1
ATOM 2931 C CA . ALA B 1 23 ? -15.609 -19.969 17.859 1 97.44 23 ALA B CA 1
ATOM 2932 C C . ALA B 1 23 ? -15.023 -21.375 17.859 1 97.44 23 ALA B C 1
ATOM 2934 O O . ALA B 1 23 ? -14.531 -21.859 18.875 1 97.44 23 ALA B O 1
ATOM 2935 N N . ALA B 1 24 ? -15.031 -21.969 16.734 1 97 24 ALA B N 1
ATOM 2936 C CA . ALA B 1 24 ? -14.523 -23.344 16.594 1 97 24 ALA B CA 1
ATOM 2937 C C . ALA B 1 24 ? -13.023 -23.406 16.891 1 97 24 ALA B C 1
ATOM 2939 O O . ALA B 1 24 ? -12.523 -24.422 17.391 1 97 24 ALA B O 1
ATOM 2940 N N . ALA B 1 25 ? -12.32 -22.312 16.688 1 96.38 25 ALA B N 1
ATOM 2941 C CA . ALA B 1 25 ? -10.883 -22.25 16.922 1 96.38 25 ALA B CA 1
ATOM 2942 C C . ALA B 1 25 ? -10.57 -21.906 18.375 1 96.38 25 ALA B C 1
ATOM 2944 O O . ALA B 1 25 ? -9.406 -21.797 18.766 1 96.38 25 ALA B O 1
ATOM 2945 N N . GLY B 1 26 ? -11.578 -21.656 19.156 1 96.25 26 GLY B N 1
ATOM 2946 C CA . GLY B 1 26 ? -11.398 -21.344 20.562 1 96.25 26 GLY B CA 1
ATOM 2947 C C . GLY B 1 26 ? -10.992 -19.906 20.812 1 96.25 26 GLY B C 1
ATOM 2948 O O . GLY B 1 26 ? -10.352 -19.594 21.812 1 96.25 26 GLY B O 1
ATOM 2949 N N . LEU B 1 27 ? -11.289 -19.062 19.875 1 97.31 27 LEU B N 1
ATOM 2950 C CA . LEU B 1 27 ? -10.93 -17.656 19.969 1 97.31 27 LEU B CA 1
ATOM 2951 C C . LEU B 1 27 ? -12.133 -16.812 20.391 1 97.31 27 LEU B C 1
ATOM 2953 O O . LEU B 1 27 ? -13.281 -17.188 20.094 1 97.31 27 LEU B O 1
ATOM 2957 N N . GLY B 1 28 ? -11.859 -15.695 21.031 1 97.12 28 GLY B N 1
ATOM 2958 C CA . GLY B 1 28 ? -12.906 -14.789 21.469 1 97.12 28 GLY B CA 1
ATOM 2959 C C . GLY B 1 28 ? -13.406 -13.883 20.359 1 97.12 28 GLY B C 1
ATOM 2960 O O . GLY B 1 28 ? -14.508 -13.344 20.438 1 97.12 28 GLY B O 1
ATOM 2961 N N . GLY B 1 29 ? -12.578 -13.703 19.344 1 98.38 29 GLY B N 1
ATOM 2962 C CA . GLY B 1 29 ? -12.992 -12.852 18.234 1 98.38 29 GLY B CA 1
ATOM 2963 C C . GLY B 1 29 ? -11.875 -12.555 17.266 1 98.38 29 GLY B C 1
ATOM 2964 O O . GLY B 1 29 ? -10.75 -13.023 17.438 1 98.38 29 GLY B O 1
ATOM 2965 N N . LEU B 1 30 ? -12.242 -11.859 16.203 1 98.75 30 LEU B N 1
ATOM 2966 C CA . LEU B 1 30 ? -11.32 -11.359 15.18 1 98.75 30 LEU B CA 1
ATOM 2967 C C . LEU B 1 30 ? -11.227 -9.844 15.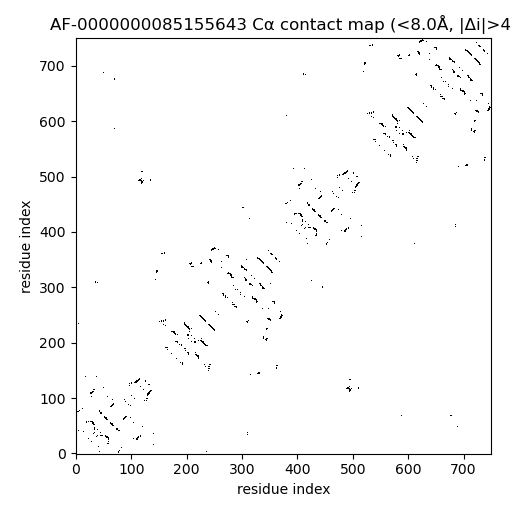227 1 98.75 30 LEU B C 1
ATOM 2969 O O . LEU B 1 30 ? -12.227 -9.164 15.492 1 98.75 30 LEU B O 1
ATOM 2973 N N . VAL B 1 31 ? -10.055 -9.289 15.031 1 98.88 31 VAL B N 1
ATOM 2974 C CA . VAL B 1 31 ? -9.844 -7.863 14.789 1 98.88 31 VAL B CA 1
ATOM 2975 C C . VAL B 1 31 ? -9.242 -7.656 13.398 1 98.88 31 VAL B C 1
ATOM 2977 O O . VAL B 1 31 ? -8.094 -8.023 13.156 1 98.88 31 VAL B O 1
ATOM 2980 N N . ILE B 1 32 ? -10.023 -7.016 12.508 1 98.75 32 ILE B N 1
ATOM 2981 C CA . ILE B 1 32 ? -9.695 -6.945 11.086 1 98.75 32 ILE B CA 1
ATOM 2982 C C . ILE B 1 32 ? -9.492 -5.488 10.672 1 98.75 32 ILE B C 1
ATOM 2984 O O . ILE B 1 32 ? -10.461 -4.75 10.492 1 98.75 32 ILE B O 1
ATOM 2988 N N . THR B 1 33 ? -8.227 -5.129 10.492 1 98.44 33 THR B N 1
ATOM 2989 C CA . THR B 1 33 ? -7.914 -3.795 9.992 1 98.44 33 THR B CA 1
ATOM 2990 C C . THR B 1 33 ? -8.062 -3.738 8.477 1 98.44 33 THR B C 1
ATOM 2992 O O . THR B 1 33 ? -8.312 -4.762 7.828 1 98.44 33 THR B O 1
ATOM 2995 N N . PRO B 1 34 ? -7.984 -2.502 7.906 1 97.12 34 PRO B N 1
ATOM 2996 C CA . PRO B 1 34 ? -8.219 -2.354 6.469 1 97.12 34 PRO B CA 1
ATOM 2997 C C . PRO B 1 34 ? -7.297 -3.232 5.629 1 97.12 34 PRO B C 1
ATOM 2999 O O . PRO B 1 34 ? -6.125 -3.41 5.969 1 97.12 34 PRO B O 1
ATOM 3002 N N . GLY B 1 35 ? -7.738 -3.768 4.52 1 94.94 35 GLY B N 1
ATOM 3003 C CA . GLY B 1 35 ? -7.09 -4.711 3.621 1 94.94 35 GLY B CA 1
ATOM 3004 C C . GLY B 1 35 ? -8.055 -5.703 3 1 94.94 35 GLY B C 1
ATOM 3005 O O . GLY B 1 35 ? -9.266 -5.484 3.008 1 94.94 35 GLY B O 1
ATOM 3006 N N . TYR B 1 36 ? -7.57 -6.797 2.529 1 95.31 36 TYR B N 1
ATOM 3007 C CA . TYR B 1 36 ? -8.383 -7.738 1.764 1 95.31 36 TYR B CA 1
ATOM 3008 C C . TYR B 1 36 ? -9.375 -8.461 2.666 1 95.31 36 TYR B C 1
ATOM 3010 O O . TYR B 1 36 ? -10.477 -8.812 2.232 1 95.31 36 TYR B O 1
ATOM 3018 N N . ASP B 1 37 ? -9.047 -8.641 3.973 1 97.5 37 ASP B N 1
ATOM 3019 C CA . ASP B 1 37 ? -9.977 -9.328 4.867 1 97.5 37 ASP B CA 1
ATOM 3020 C C . ASP B 1 37 ? -11.188 -8.453 5.184 1 97.5 37 ASP B C 1
ATOM 3022 O O . ASP B 1 37 ? -12.312 -8.945 5.27 1 97.5 37 ASP B O 1
ATOM 3026 N N . LEU B 1 38 ? -10.922 -7.168 5.383 1 98.12 38 LEU B N 1
ATOM 3027 C CA . LEU B 1 38 ? -12.031 -6.254 5.609 1 98.12 38 LEU B CA 1
ATOM 3028 C C . LEU B 1 38 ? -12.93 -6.176 4.379 1 98.12 38 LEU B C 1
ATOM 3030 O O . LEU B 1 38 ? -14.156 -6.199 4.5 1 98.12 38 LEU B O 1
ATOM 3034 N N . ARG B 1 39 ? -12.336 -6.082 3.236 1 96.88 39 ARG B N 1
ATOM 3035 C CA . ARG B 1 39 ? -13.086 -6.082 1.983 1 96.88 39 ARG B CA 1
ATOM 3036 C C . ARG B 1 39 ? -13.906 -7.363 1.833 1 96.88 39 ARG B C 1
ATOM 3038 O O . ARG B 1 39 ? -15.047 -7.324 1.372 1 96.88 39 ARG B O 1
ATOM 3045 N N . TYR B 1 40 ? -13.328 -8.461 2.25 1 98.06 40 TYR B N 1
ATOM 3046 C CA . TYR B 1 40 ? -14.008 -9.75 2.156 1 98.06 40 TYR B CA 1
ATOM 3047 C C . TYR B 1 40 ? -15.234 -9.789 3.059 1 98.06 40 TYR B C 1
ATOM 3049 O O . TYR B 1 40 ? -16.312 -10.234 2.641 1 98.06 40 TYR B O 1
ATOM 3057 N N . LEU B 1 41 ? -15.109 -9.305 4.258 1 98.56 41 LEU B N 1
ATOM 3058 C CA . LEU B 1 41 ? -16.109 -9.539 5.289 1 98.56 41 LEU B CA 1
ATOM 3059 C C . LEU B 1 41 ? -17.25 -8.516 5.188 1 98.56 41 LEU B C 1
ATOM 3061 O O . LEU B 1 41 ? -18.391 -8.812 5.551 1 98.56 41 LEU B O 1
ATOM 3065 N N . VAL B 1 42 ? -16.875 -7.273 4.656 1 98.38 42 VAL B N 1
ATOM 3066 C CA . VAL B 1 42 ? -17.953 -6.289 4.711 1 98.38 42 VAL B CA 1
ATOM 3067 C C . VAL B 1 42 ? -17.922 -5.422 3.455 1 98.38 42 VAL B C 1
ATOM 3069 O O . VAL B 1 42 ? -18.656 -4.434 3.359 1 98.38 42 VAL B O 1
ATOM 3072 N N . GLY B 1 43 ? -17.047 -5.648 2.48 1 97.56 43 GLY B N 1
ATOM 3073 C CA . GLY B 1 43 ? -17 -4.926 1.218 1 97.56 43 GLY B CA 1
ATOM 3074 C C . GLY B 1 43 ? -16.406 -3.539 1.345 1 97.56 43 GLY B C 1
ATOM 3075 O O . GLY B 1 43 ? -16.656 -2.67 0.507 1 97.56 43 GLY B O 1
ATOM 3076 N N . SER B 1 44 ? -15.617 -3.316 2.426 1 96.31 44 SER B N 1
ATOM 3077 C CA . SER B 1 44 ? -15.094 -1.979 2.68 1 96.31 44 SER B CA 1
ATOM 3078 C C . SER B 1 44 ? -13.742 -1.775 1.995 1 96.31 44 SER B C 1
ATOM 3080 O O . SER B 1 44 ? -12.875 -2.645 2.059 1 96.31 44 SER B O 1
ATOM 3082 N N . ARG B 1 45 ? -13.594 -0.573 1.398 1 92.88 45 ARG B N 1
ATOM 3083 C CA . ARG B 1 45 ? -12.336 -0.175 0.783 1 92.88 45 ARG B CA 1
ATOM 3084 C C . ARG B 1 45 ? -11.617 0.872 1.631 1 92.88 45 ARG B C 1
ATOM 3086 O O . ARG B 1 45 ? -10.742 1.58 1.139 1 92.88 45 ARG B O 1
ATOM 3093 N N . ALA B 1 46 ? -12.086 0.994 2.838 1 92.19 46 ALA B N 1
ATOM 3094 C CA . ALA B 1 46 ? -11.523 2.004 3.732 1 92.19 46 ALA B CA 1
ATOM 3095 C C . ALA B 1 46 ? -10.031 1.774 3.949 1 92.19 46 ALA B C 1
ATOM 3097 O O . ALA B 1 46 ? -9.586 0.632 4.066 1 92.19 46 ALA B O 1
ATOM 3098 N N . GLN B 1 47 ? -9.328 2.793 3.834 1 90.25 47 GLN B N 1
ATOM 3099 C CA . GLN B 1 47 ? -7.918 2.842 4.207 1 90.25 47 GLN B CA 1
ATOM 3100 C C . GLN B 1 47 ? -7.664 3.92 5.254 1 90.25 47 GLN B C 1
ATOM 3102 O O . GLN B 1 47 ? -8.375 4.926 5.305 1 90.25 47 GLN B O 1
ATOM 3107 N N . THR B 1 48 ? -6.719 3.604 6.086 1 85.25 48 THR B N 1
ATOM 3108 C CA . THR B 1 48 ? -6.285 4.621 7.035 1 85.25 48 THR B CA 1
ATOM 3109 C C . THR B 1 48 ? -4.762 4.672 7.121 1 85.25 48 THR B C 1
ATOM 3111 O O . THR B 1 48 ? -4.094 3.654 6.93 1 85.25 48 THR B O 1
ATOM 3114 N N . LEU B 1 49 ? -4.211 5.816 7.305 1 84 49 LEU B N 1
ATOM 3115 C CA . LEU B 1 49 ? -2.783 5.953 7.566 1 84 49 LEU B CA 1
ATOM 3116 C C . LEU B 1 49 ? -2.438 5.473 8.969 1 84 49 LEU B C 1
ATOM 3118 O O . LEU B 1 49 ? -2.605 4.293 9.289 1 84 49 LEU B O 1
ATOM 3122 N N . GLU B 1 50 ? -2.227 6.426 9.859 1 90.56 50 GLU B N 1
ATOM 3123 C CA . GLU B 1 50 ? -1.744 6.051 11.188 1 90.56 50 GLU B CA 1
ATOM 3124 C C . GLU B 1 50 ? -2.902 5.855 12.156 1 90.56 50 GLU B C 1
ATOM 3126 O O . GLU B 1 50 ? -2.709 5.352 13.266 1 90.56 50 GLU B O 1
ATOM 3131 N N . ARG B 1 51 ? -4.191 6.219 11.781 1 94.62 51 ARG B N 1
ATOM 3132 C CA . ARG B 1 51 ? -5.332 6.117 12.688 1 94.62 51 ARG B CA 1
ATOM 3133 C C . ARG B 1 51 ? -5.973 4.734 12.609 1 94.62 51 ARG B C 1
ATOM 3135 O O . ARG B 1 51 ? -6.133 4.18 11.516 1 94.62 51 ARG B O 1
ATOM 3142 N N . PHE B 1 52 ? -6.309 4.23 13.742 1 97.69 52 PHE B N 1
ATOM 3143 C CA . PHE B 1 52 ? -6.777 2.854 13.859 1 97.69 52 PHE B CA 1
ATOM 3144 C C . PHE B 1 52 ? -8.195 2.715 13.32 1 97.69 52 PHE B C 1
ATOM 3146 O O . PHE B 1 52 ? -9.086 3.484 13.688 1 97.69 52 PHE B O 1
ATOM 3153 N N . THR B 1 53 ? -8.492 1.807 12.438 1 98.19 53 THR B N 1
ATOM 3154 C CA . THR B 1 53 ? -9.781 1.335 11.945 1 98.19 53 THR B CA 1
ATOM 3155 C C . THR B 1 53 ? -9.828 -0.19 11.922 1 98.19 53 THR B C 1
ATOM 3157 O O . THR B 1 53 ? -8.875 -0.842 11.484 1 98.19 53 THR B O 1
ATOM 3160 N N . ALA B 1 54 ? -10.938 -0.777 12.445 1 98.75 54 ALA B N 1
ATOM 3161 C CA . ALA B 1 54 ? -11.031 -2.234 12.383 1 98.75 54 ALA B CA 1
ATOM 3162 C C . ALA B 1 54 ? -12.484 -2.693 12.5 1 98.75 54 ALA B C 1
ATOM 3164 O O . ALA B 1 54 ? -13.305 -2.02 13.125 1 98.75 54 ALA B O 1
ATOM 3165 N N . LEU B 1 55 ? -12.797 -3.766 11.891 1 98.88 55 LEU B N 1
ATOM 3166 C CA . LEU B 1 55 ? -13.953 -4.594 12.219 1 98.88 55 LEU B CA 1
ATOM 3167 C C . LEU B 1 55 ? -13.625 -5.543 13.367 1 98.88 55 LEU B C 1
ATOM 3169 O O . LEU B 1 55 ? -12.672 -6.324 13.289 1 98.88 55 LEU B O 1
ATOM 3173 N N . VAL B 1 56 ? -14.305 -5.43 14.422 1 98.88 56 VAL B N 1
ATOM 3174 C CA . VAL B 1 56 ? -14.227 -6.371 15.539 1 98.88 56 VAL B CA 1
ATOM 3175 C C . VAL B 1 56 ? -15.359 -7.391 15.438 1 98.88 56 VAL B C 1
ATOM 3177 O O . VAL B 1 56 ? -16.531 -7.027 15.5 1 98.88 56 VAL B O 1
ATOM 3180 N N . LEU B 1 57 ? -15.039 -8.656 15.227 1 98.75 57 LEU B N 1
ATOM 3181 C CA . LEU B 1 57 ? -16 -9.734 15.07 1 98.75 57 LEU B CA 1
ATOM 3182 C C . LEU B 1 57 ? -15.875 -10.75 16.203 1 98.75 57 LEU B C 1
ATOM 3184 O O . LEU B 1 57 ? -15.016 -11.633 16.156 1 98.75 57 LEU B O 1
ATOM 3188 N N . PRO B 1 58 ? -16.719 -10.633 17.234 1 98.25 58 PRO B N 1
ATOM 3189 C CA . PRO B 1 58 ? -16.672 -11.625 18.312 1 98.25 58 PRO B CA 1
ATOM 3190 C C . PRO B 1 58 ? -17.125 -13.008 17.875 1 98.25 58 PRO B C 1
ATOM 3192 O O . PRO B 1 58 ? -17.922 -13.125 16.922 1 98.25 58 PRO B O 1
ATOM 3195 N N . ALA B 1 59 ? -16.562 -14.016 18.547 1 97.25 59 ALA B N 1
ATOM 3196 C CA . ALA B 1 59 ? -17.016 -15.383 18.297 1 97.25 59 ALA B CA 1
ATOM 3197 C C . ALA B 1 59 ? -18.5 -15.531 18.578 1 97.25 59 ALA B C 1
ATOM 3199 O O . ALA B 1 59 ? -19.188 -16.328 17.922 1 97.25 59 ALA B O 1
ATOM 3200 N N . SER B 1 60 ? -18.953 -14.82 19.547 1 94.94 60 SER B N 1
ATOM 3201 C CA . SER B 1 60 ? -20.375 -14.727 19.891 1 94.94 60 SER B CA 1
ATOM 3202 C C . SER B 1 60 ? -20.781 -13.281 20.172 1 94.94 60 SER B C 1
ATOM 3204 O O . SER B 1 60 ? -20.141 -12.602 20.969 1 94.94 60 SER B O 1
ATOM 3206 N N . GLY B 1 61 ? -21.766 -12.805 19.469 1 93.38 61 GLY B N 1
ATOM 3207 C CA . GLY B 1 61 ? -22.219 -11.43 19.625 1 93.38 61 GLY B CA 1
ATOM 3208 C C . GLY B 1 61 ? -22.234 -10.648 18.328 1 93.38 61 GLY B C 1
ATOM 3209 O O . GLY B 1 61 ? -22.094 -11.219 17.25 1 93.38 61 GLY B O 1
ATOM 3210 N N . GLU B 1 62 ? -22.359 -9.336 18.453 1 95.25 62 GLU B N 1
ATOM 3211 C CA . GLU B 1 62 ? -22.531 -8.477 17.281 1 95.25 62 GLU B CA 1
ATOM 3212 C C . GLU B 1 62 ? -21.203 -7.879 16.828 1 95.25 62 GLU B C 1
ATOM 3214 O O . GLU B 1 62 ? -20.438 -7.371 17.656 1 95.25 62 GLU B O 1
ATOM 3219 N N . PRO B 1 63 ? -20.938 -8.016 15.508 1 98.25 63 PRO B N 1
ATOM 3220 C CA . PRO B 1 63 ? -19.75 -7.312 14.992 1 98.25 63 PRO B CA 1
ATOM 3221 C C . PRO B 1 63 ? -19.844 -5.801 15.188 1 98.25 63 PRO B C 1
ATOM 3223 O O . PRO B 1 63 ? -20.938 -5.23 15.148 1 98.25 63 PRO B O 1
ATOM 3226 N N . THR B 1 64 ? -18.703 -5.18 15.414 1 98.5 64 THR B N 1
ATOM 3227 C CA . THR B 1 64 ? -18.609 -3.74 15.625 1 98.5 64 THR B CA 1
ATOM 3228 C C . THR B 1 64 ? -17.469 -3.145 14.82 1 98.5 64 THR B C 1
ATOM 3230 O O . THR B 1 64 ? -16.391 -3.736 14.742 1 98.5 64 THR B O 1
ATOM 3233 N N . VAL B 1 65 ? -17.719 -1.983 14.219 1 98.69 65 VAL B N 1
ATOM 3234 C CA . VAL B 1 65 ? -16.656 -1.276 13.523 1 98.69 65 VAL B CA 1
ATOM 3235 C C . VAL B 1 65 ? -16.125 -0.148 14.398 1 98.69 65 VAL B C 1
ATOM 3237 O O . VAL B 1 65 ? -16.891 0.679 14.898 1 98.69 65 VAL B O 1
ATOM 3240 N N . VAL B 1 66 ? -14.82 -0.17 14.672 1 98.75 66 VAL B N 1
ATOM 3241 C CA . VAL B 1 66 ? -14.125 0.905 15.367 1 98.75 66 VAL B CA 1
ATOM 3242 C C . VAL B 1 66 ? -13.391 1.786 14.359 1 98.75 66 VAL B C 1
ATOM 3244 O O . VAL B 1 66 ? -12.562 1.3 13.586 1 98.75 66 VAL B O 1
ATOM 3247 N N . VAL B 1 67 ? -13.688 3.094 14.273 1 98.12 67 VAL B N 1
ATOM 3248 C CA . VAL B 1 67 ? -13.18 3.953 13.211 1 98.12 67 VAL B CA 1
ATOM 3249 C C . VAL B 1 67 ? -12.992 5.375 13.734 1 98.12 67 VAL B C 1
ATOM 3251 O O . VAL B 1 67 ? -13.781 5.844 14.562 1 98.12 67 VAL B O 1
ATOM 3254 N N . PRO B 1 68 ? -11.883 6.066 13.328 1 96.31 68 PRO B N 1
ATOM 3255 C CA . PRO B 1 68 ? -11.812 7.484 13.688 1 96.31 68 PRO B CA 1
ATOM 3256 C C . PRO B 1 68 ? -13.008 8.281 13.172 1 96.31 68 PRO B C 1
ATOM 3258 O O . PRO B 1 68 ? -13.461 8.062 12.039 1 96.31 68 PRO B O 1
ATOM 3261 N N . ARG B 1 69 ? -13.477 9.164 14.047 1 93.62 69 ARG B N 1
ATOM 3262 C CA . ARG B 1 69 ? -14.633 9.977 13.68 1 93.62 69 ARG B CA 1
ATOM 3263 C C . ARG B 1 69 ? -14.414 10.648 12.328 1 93.62 69 ARG B C 1
ATOM 3265 O O . ARG B 1 69 ? -15.336 10.703 11.508 1 93.62 69 ARG B O 1
ATOM 3272 N N . LEU B 1 70 ? -13.227 11.023 12.039 1 91.19 70 LEU B N 1
ATOM 3273 C CA . LEU B 1 70 ? -12.875 11.727 10.812 1 91.19 70 LEU B CA 1
ATOM 3274 C C . LEU B 1 70 ? -13 10.805 9.602 1 91.19 70 LEU B C 1
ATOM 3276 O O . LEU B 1 70 ? -13.039 11.281 8.461 1 91.19 70 LEU B O 1
ATOM 3280 N N . GLU B 1 71 ? -13.039 9.445 9.781 1 92.62 71 GLU B N 1
ATOM 3281 C CA . GLU B 1 71 ? -13 8.492 8.672 1 92.62 71 GLU B CA 1
ATOM 3282 C C . GLU B 1 71 ? -14.328 7.75 8.547 1 92.62 71 GLU B C 1
ATOM 3284 O O . GLU B 1 71 ? -14.43 6.781 7.789 1 92.62 71 GLU B O 1
ATOM 3289 N N . VAL B 1 72 ? -15.344 8.148 9.273 1 93.44 72 VAL B N 1
ATOM 3290 C CA . VAL B 1 72 ? -16.625 7.441 9.234 1 93.44 72 VAL B CA 1
ATOM 3291 C C . VAL B 1 72 ? -17.172 7.43 7.805 1 93.44 72 VAL B C 1
ATOM 3293 O O . VAL B 1 72 ? -17.734 6.426 7.359 1 93.44 72 VAL B O 1
ATOM 3296 N N . ALA B 1 73 ? -16.938 8.492 7.062 1 88.69 73 ALA B N 1
ATOM 3297 C CA . ALA B 1 73 ? -17.453 8.609 5.699 1 88.69 73 ALA B CA 1
ATOM 3298 C C . ALA B 1 73 ? -16.812 7.582 4.777 1 88.69 73 ALA B C 1
ATOM 3300 O O . ALA B 1 73 ? -17.391 7.191 3.764 1 88.69 73 ALA B O 1
ATOM 3301 N N . SER B 1 74 ? -15.602 7.094 5.137 1 91 74 SER B N 1
ATOM 3302 C CA . SER B 1 74 ? -14.875 6.137 4.305 1 91 74 SER B CA 1
ATOM 3303 C C . SER B 1 74 ? -15.562 4.773 4.312 1 91 74 SER B C 1
ATOM 3305 O O . SER B 1 74 ? -15.25 3.916 3.482 1 91 74 SER B O 1
ATOM 3307 N N . LEU B 1 75 ? -16.5 4.57 5.207 1 94 75 LEU B N 1
ATOM 3308 C CA . LEU B 1 75 ? -17.219 3.301 5.293 1 94 75 LEU B CA 1
ATOM 3309 C C . LEU B 1 75 ? -18.359 3.25 4.285 1 94 75 LEU B C 1
ATOM 3311 O O . LEU B 1 75 ? -18.953 2.189 4.055 1 94 75 LEU B O 1
ATOM 3315 N N . LYS B 1 76 ? -18.609 4.426 3.719 1 89.62 76 LYS B N 1
ATOM 3316 C CA . LYS B 1 76 ? -19.688 4.48 2.738 1 89.62 76 LYS B CA 1
ATOM 3317 C C . LYS B 1 76 ? -19.438 3.518 1.581 1 89.62 76 LYS B C 1
ATOM 3319 O O . LYS B 1 76 ? -18.297 3.393 1.114 1 89.62 76 LYS B O 1
ATOM 3324 N N . GLY B 1 77 ? -20.453 2.873 1.136 1 91.38 77 GLY B N 1
ATOM 3325 C CA . GLY B 1 77 ? -20.344 1.93 0.034 1 91.38 77 GLY B CA 1
ATOM 3326 C C . GLY B 1 77 ? -20.141 0.498 0.492 1 91.38 77 GLY B C 1
ATOM 3327 O O . GLY B 1 77 ? -20.328 -0.44 -0.286 1 91.38 77 GLY B O 1
ATOM 3328 N N . SER B 1 78 ? -19.703 0.313 1.761 1 96.38 78 SER B N 1
ATOM 3329 C CA . SER B 1 78 ? -19.578 -1.029 2.322 1 96.38 78 SER B CA 1
ATOM 3330 C C . SER B 1 78 ? -20.953 -1.59 2.705 1 96.38 78 SER B C 1
ATOM 3332 O O . SER B 1 78 ? -21.969 -0.91 2.562 1 96.38 78 SER B O 1
ATOM 3334 N N . ALA B 1 79 ? -20.969 -2.768 3.17 1 97.69 79 ALA B N 1
ATOM 3335 C CA . ALA B 1 79 ? -22.203 -3.41 3.586 1 97.69 79 ALA B CA 1
ATOM 3336 C C . ALA B 1 79 ? -22.547 -3.049 5.027 1 97.69 79 ALA B C 1
ATOM 3338 O O . ALA B 1 79 ? -23.609 -3.432 5.531 1 97.69 79 ALA B O 1
ATOM 3339 N N . ILE B 1 80 ? -21.719 -2.275 5.73 1 97.88 80 ILE B N 1
ATOM 3340 C CA . ILE B 1 80 ? -21.812 -2.02 7.164 1 97.88 80 ILE B CA 1
ATOM 3341 C C . ILE B 1 80 ? -23.156 -1.391 7.496 1 97.88 80 ILE B C 1
ATOM 3343 O O . ILE B 1 80 ? -23.875 -1.87 8.383 1 97.88 80 ILE B O 1
ATOM 3347 N N . ALA B 1 81 ? -23.516 -0.381 6.773 1 95.75 81 ALA B N 1
ATOM 3348 C CA . ALA B 1 81 ? -24.766 0.322 7.043 1 95.75 81 ALA B CA 1
ATOM 3349 C C . ALA B 1 81 ? -25.969 -0.565 6.738 1 95.75 81 ALA B C 1
ATOM 3351 O O . ALA B 1 81 ? -26.922 -0.626 7.523 1 95.75 81 ALA B O 1
ATOM 3352 N N . GLU B 1 82 ? -25.938 -1.229 5.621 1 96.69 82 GLU B N 1
ATOM 3353 C CA . GLU B 1 82 ? -27.047 -2.074 5.191 1 96.69 82 GLU B CA 1
ATOM 3354 C C . GLU B 1 82 ? -27.281 -3.223 6.172 1 96.69 82 GLU B C 1
ATOM 3356 O O . GLU B 1 82 ? -28.422 -3.645 6.387 1 96.69 82 GLU B O 1
ATOM 3361 N N . LEU B 1 83 ? -26.234 -3.711 6.766 1 97.75 83 LEU B N 1
ATOM 3362 C CA . LEU B 1 83 ? -26.328 -4.824 7.703 1 97.75 83 LEU B CA 1
ATOM 3363 C C . LEU B 1 83 ? -26.625 -4.328 9.109 1 97.75 83 LEU B C 1
ATOM 3365 O O . LEU B 1 83 ? -26.844 -5.125 10.023 1 97.75 83 LEU B O 1
ATOM 3369 N N . GLY B 1 84 ? -26.547 -3.033 9.266 1 97.31 84 GLY B N 1
ATOM 3370 C CA . GLY B 1 84 ? -26.844 -2.438 10.562 1 97.31 84 GLY B CA 1
ATOM 3371 C C . GLY B 1 84 ? -25.766 -2.674 11.594 1 97.31 84 GLY B C 1
ATOM 3372 O O . GLY B 1 84 ? -26.062 -2.828 12.781 1 97.31 84 GLY B O 1
ATOM 3373 N N . LEU B 1 85 ? -24.531 -2.799 11.156 1 98.12 85 LEU B N 1
ATOM 3374 C CA . LEU B 1 85 ? -23.453 -3.004 12.117 1 98.12 85 LEU B CA 1
ATOM 3375 C C . LEU B 1 85 ? -23.188 -1.737 12.922 1 98.12 85 LEU B C 1
ATOM 3377 O O . LEU B 1 85 ? -23.125 -0.641 12.359 1 98.12 85 LEU B O 1
ATOM 3381 N N . PRO B 1 86 ? -23.031 -1.894 14.219 1 98.12 86 PRO B N 1
ATOM 3382 C CA . PRO B 1 86 ? -22.672 -0.725 15.023 1 98.12 86 PRO B CA 1
ATOM 3383 C C . PRO B 1 86 ? -21.312 -0.138 14.633 1 98.12 86 PRO B C 1
ATOM 3385 O O . PRO B 1 86 ? -20.391 -0.883 14.328 1 98.12 86 PRO B O 1
ATOM 3388 N N . VAL B 1 87 ? -21.266 1.149 14.586 1 98.25 87 VAL B N 1
ATOM 3389 C CA . VAL B 1 87 ? -20.031 1.892 14.352 1 98.25 87 VAL B CA 1
ATOM 3390 C C . VAL B 1 87 ? -19.672 2.711 15.586 1 98.25 87 VAL B C 1
ATOM 3392 O O . VAL B 1 87 ? -20.453 3.545 16.031 1 98.25 87 VAL B O 1
ATOM 3395 N N . ARG B 1 88 ? -18.547 2.379 16.172 1 98.31 88 ARG B N 1
ATOM 3396 C CA . ARG B 1 88 ? -18.016 3.129 17.297 1 98.31 88 ARG B CA 1
ATOM 3397 C C . ARG B 1 88 ? -16.844 4.004 16.875 1 98.31 88 ARG B C 1
ATOM 3399 O O . ARG B 1 88 ? -15.758 3.496 16.562 1 98.31 88 ARG B O 1
ATOM 3406 N N . ASP B 1 89 ? -17.047 5.281 16.844 1 97.12 89 ASP B N 1
ATOM 3407 C CA . ASP B 1 89 ? -15.984 6.176 16.391 1 97.12 89 ASP B CA 1
ATOM 3408 C C . ASP B 1 89 ? -15.156 6.676 17.578 1 97.12 89 ASP B C 1
ATOM 3410 O O . ASP B 1 89 ? -15.539 6.488 18.734 1 97.12 89 ASP B O 1
ATOM 3414 N N . TRP B 1 90 ? -13.984 7.105 17.328 1 96.56 90 TRP B N 1
ATOM 3415 C CA . TRP B 1 90 ? -13.078 7.68 18.312 1 96.56 90 TRP B CA 1
ATOM 3416 C C . TRP B 1 90 ? -12.375 8.914 17.766 1 96.56 90 TRP B C 1
ATOM 3418 O O . TRP B 1 90 ? -12.438 9.188 16.562 1 96.56 90 TRP B O 1
ATOM 3428 N N . VAL B 1 91 ? -11.852 9.758 18.641 1 92.25 91 VAL B N 1
ATOM 3429 C CA . VAL B 1 91 ? -11.148 10.977 18.25 1 92.25 91 VAL B CA 1
ATOM 3430 C C . VAL B 1 91 ? -9.727 10.945 18.797 1 92.25 91 VAL B C 1
ATOM 3432 O O . VAL B 1 91 ? -9.422 10.195 19.719 1 92.25 91 VAL B O 1
ATOM 3435 N N . ASP B 1 92 ? -8.852 11.742 18.25 1 88.12 92 ASP B N 1
ATOM 3436 C CA . ASP B 1 92 ? -7.48 11.828 18.719 1 88.12 92 ASP B CA 1
ATOM 3437 C C . ASP B 1 92 ? -7.434 12.102 20.219 1 88.12 92 ASP B C 1
ATOM 3439 O O . ASP B 1 92 ? -8.211 12.906 20.734 1 88.12 92 ASP B O 1
ATOM 3443 N N . GLY B 1 93 ? -6.578 11.43 20.922 1 87.88 93 GLY B N 1
ATOM 3444 C CA . GLY B 1 93 ? -6.508 11.539 22.375 1 87.88 93 GLY B CA 1
ATOM 3445 C C . GLY B 1 93 ? -7.164 10.375 23.094 1 87.88 93 GLY B C 1
ATOM 3446 O O . GLY B 1 93 ? -6.887 10.125 24.266 1 87.88 93 GLY B O 1
ATOM 3447 N N . GLU B 1 94 ? -8.094 9.719 22.359 1 93.56 94 GLU B N 1
ATOM 3448 C CA . GLU B 1 94 ? -8.703 8.508 22.906 1 93.56 94 GLU B CA 1
ATOM 3449 C C . GLU B 1 94 ? -7.918 7.266 22.516 1 93.56 94 GLU B C 1
ATOM 3451 O O . GLU B 1 94 ? -7.156 7.289 21.547 1 93.56 94 GLU B O 1
ATOM 3456 N N . ASN B 1 95 ? -8.078 6.242 23.328 1 96.81 95 ASN B N 1
ATOM 3457 C CA . ASN B 1 95 ? -7.438 4.961 23.047 1 96.81 95 ASN B CA 1
ATOM 3458 C C . ASN B 1 95 ? -8.391 4.02 22.312 1 96.81 95 ASN B C 1
ATOM 3460 O O . ASN B 1 95 ? -9.203 3.34 22.938 1 96.81 95 ASN B O 1
ATOM 3464 N N . PRO B 1 96 ? -8.258 3.922 21.016 1 98.06 96 PRO B N 1
ATOM 3465 C CA . PRO B 1 96 ? -9.234 3.135 20.266 1 98.06 96 PRO B CA 1
ATOM 3466 C C . PRO B 1 96 ? -9.156 1.642 20.562 1 98.06 96 PRO B C 1
ATOM 3468 O O . PRO B 1 96 ? -10.102 0.898 20.281 1 98.06 96 PRO B O 1
ATOM 3471 N N . TYR B 1 97 ? -8.055 1.158 21.094 1 98.44 97 TYR B N 1
ATOM 3472 C CA . TYR B 1 97 ? -7.867 -0.263 21.375 1 98.44 97 TYR B CA 1
ATOM 3473 C C . TYR B 1 97 ? -8.727 -0.711 22.547 1 98.44 97 TYR B C 1
ATOM 3475 O O . TYR B 1 97 ? -9.094 -1.886 22.641 1 98.44 97 TYR B O 1
ATOM 3483 N N . GLU B 1 98 ? -9.055 0.223 23.438 1 98.31 98 GLU B N 1
ATOM 3484 C CA . GLU B 1 98 ? -9.984 -0.078 24.516 1 98.31 98 GLU B CA 1
ATOM 3485 C C . GLU B 1 98 ? -11.391 -0.359 23.984 1 98.31 98 GLU B C 1
ATOM 3487 O O . GLU B 1 98 ? -12.125 -1.165 24.547 1 98.31 98 GLU B O 1
ATOM 3492 N N . LEU B 1 99 ? -11.742 0.337 22.891 1 98.25 99 LEU B N 1
ATOM 3493 C CA . LEU B 1 99 ? -13.023 0.073 22.234 1 98.25 99 LEU B CA 1
ATOM 3494 C C . LEU B 1 99 ? -13.062 -1.345 21.688 1 98.25 99 LEU B C 1
ATOM 3496 O O . LEU B 1 99 ? -14.117 -1.991 21.688 1 98.25 99 LEU B O 1
ATOM 3500 N N . VAL B 1 100 ? -11.938 -1.81 21.172 1 98.5 100 VAL B N 1
ATOM 3501 C CA . VAL B 1 100 ? -11.836 -3.172 20.672 1 98.5 100 VAL B CA 1
ATOM 3502 C C . VAL B 1 100 ? -12.078 -4.168 21.797 1 98.5 100 VAL B C 1
ATOM 3504 O O . VAL B 1 100 ? -12.883 -5.094 21.656 1 98.5 100 VAL B O 1
ATOM 3507 N N . ALA B 1 101 ? -11.328 -3.947 22.953 1 97.81 101 ALA B N 1
ATOM 3508 C CA . ALA B 1 101 ? -11.477 -4.836 24.094 1 97.81 101 ALA B CA 1
ATOM 3509 C C . ALA B 1 101 ? -12.922 -4.875 24.578 1 97.81 101 ALA B C 1
ATOM 3511 O O . ALA B 1 101 ? -13.453 -5.945 24.875 1 97.81 101 ALA B O 1
ATOM 3512 N N . ALA B 1 102 ? -13.539 -3.691 24.594 1 97.06 102 ALA B N 1
ATOM 3513 C CA . ALA B 1 102 ? -14.93 -3.605 25.031 1 97.06 102 ALA B CA 1
ATOM 3514 C C . ALA B 1 102 ? -15.844 -4.387 24.094 1 97.06 102 ALA B C 1
ATOM 3516 O O . ALA B 1 102 ? -16.75 -5.102 24.531 1 97.06 102 ALA B O 1
ATOM 3517 N N . ALA B 1 103 ? -15.602 -4.273 22.797 1 97.25 103 ALA B N 1
ATOM 3518 C CA . ALA B 1 103 ? -16.422 -4.949 21.797 1 97.25 103 ALA B CA 1
ATOM 3519 C C . ALA B 1 103 ? -16.266 -6.461 21.906 1 97.25 103 ALA B C 1
ATOM 3521 O O . ALA B 1 103 ? -17.172 -7.207 21.5 1 97.25 103 ALA B O 1
ATOM 3522 N N . LEU B 1 104 ? -15.148 -6.922 22.453 1 97.12 104 LEU B N 1
ATOM 3523 C CA . LEU B 1 104 ? -14.883 -8.344 22.594 1 97.12 104 LEU B CA 1
ATOM 3524 C C . LEU B 1 104 ? -15.391 -8.859 23.938 1 97.12 104 LEU B C 1
ATOM 3526 O O . LEU B 1 104 ? -15.266 -10.055 24.234 1 97.12 104 LEU B O 1
ATOM 3530 N N . GLY B 1 105 ? -15.953 -8.039 24.797 1 94.44 105 GLY B N 1
ATOM 3531 C CA . GLY B 1 105 ? -16.484 -8.43 26.078 1 94.44 105 GLY B CA 1
ATOM 3532 C C . GLY B 1 105 ? -15.508 -8.227 27.219 1 94.44 105 GLY B C 1
ATOM 3533 O O . GLY B 1 105 ? -15.734 -8.703 28.344 1 94.44 105 GLY B O 1
ATOM 3534 N N . GLY B 1 106 ? -14.414 -7.59 26.906 1 92.88 106 GLY B N 1
ATOM 3535 C CA . GLY B 1 106 ? -13.43 -7.305 27.953 1 92.88 106 GLY B CA 1
ATOM 3536 C C . GLY B 1 106 ? -12.117 -8.031 27.734 1 92.88 106 GLY B C 1
ATOM 3537 O O . GLY B 1 106 ? -11.984 -8.836 26.812 1 92.88 106 GLY B O 1
ATOM 3538 N N . ALA B 1 107 ? -11.133 -7.695 28.516 1 90.75 107 ALA B N 1
ATOM 3539 C CA . ALA B 1 107 ? -9.812 -8.312 28.5 1 90.75 107 ALA B CA 1
ATOM 3540 C C . ALA B 1 107 ? -9.602 -9.18 29.734 1 90.75 107 ALA B C 1
ATOM 3542 O O . ALA B 1 107 ? -10.188 -8.922 30.797 1 90.75 107 ALA B O 1
ATOM 3543 N N . PRO B 1 108 ? -8.797 -10.281 29.734 1 94.25 108 PRO B N 1
ATOM 3544 C CA . PRO B 1 108 ? -8.039 -10.734 28.562 1 94.25 108 PRO B CA 1
ATOM 3545 C C . PRO B 1 108 ? -8.922 -11.43 27.516 1 94.25 108 PRO B C 1
ATOM 3547 O O . PRO B 1 108 ? -9.992 -11.953 27.859 1 94.25 108 PRO B O 1
ATOM 3550 N N . ALA B 1 109 ? -8.602 -11.359 26.281 1 91.31 109 ALA B N 1
ATOM 3551 C CA . ALA B 1 109 ? -9.328 -11.992 25.188 1 91.31 109 ALA B CA 1
ATOM 3552 C C . ALA B 1 109 ? -8.375 -12.656 24.203 1 91.31 109 ALA B C 1
ATOM 3554 O O . ALA B 1 109 ? -7.422 -12.023 23.719 1 91.31 109 ALA B O 1
ATOM 3555 N N . ALA B 1 110 ? -8.586 -13.969 24 1 95.69 110 ALA B N 1
ATOM 3556 C CA . ALA B 1 110 ? -7.855 -14.656 22.938 1 95.69 110 ALA B CA 1
ATOM 3557 C C . ALA B 1 110 ? -8.391 -14.266 21.562 1 95.69 110 ALA B C 1
ATOM 3559 O O . ALA B 1 110 ? -9.508 -14.633 21.203 1 95.69 110 ALA B O 1
ATOM 3560 N N . THR B 1 111 ? -7.582 -13.5 20.844 1 97.69 111 THR B N 1
ATOM 3561 C CA . THR B 1 111 ? -8.07 -12.883 19.609 1 97.69 111 THR B CA 1
ATOM 3562 C C . THR B 1 111 ? -7.148 -13.219 18.438 1 97.69 111 THR B C 1
ATOM 3564 O O . THR B 1 111 ? -5.992 -13.602 18.641 1 97.69 111 THR B O 1
ATOM 3567 N N . ALA B 1 112 ? -7.703 -13.242 17.25 1 98.56 112 ALA B N 1
ATOM 3568 C CA . ALA B 1 112 ? -6.914 -13.297 16.031 1 98.56 112 ALA B CA 1
ATOM 3569 C C . ALA B 1 112 ? -6.996 -11.977 15.258 1 98.56 112 ALA B C 1
ATOM 3571 O O . ALA B 1 112 ? -8.039 -11.312 15.266 1 98.56 112 ALA B O 1
ATOM 3572 N N . VAL B 1 113 ? -5.922 -11.57 14.68 1 98.75 113 VAL B N 1
ATOM 3573 C CA . VAL B 1 113 ? -5.871 -10.328 13.914 1 98.75 113 VAL B CA 1
ATOM 3574 C C . VAL B 1 113 ? -5.535 -10.641 12.461 1 98.75 113 VAL B C 1
ATOM 3576 O O . VAL B 1 113 ? -4.898 -11.656 12.164 1 98.75 113 VAL B O 1
ATOM 3579 N N . THR B 1 114 ? -5.988 -9.812 11.539 1 98 114 THR B N 1
ATOM 3580 C CA . THR B 1 114 ? -5.637 -9.984 10.133 1 98 114 THR B CA 1
ATOM 3581 C C . THR B 1 114 ? -4.129 -9.883 9.938 1 98 114 THR B C 1
ATOM 3583 O O . THR B 1 114 ? -3.447 -9.172 10.672 1 98 114 THR B O 1
ATOM 3586 N N . ASP B 1 115 ? -3.625 -10.57 8.938 1 96.38 115 ASP B N 1
ATOM 3587 C CA . ASP B 1 115 ? -2.186 -10.656 8.703 1 96.38 115 ASP B CA 1
ATOM 3588 C C . ASP B 1 115 ? -1.61 -9.297 8.297 1 96.38 115 ASP B C 1
ATOM 3590 O O . ASP B 1 115 ? -0.432 -9.023 8.539 1 96.38 115 ASP B O 1
ATOM 3594 N N . SER B 1 116 ? -2.426 -8.383 7.773 1 95.31 116 SER B N 1
ATOM 3595 C CA . SER B 1 116 ? -1.955 -7.102 7.254 1 95.31 116 SER B CA 1
ATOM 3596 C C . SER B 1 116 ? -1.863 -6.059 8.359 1 95.31 116 SER B C 1
ATOM 3598 O O . SER B 1 116 ? -1.353 -4.957 8.141 1 95.31 116 SER B O 1
ATOM 3600 N N . MET B 1 117 ? -2.342 -6.332 9.562 1 97.56 117 MET B N 1
ATOM 3601 C CA . MET B 1 117 ? -2.309 -5.34 10.633 1 97.56 117 MET B CA 1
ATOM 3602 C C . MET B 1 117 ? -0.875 -4.91 10.93 1 97.56 117 MET B C 1
ATOM 3604 O O . MET B 1 117 ? -0.025 -5.746 11.242 1 97.56 117 MET B O 1
ATOM 3608 N N . PRO B 1 118 ? -0.601 -3.695 10.836 1 97.5 118 PRO B N 1
ATOM 3609 C CA . PRO B 1 118 ? 0.768 -3.254 11.117 1 97.5 118 PRO B CA 1
ATOM 3610 C C . PRO B 1 118 ? 1.115 -3.314 12.602 1 97.5 118 PRO B C 1
ATOM 3612 O O . PRO B 1 118 ? 0.226 -3.223 13.453 1 97.5 118 PRO B O 1
ATOM 3615 N N . ALA B 1 119 ? 2.408 -3.432 12.875 1 98.19 119 ALA B N 1
ATOM 3616 C CA . ALA B 1 119 ? 2.918 -3.398 14.242 1 98.19 119 ALA B CA 1
ATOM 3617 C C . ALA B 1 119 ? 2.426 -2.156 14.984 1 98.19 119 ALA B C 1
ATOM 3619 O O . ALA B 1 119 ? 2.18 -2.199 16.188 1 98.19 119 ALA B O 1
ATOM 3620 N N . LEU B 1 120 ? 2.232 -1.108 14.242 1 97.12 120 LEU B N 1
ATOM 3621 C CA . LEU B 1 120 ? 1.733 0.155 14.773 1 97.12 120 LEU B CA 1
ATOM 3622 C C . LEU B 1 120 ? 0.478 -0.065 15.617 1 97.12 120 LEU B C 1
ATOM 3624 O O . LEU B 1 120 ? 0.308 0.561 16.656 1 97.12 120 LEU B O 1
ATOM 3628 N N . HIS B 1 121 ? -0.392 -0.898 15.172 1 98.31 121 HIS B N 1
ATOM 3629 C CA . HIS B 1 121 ? -1.669 -1.129 15.844 1 98.31 121 HIS B CA 1
ATOM 3630 C C . HIS B 1 121 ? -1.641 -2.416 16.656 1 98.31 121 HIS B C 1
ATOM 3632 O O . HIS B 1 121 ? -2.27 -2.5 17.719 1 98.31 121 HIS B O 1
ATOM 3638 N N . LEU B 1 122 ? -0.899 -3.432 16.188 1 98.56 122 LEU B N 1
ATOM 3639 C CA . LEU B 1 122 ? -0.894 -4.742 16.828 1 98.56 122 LEU B CA 1
ATOM 3640 C C . LEU B 1 122 ? -0.307 -4.66 18.219 1 98.56 122 LEU B C 1
ATOM 3642 O O . LEU B 1 122 ? -0.839 -5.262 19.156 1 98.56 122 LEU B O 1
ATOM 3646 N N . LEU B 1 123 ? 0.8 -3.943 18.391 1 98.06 123 LEU B N 1
ATOM 3647 C CA . LEU B 1 123 ? 1.531 -3.965 19.656 1 98.06 123 LEU B CA 1
ATOM 3648 C C . LEU B 1 123 ? 0.737 -3.266 20.75 1 98.06 123 LEU B C 1
ATOM 3650 O O . LEU B 1 123 ? 0.534 -3.83 21.828 1 98.06 123 LEU B O 1
ATOM 3654 N N . PRO B 1 124 ? 0.159 -2.041 20.516 1 97.5 124 PRO B N 1
ATOM 3655 C CA . PRO B 1 124 ? -0.696 -1.479 21.562 1 97.5 124 PRO B CA 1
ATOM 3656 C C . PRO B 1 124 ? -1.957 -2.307 21.797 1 97.5 124 PRO B C 1
ATOM 3658 O O . PRO B 1 124 ? -2.432 -2.4 22.938 1 97.5 124 PRO B O 1
ATOM 3661 N N . LEU B 1 125 ? -2.52 -2.865 20.75 1 98.25 125 LEU B N 1
ATOM 3662 C CA . LEU B 1 125 ? -3.691 -3.721 20.922 1 98.25 125 LEU B CA 1
ATOM 3663 C C . LEU B 1 125 ? -3.381 -4.906 21.828 1 98.25 125 LEU B C 1
ATOM 3665 O O . LEU B 1 125 ? -4.176 -5.246 22.703 1 98.25 125 LEU B O 1
ATOM 3669 N N . ALA B 1 126 ? -2.236 -5.551 21.594 1 97.69 126 ALA B N 1
ATOM 3670 C CA . ALA B 1 126 ? -1.808 -6.664 22.438 1 97.69 126 ALA B CA 1
ATOM 3671 C C . ALA B 1 126 ? -1.723 -6.246 23.906 1 97.69 126 ALA B C 1
ATOM 3673 O O . ALA B 1 126 ? -2.102 -7.012 24.797 1 97.69 126 ALA B O 1
ATOM 3674 N N . GLY B 1 127 ? -1.202 -5.039 24.125 1 96.5 127 GLY B N 1
ATOM 3675 C CA . GLY B 1 127 ? -1.124 -4.508 25.484 1 96.5 127 GLY B CA 1
ATOM 3676 C C . GLY B 1 127 ? -2.477 -4.402 26.156 1 96.5 127 GLY B C 1
ATOM 3677 O O . GLY B 1 127 ? -2.627 -4.793 27.312 1 96.5 127 GLY B O 1
ATOM 3678 N N . VAL B 1 128 ? -3.453 -3.918 25.484 1 97.5 128 VAL B N 1
ATOM 3679 C CA . VAL B 1 128 ? -4.789 -3.695 26.031 1 97.5 128 VAL B CA 1
ATOM 3680 C C . VAL B 1 128 ? -5.492 -5.035 26.234 1 97.5 128 VAL B C 1
ATOM 3682 O O . VAL B 1 128 ? -6.203 -5.219 27.234 1 97.5 128 VAL B O 1
ATOM 3685 N N . LEU B 1 129 ? -5.273 -5.977 25.297 1 96.81 129 LEU B N 1
ATOM 3686 C CA . LEU B 1 129 ? -5.941 -7.273 25.359 1 96.81 129 LEU B CA 1
ATOM 3687 C C . LEU B 1 129 ? -5.316 -8.156 26.438 1 96.81 129 LEU B C 1
ATOM 3689 O O . LEU B 1 129 ? -5.965 -9.078 26.938 1 96.81 129 LEU B O 1
ATOM 3693 N N . GLY B 1 130 ? -4.047 -7.938 26.719 1 94.69 130 GLY B N 1
ATOM 3694 C CA . GLY B 1 130 ? -3.35 -8.695 27.734 1 94.69 130 GLY B CA 1
ATOM 3695 C C . GLY B 1 130 ? -2.852 -10.047 27.25 1 94.69 130 GLY B C 1
ATOM 3696 O O . GLY B 1 130 ? -2.215 -10.789 28 1 94.69 130 GLY B O 1
ATOM 3697 N N . VAL B 1 131 ? -3.25 -10.43 26.094 1 94.94 131 VAL B N 1
ATOM 3698 C CA . VAL B 1 131 ? -2.816 -11.656 25.438 1 94.94 131 VAL B CA 1
ATOM 3699 C C . VAL B 1 131 ? -2.359 -11.352 24 1 94.94 131 VAL B C 1
ATOM 3701 O O . VAL B 1 131 ? -3.008 -10.586 23.297 1 94.94 131 VAL B O 1
ATOM 3704 N N . LEU B 1 132 ? -1.191 -11.906 23.625 1 96.19 132 LEU B N 1
ATOM 3705 C CA . LEU B 1 132 ? -0.712 -11.711 22.25 1 96.19 132 LEU B CA 1
ATOM 3706 C C . LEU B 1 132 ? -1.659 -12.359 21.25 1 96.19 132 LEU B C 1
ATOM 3708 O O . LEU B 1 132 ? -1.921 -13.562 21.328 1 96.19 132 LEU B O 1
ATOM 3712 N N . PRO B 1 133 ? -2.182 -11.578 20.312 1 97.81 133 PRO B N 1
ATOM 3713 C CA . PRO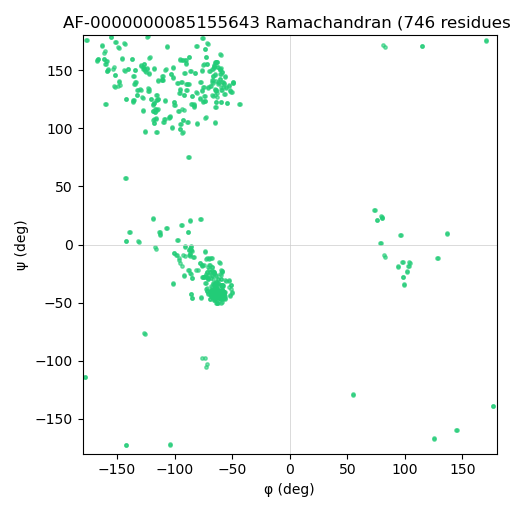 B 1 133 ? -3.074 -12.148 19.297 1 97.81 133 PRO B CA 1
ATOM 3714 C C . PRO B 1 133 ? -2.373 -13.164 18.391 1 97.81 133 PRO B C 1
ATOM 3716 O O . PRO B 1 133 ? -1.142 -13.18 18.328 1 97.81 133 PRO B O 1
ATOM 3719 N N . VAL B 1 134 ? -3.164 -14.016 17.812 1 97.81 134 VAL B N 1
ATOM 3720 C CA . VAL B 1 134 ? -2.662 -14.914 16.781 1 97.81 134 VAL B CA 1
ATOM 3721 C C . VAL B 1 134 ? -3.154 -14.461 15.406 1 97.81 134 VAL B C 1
ATOM 3723 O O . VAL B 1 134 ? -3.945 -13.523 15.305 1 97.81 134 VAL B O 1
ATOM 3726 N N . LEU B 1 135 ? -2.637 -15.039 14.344 1 97.88 135 LEU B N 1
ATOM 3727 C CA . LEU B 1 135 ? -3.047 -14.68 12.992 1 97.88 135 LEU B CA 1
ATOM 3728 C C . LEU B 1 135 ? -4.422 -15.258 12.672 1 97.88 135 LEU B C 1
ATOM 3730 O O . LEU B 1 135 ? -4.695 -16.422 12.969 1 97.88 135 LEU B O 1
ATOM 3734 N N . ALA B 1 136 ? -5.227 -14.406 12.07 1 97.81 136 ALA B N 1
ATOM 3735 C CA . ALA B 1 136 ? -6.555 -14.836 11.633 1 97.81 136 ALA B CA 1
ATOM 3736 C C . ALA B 1 136 ? -6.469 -15.734 10.406 1 97.81 136 ALA B C 1
ATOM 3738 O O . ALA B 1 136 ? -7.48 -16.281 9.953 1 97.81 136 ALA B O 1
ATOM 3739 N N . THR B 1 137 ? -5.309 -15.898 9.859 1 93 137 THR B N 1
ATOM 3740 C CA . THR B 1 137 ? -5.086 -16.641 8.617 1 93 137 THR B CA 1
ATOM 3741 C C . THR B 1 137 ? -5.723 -18.016 8.688 1 93 137 THR B C 1
ATOM 3743 O O . THR B 1 137 ? -6.438 -18.422 7.766 1 93 137 THR B O 1
ATOM 3746 N N . ASP B 1 138 ? -5.551 -18.719 9.828 1 88.62 138 ASP B N 1
ATOM 3747 C CA . ASP B 1 138 ? -6.062 -20.094 9.93 1 88.62 138 ASP B CA 1
ATOM 3748 C C . ASP B 1 138 ? -7.59 -20.109 9.906 1 88.62 138 ASP B C 1
ATOM 3750 O O . ASP B 1 138 ? -8.195 -21.094 9.469 1 88.62 138 ASP B O 1
ATOM 3754 N N . VAL B 1 139 ? -8.172 -19.031 10.32 1 93.38 139 VAL B N 1
ATOM 3755 C CA . VAL B 1 139 ? -9.625 -18.922 10.367 1 93.38 139 VAL B CA 1
ATOM 3756 C C . VAL B 1 139 ? -10.156 -18.484 9.008 1 93.38 139 VAL B C 1
ATOM 3758 O O . VAL B 1 139 ? -11.07 -19.109 8.461 1 93.38 139 VAL B O 1
ATOM 3761 N N . LEU B 1 140 ? -9.547 -17.516 8.438 1 96 140 LEU B N 1
ATOM 3762 C CA . LEU B 1 140 ? -10.141 -16.828 7.293 1 96 140 LEU B CA 1
ATOM 3763 C C . LEU B 1 140 ? -9.68 -17.469 5.984 1 96 140 LEU B C 1
ATOM 3765 O O . LEU B 1 140 ? -10.352 -17.344 4.961 1 96 140 LEU B O 1
ATOM 3769 N N . ARG B 1 141 ? -8.484 -18.109 5.945 1 92.38 141 ARG B N 1
ATOM 3770 C CA . ARG B 1 141 ? -7.969 -18.625 4.684 1 92.38 141 ARG B CA 1
ATOM 3771 C C . ARG B 1 141 ? -8.906 -19.672 4.098 1 92.38 141 ARG B C 1
ATOM 3773 O O . ARG B 1 141 ? -9.125 -19.719 2.885 1 92.38 141 ARG B O 1
ATOM 3780 N N . GLY B 1 142 ? -9.5 -20.562 4.992 1 91.31 142 GLY B N 1
ATOM 3781 C CA . GLY B 1 142 ? -10.438 -21.562 4.504 1 91.31 142 GLY B CA 1
ATOM 3782 C C . GLY B 1 142 ? -11.648 -20.953 3.814 1 91.31 142 GLY B C 1
ATOM 3783 O O . GLY B 1 142 ? -12.102 -21.453 2.783 1 91.31 142 GLY B O 1
ATOM 3784 N N . LEU B 1 143 ? -12.117 -19.891 4.414 1 95.38 143 LEU B N 1
ATOM 3785 C CA . LEU B 1 143 ? -13.273 -19.219 3.855 1 95.38 143 LEU B CA 1
ATOM 3786 C C . LEU B 1 143 ? -12.93 -18.547 2.523 1 95.38 143 LEU B C 1
ATOM 3788 O O . LEU B 1 143 ? -13.719 -18.609 1.575 1 95.38 143 LEU B O 1
ATOM 3792 N N . ARG B 1 144 ? -11.734 -18.016 2.406 1 96.5 144 ARG B N 1
ATOM 3793 C CA . ARG B 1 144 ? -11.352 -17.234 1.229 1 96.5 144 ARG B CA 1
ATOM 3794 C C . ARG B 1 144 ? -10.836 -18.156 0.117 1 96.5 144 ARG B C 1
ATOM 3796 O O . ARG B 1 144 ? -10.891 -17.781 -1.061 1 96.5 144 ARG B O 1
ATOM 3803 N N . MET B 1 145 ? -10.328 -19.328 0.46 1 96.56 145 MET B N 1
ATOM 3804 C CA . MET B 1 145 ? -9.773 -20.234 -0.532 1 96.56 145 MET B CA 1
ATOM 3805 C C . MET B 1 145 ? -10.867 -20.812 -1.426 1 96.56 145 MET B C 1
ATOM 3807 O O . MET B 1 145 ? -10.664 -20.969 -2.631 1 96.56 145 MET B O 1
ATOM 3811 N N . VAL B 1 146 ? -11.977 -21.141 -0.782 1 96.62 146 VAL B N 1
ATOM 3812 C CA . VAL B 1 146 ? -13.094 -21.688 -1.544 1 96.62 146 VAL B CA 1
ATOM 3813 C C . VAL B 1 146 ? -14.047 -20.562 -1.954 1 96.62 146 VAL B C 1
ATOM 3815 O O . VAL B 1 146 ? -14.82 -20.062 -1.134 1 96.62 146 VAL B O 1
ATOM 3818 N N . LYS B 1 147 ? -14.031 -20.234 -3.172 1 97.56 147 LYS B N 1
ATOM 3819 C CA . LYS B 1 147 ? -14.773 -19.094 -3.705 1 97.56 147 LYS B CA 1
ATOM 3820 C C . LYS B 1 147 ? -16.25 -19.406 -3.859 1 97.56 147 LYS B C 1
ATOM 3822 O O . LYS B 1 147 ? -16.609 -20.516 -4.254 1 97.56 147 LYS B O 1
ATOM 3827 N N . GLU B 1 148 ? -17.078 -18.453 -3.523 1 96.06 148 GLU B N 1
ATOM 3828 C CA . GLU B 1 148 ? -18.484 -18.531 -3.9 1 96.06 148 GLU B CA 1
ATOM 3829 C C . GLU B 1 148 ? -18.672 -18.25 -5.391 1 96.06 148 GLU B C 1
ATOM 3831 O O . GLU B 1 148 ? -17.75 -17.797 -6.062 1 96.06 148 GLU B O 1
ATOM 3836 N N . GLU B 1 149 ? -19.875 -18.547 -5.848 1 96.5 149 GLU B N 1
ATOM 3837 C CA . GLU B 1 149 ? -20.156 -18.391 -7.27 1 96.5 149 GLU B CA 1
ATOM 3838 C C . GLU B 1 149 ? -19.922 -16.953 -7.727 1 96.5 149 GLU B C 1
ATOM 3840 O O . GLU B 1 149 ? -19.406 -16.719 -8.828 1 96.5 149 GLU B O 1
ATOM 3845 N N . CYS B 1 150 ? -20.297 -16.031 -6.941 1 96.56 150 CYS B N 1
ATOM 3846 C CA . CYS B 1 150 ? -20.141 -14.625 -7.316 1 96.56 150 CYS B CA 1
ATOM 3847 C C . CYS B 1 150 ? -18.656 -14.266 -7.434 1 96.56 150 CYS B C 1
ATOM 3849 O O . CYS B 1 150 ? -18.281 -13.43 -8.258 1 96.56 150 CYS B O 1
ATOM 3851 N N . GLU B 1 151 ? -17.844 -14.875 -6.602 1 97.75 151 GLU B N 1
ATOM 3852 C CA . GLU B 1 151 ? -16.406 -14.656 -6.695 1 97.75 151 GLU B CA 1
ATOM 3853 C C . GLU B 1 151 ? -15.836 -15.266 -7.973 1 97.75 151 GLU B C 1
ATOM 3855 O O . GLU B 1 151 ? -15.008 -14.648 -8.648 1 97.75 151 GLU B O 1
ATOM 3860 N N . VAL B 1 152 ? -16.266 -16.453 -8.273 1 97.94 152 VAL B N 1
ATOM 3861 C CA . VAL B 1 152 ? -15.82 -17.125 -9.484 1 97.94 152 VAL B CA 1
ATOM 3862 C C . VAL B 1 152 ? -16.203 -16.297 -10.711 1 97.94 152 VAL B C 1
ATOM 3864 O O . VAL B 1 152 ? -15.398 -16.156 -11.641 1 97.94 152 VAL B O 1
ATOM 3867 N N . ASP B 1 153 ? -17.375 -15.781 -10.672 1 97.69 153 ASP B N 1
ATOM 3868 C CA . ASP B 1 153 ? -17.828 -14.922 -11.758 1 97.69 153 ASP B CA 1
ATOM 3869 C C . ASP B 1 153 ? -16.922 -13.703 -11.906 1 97.69 153 ASP B C 1
ATOM 3871 O O . ASP B 1 153 ? -16.547 -13.32 -13.023 1 97.69 153 ASP B O 1
ATOM 3875 N N . ALA B 1 154 ? -16.562 -13.086 -10.797 1 97.5 154 ALA B N 1
ATOM 3876 C CA . ALA B 1 154 ? -15.656 -11.938 -10.82 1 97.5 154 ALA B CA 1
ATOM 3877 C C . ALA B 1 154 ? -14.297 -12.328 -11.398 1 97.5 154 ALA B C 1
ATOM 3879 O O . ALA B 1 154 ? -13.719 -11.586 -12.188 1 97.5 154 ALA B O 1
ATOM 3880 N N . LEU B 1 155 ? -13.812 -13.477 -11.039 1 98.38 155 LEU B N 1
ATOM 3881 C CA . LEU B 1 155 ? -12.531 -13.953 -11.547 1 98.38 155 LEU B CA 1
ATOM 3882 C C . LEU B 1 155 ? -12.602 -14.234 -13.039 1 98.38 155 LEU B C 1
ATOM 3884 O O . LEU B 1 155 ? -11.648 -13.961 -13.773 1 98.38 155 LEU B O 1
ATOM 3888 N N . ARG B 1 156 ? -13.703 -14.781 -13.5 1 98.31 156 ARG B N 1
ATOM 3889 C CA . ARG B 1 156 ? -13.906 -15.023 -14.93 1 98.31 156 ARG B CA 1
ATOM 3890 C C . ARG B 1 156 ? -13.859 -13.719 -15.719 1 98.31 156 ARG B C 1
ATOM 3892 O O . ARG B 1 156 ? -13.227 -13.648 -16.766 1 98.31 156 ARG B O 1
ATOM 3899 N N . LYS B 1 157 ? -14.523 -12.742 -15.18 1 98.25 157 LYS B N 1
ATOM 3900 C CA . LYS B 1 157 ? -14.539 -11.438 -15.836 1 98.25 157 LYS B CA 1
ATOM 3901 C C . LYS B 1 157 ? -13.141 -10.812 -15.844 1 98.25 157 LYS B C 1
ATOM 3903 O O . LYS B 1 157 ? -12.703 -10.281 -16.859 1 98.25 157 LYS B O 1
ATOM 3908 N N . ALA B 1 158 ? -12.453 -10.898 -14.719 1 98.5 158 ALA B N 1
ATOM 3909 C CA . ALA B 1 158 ? -11.086 -10.398 -14.625 1 98.5 158 ALA B CA 1
ATOM 3910 C C . ALA B 1 158 ? -10.172 -11.117 -15.609 1 98.5 158 ALA B C 1
ATOM 3912 O O . ALA B 1 158 ? -9.352 -10.492 -16.281 1 98.5 158 ALA B O 1
ATOM 3913 N N . GLY B 1 159 ? -10.305 -12.438 -15.664 1 98.75 159 GLY B N 1
ATOM 3914 C CA . GLY B 1 159 ? -9.516 -13.242 -16.578 1 98.75 159 GLY B CA 1
ATOM 3915 C C . GLY B 1 159 ? -9.75 -12.891 -18.031 1 98.75 159 GLY B C 1
ATOM 3916 O O . GLY B 1 159 ? -8.797 -12.773 -18.812 1 98.75 159 GLY B O 1
ATOM 3917 N N . ALA B 1 160 ? -10.992 -12.727 -18.406 1 98.75 160 ALA B N 1
ATOM 3918 C CA . ALA B 1 160 ? -11.336 -12.359 -19.781 1 98.75 160 ALA B CA 1
ATOM 3919 C C . ALA B 1 160 ? -10.773 -10.984 -20.125 1 98.75 160 ALA B C 1
ATOM 3921 O O . ALA B 1 160 ? -10.281 -10.773 -21.25 1 98.75 160 ALA B O 1
ATOM 3922 N N . ALA B 1 161 ? -10.891 -10.086 -19.203 1 98.75 161 ALA B N 1
ATOM 3923 C CA . ALA B 1 161 ? -10.406 -8.727 -19.438 1 98.75 161 ALA B CA 1
ATOM 3924 C C . ALA B 1 161 ? -8.898 -8.711 -19.672 1 98.75 161 ALA B C 1
ATOM 3926 O O . ALA B 1 161 ? -8.414 -8.07 -20.609 1 98.75 161 ALA B O 1
ATOM 3927 N N . ILE B 1 162 ? -8.133 -9.414 -18.844 1 98.81 162 ILE B N 1
ATOM 3928 C CA . ILE B 1 162 ? -6.68 -9.383 -18.969 1 98.81 162 ILE B CA 1
ATOM 3929 C C . ILE B 1 162 ? -6.258 -10.133 -20.234 1 98.81 162 ILE B C 1
ATOM 3931 O O . ILE B 1 162 ? -5.25 -9.789 -20.859 1 98.81 162 ILE B O 1
ATOM 3935 N N . ASP B 1 163 ? -7.035 -11.125 -20.625 1 98.81 163 ASP B N 1
ATOM 3936 C CA . ASP B 1 163 ? -6.801 -11.805 -21.891 1 98.81 163 ASP B CA 1
ATOM 3937 C C . ASP B 1 163 ? -6.895 -10.836 -23.062 1 98.81 163 ASP B C 1
ATOM 3939 O O . ASP B 1 163 ? -6.094 -10.906 -24 1 98.81 163 ASP B O 1
ATOM 3943 N N . ARG B 1 164 ? -7.863 -9.992 -23.016 1 98.81 164 ARG B N 1
ATOM 3944 C CA . ARG B 1 164 ? -8.008 -9.008 -24.094 1 98.81 164 ARG B CA 1
ATOM 3945 C C . ARG B 1 164 ? -6.805 -8.07 -24.125 1 98.81 164 ARG B C 1
ATOM 3947 O O . ARG B 1 164 ? -6.41 -7.609 -25.203 1 98.81 164 ARG B O 1
ATOM 3954 N N . VAL B 1 165 ? -6.219 -7.781 -23.016 1 98.81 165 VAL B N 1
ATOM 3955 C CA . VAL B 1 165 ? -4.992 -6.988 -22.984 1 98.81 165 VAL B CA 1
ATOM 3956 C C . VAL B 1 165 ? -3.857 -7.766 -23.641 1 98.81 165 VAL B C 1
ATOM 3958 O O . VAL B 1 165 ? -3.148 -7.23 -24.5 1 98.81 165 VAL B O 1
ATOM 3961 N N . HIS B 1 166 ? -3.68 -9.023 -23.297 1 98.75 166 HIS B N 1
ATOM 3962 C CA . HIS B 1 166 ? -2.633 -9.844 -23.906 1 98.75 166 HIS B CA 1
ATOM 3963 C C . HIS B 1 166 ? -2.807 -9.922 -25.422 1 98.75 166 HIS B C 1
ATOM 3965 O O . HIS B 1 166 ? -1.823 -9.992 -26.156 1 98.75 166 HIS B O 1
ATOM 3971 N N . ALA B 1 167 ? -4.016 -9.953 -25.875 1 98.62 167 ALA B N 1
ATOM 3972 C CA . ALA B 1 167 ? -4.285 -9.992 -27.312 1 98.62 167 ALA B CA 1
ATOM 3973 C C . ALA B 1 167 ? -3.691 -8.781 -28.016 1 98.62 167 ALA B C 1
ATOM 3975 O O . ALA B 1 167 ? -3.361 -8.844 -29.203 1 98.62 167 ALA B O 1
ATOM 3976 N N . ARG B 1 168 ? -3.461 -7.719 -27.297 1 98.44 168 ARG B N 1
ATOM 3977 C CA . ARG B 1 168 ? -2.941 -6.477 -27.859 1 98.44 168 ARG B CA 1
ATOM 3978 C C . ARG B 1 168 ? -1.423 -6.41 -27.719 1 98.44 168 ARG B C 1
ATOM 3980 O O . ARG B 1 168 ? -0.772 -5.594 -28.375 1 98.44 168 ARG B O 1
ATOM 3987 N N . VAL B 1 169 ? -0.847 -7.203 -26.906 1 98.56 169 VAL B N 1
ATOM 3988 C CA . VAL B 1 169 ? 0.544 -7.07 -26.484 1 98.56 169 VAL B CA 1
ATOM 3989 C C . VAL B 1 169 ? 1.463 -7.172 -27.703 1 98.56 169 VAL B C 1
ATOM 3991 O O . VAL B 1 169 ? 2.418 -6.402 -27.828 1 98.56 169 VAL B O 1
ATOM 3994 N N . PRO B 1 170 ? 1.24 -8.07 -28.672 1 98.44 170 PRO B N 1
ATOM 3995 C CA . PRO B 1 170 ? 2.145 -8.164 -29.812 1 98.44 170 PRO B CA 1
ATOM 3996 C C . PRO B 1 170 ? 2.309 -6.84 -30.547 1 98.44 170 PRO B C 1
ATOM 3998 O O . PRO B 1 170 ? 3.398 -6.531 -31.031 1 98.44 170 PRO B O 1
ATOM 4001 N N . SER B 1 171 ? 1.312 -6.008 -30.578 1 98.06 171 SER B N 1
ATOM 4002 C CA . SER B 1 171 ? 1.375 -4.734 -31.281 1 98.06 171 SER B CA 1
ATOM 4003 C C . SER B 1 171 ? 2.223 -3.719 -30.516 1 98.06 171 SER B C 1
ATOM 4005 O O . SER B 1 171 ? 2.631 -2.699 -31.078 1 98.06 171 SER B O 1
ATOM 4007 N N . PHE B 1 172 ? 2.447 -3.98 -29.25 1 98.44 172 PHE B N 1
ATOM 4008 C CA . PHE B 1 172 ? 3.244 -3.076 -28.422 1 98.44 172 PHE B CA 1
ATOM 4009 C C . PHE B 1 172 ? 4.723 -3.428 -28.516 1 98.44 172 PHE B C 1
ATOM 4011 O O . PHE B 1 172 ? 5.582 -2.631 -28.125 1 98.44 172 PHE B O 1
ATOM 4018 N N . LEU B 1 173 ? 5.047 -4.652 -28.891 1 98.44 173 LEU B N 1
ATOM 4019 C CA . LEU B 1 173 ? 6.41 -5.172 -28.828 1 98.44 173 LEU B CA 1
ATOM 4020 C C . LEU B 1 173 ? 7.168 -4.852 -30.125 1 98.44 173 LEU B C 1
ATOM 4022 O O . LEU B 1 173 ? 7.488 -5.75 -30.906 1 98.44 173 LEU B O 1
ATOM 4026 N N . ILE B 1 174 ? 7.574 -3.568 -30.25 1 97.94 174 ILE B N 1
ATOM 4027 C CA . ILE B 1 174 ? 8.258 -3.053 -31.438 1 97.94 174 ILE B CA 1
ATOM 4028 C C . ILE B 1 174 ? 9.727 -2.793 -31.109 1 97.94 174 ILE B C 1
ATOM 4030 O O . ILE B 1 174 ? 10.039 -2.053 -30.172 1 97.94 174 ILE B O 1
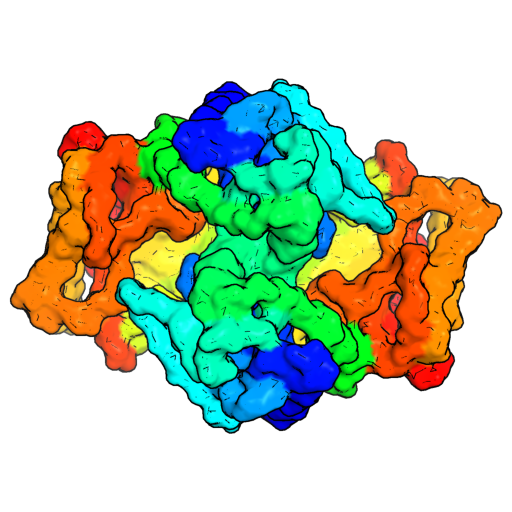ATOM 4034 N N . PRO B 1 175 ? 10.633 -3.426 -31.906 1 97.81 175 PRO B N 1
ATOM 4035 C CA . PRO B 1 175 ? 12.047 -3.113 -31.672 1 97.81 175 PRO B CA 1
ATOM 4036 C C . PRO B 1 175 ? 12.312 -1.611 -31.609 1 97.81 175 PRO B C 1
ATOM 4038 O O . PRO B 1 175 ? 11.758 -0.849 -32.406 1 97.81 175 PRO B O 1
ATOM 4041 N N . GLY B 1 176 ? 13.148 -1.24 -30.688 1 98.12 176 GLY B N 1
ATOM 4042 C CA . GLY B 1 176 ? 13.461 0.168 -30.5 1 98.12 176 GLY B CA 1
ATOM 4043 C C . GLY B 1 176 ? 12.688 0.813 -29.375 1 98.12 176 GLY B C 1
ATOM 4044 O O . GLY B 1 176 ? 13.148 1.784 -28.766 1 98.12 176 GLY B O 1
ATOM 4045 N N . ARG B 1 177 ? 11.5 0.323 -29.078 1 97.94 177 ARG B N 1
ATOM 4046 C CA . ARG B 1 177 ? 10.758 0.79 -27.906 1 97.94 177 ARG B CA 1
ATOM 4047 C C . ARG B 1 177 ? 11.352 0.237 -26.609 1 97.94 177 ARG B C 1
ATOM 4049 O O . ARG B 1 177 ? 11.984 -0.819 -26.625 1 97.94 177 ARG B O 1
ATOM 4056 N N . THR B 1 178 ? 11.156 0.886 -25.547 1 98.69 178 THR B N 1
ATOM 4057 C CA . THR B 1 178 ? 11.68 0.409 -24.266 1 98.69 178 THR B CA 1
ATOM 4058 C C . THR B 1 178 ? 10.656 -0.474 -23.562 1 98.69 178 THR B C 1
ATOM 4060 O O . THR B 1 178 ? 9.469 -0.427 -23.875 1 98.69 178 THR B O 1
ATOM 4063 N N . GLU B 1 179 ? 11.125 -1.313 -22.641 1 98.75 179 GLU B N 1
ATOM 4064 C CA . GLU B 1 179 ? 10.211 -2.049 -21.766 1 98.75 179 GLU B CA 1
ATOM 4065 C C . GLU B 1 179 ? 9.211 -1.11 -21.109 1 98.75 179 GLU B C 1
ATOM 4067 O O . GLU B 1 179 ? 8.031 -1.444 -20.969 1 98.75 179 GLU B O 1
ATOM 4072 N N . ALA B 1 180 ? 9.672 0.028 -20.75 1 97.38 180 ALA B N 1
ATOM 4073 C CA . ALA B 1 180 ? 8.844 1.02 -20.078 1 97.38 180 ALA B CA 1
ATOM 4074 C C . ALA B 1 180 ? 7.742 1.54 -21 1 97.38 180 ALA B C 1
ATOM 4076 O O . ALA B 1 180 ? 6.613 1.767 -20.562 1 97.38 180 ALA B O 1
ATOM 4077 N N . ASP B 1 181 ? 8.086 1.796 -22.234 1 97.69 181 ASP B N 1
ATOM 4078 C CA . ASP B 1 181 ? 7.082 2.197 -23.203 1 97.69 181 ASP B CA 1
ATOM 4079 C C . ASP B 1 181 ? 5.969 1.159 -23.312 1 97.69 181 ASP B C 1
ATOM 4081 O O . ASP B 1 181 ? 4.785 1.508 -23.312 1 97.69 181 ASP B O 1
ATOM 4085 N N . VAL B 1 182 ? 6.367 -0.068 -23.375 1 98.75 182 VAL B N 1
ATOM 4086 C CA . VAL B 1 182 ? 5.418 -1.17 -23.5 1 98.75 182 VAL B CA 1
ATOM 4087 C C . VAL B 1 182 ? 4.555 -1.255 -22.25 1 98.75 182 VAL B C 1
ATOM 4089 O O . VAL B 1 182 ? 3.334 -1.408 -22.328 1 98.75 182 VAL B O 1
ATOM 4092 N N . ALA B 1 183 ? 5.18 -1.155 -21.125 1 98.56 183 ALA B N 1
ATOM 4093 C CA . ALA B 1 183 ? 4.465 -1.207 -19.844 1 98.56 183 ALA B CA 1
ATOM 4094 C C . ALA B 1 183 ? 3.404 -0.112 -19.766 1 98.56 183 ALA B C 1
ATOM 4096 O O . ALA B 1 183 ? 2.307 -0.338 -19.25 1 98.56 183 ALA B O 1
ATOM 4097 N N . ALA B 1 184 ? 3.732 1.049 -20.25 1 95.88 184 ALA B N 1
ATOM 4098 C CA . ALA B 1 184 ? 2.791 2.166 -20.234 1 95.88 184 ALA B CA 1
ATOM 4099 C C . ALA B 1 184 ? 1.56 1.857 -21.078 1 95.88 184 ALA B C 1
ATOM 4101 O O . ALA B 1 184 ? 0.429 2.121 -20.656 1 95.88 184 ALA B O 1
ATOM 4102 N N . ASP B 1 185 ? 1.801 1.313 -22.25 1 98.25 185 ASP B N 1
ATOM 4103 C CA . ASP B 1 185 ? 0.689 0.933 -23.109 1 98.25 185 ASP B CA 1
ATOM 4104 C C . ASP B 1 185 ? -0.168 -0.15 -22.453 1 98.25 185 ASP B C 1
ATOM 4106 O O . ASP B 1 185 ? -1.397 -0.113 -22.547 1 98.25 185 ASP B O 1
ATOM 4110 N N . ILE B 1 186 ? 0.465 -1.079 -21.812 1 98.81 186 ILE B N 1
ATOM 4111 C CA . ILE B 1 186 ? -0.242 -2.17 -21.156 1 98.81 186 ILE B CA 1
ATOM 4112 C C . ILE B 1 186 ? -1.079 -1.619 -20 1 98.81 186 ILE B C 1
ATOM 4114 O O . ILE B 1 186 ? -2.227 -2.029 -19.797 1 98.81 186 ILE B O 1
ATOM 4118 N N . ALA B 1 187 ? -0.525 -0.721 -19.25 1 97.56 187 ALA B N 1
ATOM 4119 C CA . ALA B 1 187 ? -1.255 -0.103 -18.156 1 97.56 187 ALA B CA 1
ATOM 4120 C C . ALA B 1 187 ? -2.543 0.55 -18.641 1 97.56 187 ALA B C 1
ATOM 4122 O O . ALA B 1 187 ? -3.609 0.356 -18.047 1 97.56 187 ALA B O 1
ATOM 4123 N N . GLU B 1 188 ? -2.395 1.287 -19.703 1 96.12 188 GLU B N 1
ATOM 4124 C CA . GLU B 1 188 ? -3.566 1.929 -20.297 1 96.12 188 GLU B CA 1
ATOM 4125 C C . GLU B 1 188 ? -4.594 0.894 -20.75 1 96.12 188 GLU B C 1
ATOM 4127 O O . GLU B 1 188 ? -5.793 1.067 -20.531 1 96.12 188 GLU B O 1
ATOM 4132 N N . ALA B 1 189 ? -4.117 -0.148 -21.328 1 98.56 189 ALA B N 1
ATOM 4133 C CA . ALA B 1 189 ? -5 -1.193 -21.844 1 98.56 189 ALA B CA 1
ATOM 4134 C C . ALA B 1 189 ? -5.73 -1.899 -20.703 1 98.56 189 ALA B C 1
ATOM 4136 O O . ALA B 1 189 ? -6.91 -2.246 -20.844 1 98.56 189 ALA B O 1
ATOM 4137 N N . ILE B 1 190 ? -5.074 -2.176 -19.609 1 98.62 190 ILE B N 1
ATOM 4138 C CA . ILE B 1 190 ? -5.672 -2.863 -18.469 1 98.62 190 ILE B CA 1
ATOM 4139 C C . ILE B 1 190 ? -6.887 -2.084 -17.969 1 98.62 190 ILE B C 1
ATOM 4141 O O . ILE B 1 190 ? -7.961 -2.658 -17.766 1 98.62 190 ILE B O 1
ATOM 4145 N N . VAL B 1 191 ? -6.742 -0.823 -17.844 1 95.94 191 VAL B N 1
ATOM 4146 C CA . VAL B 1 191 ? -7.836 0.014 -17.359 1 95.94 191 VAL B CA 1
ATOM 4147 C C . VAL B 1 191 ? -8.922 0.107 -18.438 1 95.94 191 VAL B C 1
ATOM 4149 O O . VAL B 1 191 ? -10.109 -0.015 -18.125 1 95.94 191 VAL B O 1
ATOM 4152 N N . ALA B 1 192 ? -8.508 0.259 -19.688 1 97.06 192 ALA B N 1
ATOM 4153 C CA . ALA B 1 192 ? -9.445 0.385 -20.797 1 97.06 192 ALA B CA 1
ATOM 4154 C C . ALA B 1 192 ? -10.305 -0.871 -20.938 1 97.06 192 ALA B C 1
ATOM 4156 O O . ALA B 1 192 ? -11.469 -0.795 -21.328 1 97.06 192 ALA B O 1
ATOM 4157 N N . GLU B 1 193 ? -9.758 -1.995 -20.562 1 98.25 193 GLU B N 1
ATOM 4158 C CA . GLU B 1 193 ? -10.453 -3.266 -20.719 1 98.25 193 GLU B CA 1
ATOM 4159 C C . GLU B 1 193 ? -11.336 -3.566 -19.516 1 98.25 193 GLU B C 1
ATOM 4161 O O . GLU B 1 193 ? -12.008 -4.602 -19.469 1 98.25 193 GLU B O 1
ATOM 4166 N N . GLY B 1 194 ? -11.289 -2.723 -18.5 1 96.56 194 GLY B N 1
ATOM 4167 C CA . GLY B 1 194 ? -12.344 -2.834 -17.5 1 96.56 194 GLY B CA 1
ATOM 4168 C C . GLY B 1 194 ? -11.828 -2.955 -16.094 1 96.56 194 GLY B C 1
ATOM 4169 O O . GLY B 1 194 ? -12.602 -2.898 -15.133 1 96.56 194 GLY B O 1
ATOM 4170 N N . HIS B 1 195 ? -10.5 -3.184 -15.953 1 97.5 195 HIS B N 1
ATOM 4171 C CA . HIS B 1 195 ? -9.953 -3.229 -14.602 1 97.5 195 HIS B CA 1
ATOM 4172 C C . HIS B 1 195 ? -10.062 -1.871 -13.914 1 97.5 195 HIS B C 1
ATOM 4174 O O . HIS B 1 195 ? -9.938 -0.832 -14.562 1 97.5 195 HIS B O 1
ATOM 4180 N N . SER B 1 196 ? -10.281 -1.917 -12.602 1 93.38 196 SER B N 1
ATOM 4181 C CA . SER B 1 196 ? -10.328 -0.686 -11.82 1 93.38 196 SER B CA 1
ATOM 4182 C C . SER B 1 196 ? -8.922 -0.124 -11.602 1 93.38 196 SER B C 1
ATOM 4184 O O . SER B 1 196 ? -8.75 1.088 -11.453 1 93.38 196 SER B O 1
ATOM 4186 N N . GLU B 1 197 ? -7.992 -1.021 -11.594 1 94 197 GLU B N 1
ATOM 4187 C CA . GLU B 1 197 ? -6.617 -0.6 -11.344 1 94 197 GLU B CA 1
ATOM 4188 C C . GLU B 1 197 ? -5.617 -1.615 -11.891 1 94 197 GLU B C 1
ATOM 4190 O O . GLU B 1 197 ? -5.926 -2.805 -11.992 1 94 197 GLU B O 1
ATOM 4195 N N . VAL B 1 198 ? -4.441 -1.093 -12.266 1 96.56 198 VAL B N 1
ATOM 4196 C CA . VAL B 1 198 ? -3.303 -1.955 -12.562 1 96.56 198 VAL B CA 1
ATOM 4197 C C . VAL B 1 198 ? -2.703 -2.488 -11.266 1 96.56 198 VAL B C 1
ATOM 4199 O O . VAL B 1 198 ? -2.389 -1.717 -10.359 1 96.56 198 VAL B O 1
ATOM 4202 N N . ALA B 1 199 ? -2.629 -3.779 -11.156 1 96.69 199 ALA B N 1
ATOM 4203 C CA . ALA B 1 199 ? -2 -4.352 -9.969 1 96.69 199 ALA B CA 1
ATOM 4204 C C . ALA B 1 199 ? -0.489 -4.461 -10.148 1 96.69 199 ALA B C 1
ATOM 4206 O O . ALA B 1 199 ? 0.275 -4.145 -9.234 1 96.69 199 ALA B O 1
ATOM 4207 N N . PHE B 1 200 ? -0.035 -4.879 -11.281 1 96.38 200 PHE B N 1
ATOM 4208 C CA . PHE B 1 200 ? 1.385 -4.984 -11.594 1 96.38 200 PHE B CA 1
ATOM 4209 C C . PHE B 1 200 ? 1.594 -5.188 -13.086 1 96.38 200 PHE B C 1
ATOM 4211 O O . PHE B 1 200 ? 0.682 -5.625 -13.797 1 96.38 200 PHE B O 1
ATOM 4218 N N . ILE B 1 201 ? 2.777 -4.891 -13.562 1 98.06 201 ILE B N 1
ATOM 4219 C CA . ILE B 1 201 ? 3.209 -5.125 -14.938 1 98.06 201 ILE B CA 1
ATOM 4220 C C . ILE B 1 201 ? 4.672 -5.559 -14.945 1 98.06 201 ILE B C 1
ATOM 4222 O O . ILE B 1 201 ? 5.531 -4.883 -14.383 1 98.06 201 ILE B O 1
ATOM 4226 N N . ILE B 1 202 ? 4.934 -6.633 -15.516 1 98 202 ILE B N 1
ATOM 4227 C CA . ILE B 1 202 ? 6.289 -7.074 -15.828 1 98 202 ILE B CA 1
ATOM 4228 C C . ILE B 1 202 ? 6.457 -7.164 -17.344 1 98 202 ILE B C 1
ATOM 4230 O O . ILE B 1 202 ? 5.652 -7.797 -18.031 1 98 202 ILE B O 1
ATOM 4234 N N . VAL B 1 203 ? 7.387 -6.508 -17.812 1 98.81 203 VAL B N 1
ATOM 4235 C CA . VAL B 1 203 ? 7.871 -6.652 -19.188 1 98.81 203 VAL B CA 1
ATOM 4236 C C . VAL B 1 203 ? 9.375 -6.926 -19.172 1 98.81 203 VAL B C 1
ATOM 4238 O O . VAL B 1 203 ? 10.18 -5.996 -19.109 1 98.81 203 VAL B O 1
ATOM 4241 N N . GLY B 1 204 ? 9.734 -8.172 -19.281 1 98.44 204 GLY B N 1
ATOM 4242 C CA . GLY B 1 204 ? 11.133 -8.578 -19.25 1 98.44 204 GLY B CA 1
ATOM 4243 C C . GLY B 1 204 ? 11.633 -9.07 -20.594 1 98.44 204 GLY B C 1
ATOM 4244 O O . GLY B 1 204 ? 11.367 -10.211 -20.984 1 98.44 204 GLY B O 1
ATOM 4245 N N . SER B 1 205 ? 12.453 -8.281 -21.344 1 98.62 205 SER B N 1
ATOM 4246 C CA . SER B 1 205 ? 12.977 -8.648 -22.656 1 98.62 205 SER B CA 1
ATOM 4247 C C . SER B 1 205 ? 14.43 -9.117 -22.547 1 98.62 205 SER B C 1
ATOM 4249 O O . SER B 1 205 ? 15.203 -8.586 -21.75 1 98.62 205 SER B O 1
ATOM 4251 N N . GLY B 1 206 ? 14.75 -10.055 -23.328 1 98.12 206 GLY B N 1
ATOM 4252 C CA . GLY B 1 206 ? 16.109 -10.57 -23.297 1 98.12 206 GLY B CA 1
ATOM 4253 C C . GLY B 1 206 ? 16.547 -11.023 -21.922 1 98.12 206 GLY B C 1
ATOM 4254 O O . GLY B 1 206 ? 15.844 -11.805 -21.266 1 98.12 206 GLY B O 1
ATOM 4255 N N . PRO B 1 207 ? 17.719 -10.523 -21.5 1 97.75 207 PRO B N 1
ATOM 4256 C CA . PRO B 1 207 ? 18.234 -10.969 -20.203 1 97.75 207 PRO B CA 1
ATOM 4257 C C . PRO B 1 207 ? 17.281 -10.648 -19.047 1 97.75 207 PRO B C 1
ATOM 4259 O O . PRO B 1 207 ? 17.281 -11.336 -18.031 1 97.75 207 PRO B O 1
ATOM 4262 N N . HIS B 1 208 ? 16.406 -9.68 -19.219 1 97.19 208 HIS B N 1
ATOM 4263 C CA . HIS B 1 208 ? 15.484 -9.289 -18.172 1 97.19 208 HIS B CA 1
ATOM 4264 C C . HIS B 1 208 ? 14.398 -10.336 -17.969 1 97.19 208 HIS B C 1
ATOM 4266 O O . HIS B 1 208 ? 13.789 -10.422 -16.906 1 97.19 208 HIS B O 1
ATOM 4272 N N . GLY B 1 209 ? 14.172 -11.117 -19.016 1 97.38 209 GLY B N 1
ATOM 4273 C CA . GLY B 1 209 ? 13.203 -12.188 -18.906 1 97.38 209 GLY B CA 1
ATOM 4274 C C . GLY B 1 209 ? 13.641 -13.297 -17.969 1 97.38 209 GLY B C 1
ATOM 4275 O O . GLY B 1 209 ? 12.828 -14.133 -17.562 1 97.38 209 GLY B O 1
ATOM 4276 N N . ALA B 1 210 ? 14.891 -13.266 -17.594 1 96.69 210 ALA B N 1
ATOM 4277 C CA . ALA B 1 210 ? 15.445 -14.305 -16.719 1 96.69 210 ALA B CA 1
ATOM 4278 C C . ALA B 1 210 ? 15.195 -13.977 -15.25 1 96.69 210 ALA B C 1
ATOM 4280 O O . ALA B 1 210 ? 15.492 -14.789 -14.367 1 96.69 210 ALA B O 1
ATOM 4281 N N . ASP B 1 211 ? 14.656 -12.859 -14.992 1 93.38 211 ASP B N 1
ATOM 4282 C CA . ASP B 1 211 ? 14.258 -12.445 -13.648 1 93.38 211 ASP B CA 1
ATOM 4283 C C . ASP B 1 211 ? 12.734 -12.445 -13.5 1 93.38 211 ASP B C 1
ATOM 4285 O O . ASP B 1 211 ? 12.062 -11.555 -14.023 1 93.38 211 ASP B O 1
ATOM 4289 N N . PRO B 1 212 ? 12.273 -13.422 -12.75 1 92.88 212 PRO B N 1
ATOM 4290 C CA . PRO B 1 212 ? 10.812 -13.539 -12.648 1 92.88 212 PRO B CA 1
ATOM 4291 C C . PRO B 1 212 ? 10.156 -12.305 -12.039 1 92.88 212 PRO B C 1
ATOM 4293 O O . PRO B 1 212 ? 8.938 -12.133 -12.141 1 92.88 212 PRO B O 1
ATOM 4296 N N . HIS B 1 213 ? 10.875 -11.469 -11.43 1 89.5 213 HIS B N 1
ATOM 4297 C CA . HIS B 1 213 ? 10.297 -10.312 -10.758 1 89.5 213 HIS B CA 1
ATOM 4298 C C . HIS B 1 213 ? 10.82 -9.008 -11.359 1 89.5 213 HIS B C 1
ATOM 4300 O O . HIS B 1 213 ? 10.773 -7.961 -10.719 1 89.5 213 HIS B O 1
ATOM 4306 N N . HIS B 1 214 ? 11.211 -9.336 -12.555 1 89.69 214 HIS B N 1
ATOM 4307 C CA . HIS B 1 214 ? 11.594 -8.117 -13.266 1 89.69 214 HIS B CA 1
ATOM 4308 C C . HIS B 1 214 ? 10.391 -7.195 -13.445 1 89.69 214 HIS B C 1
ATOM 4310 O O . HIS B 1 214 ? 9.273 -7.66 -13.695 1 89.69 214 HIS B O 1
ATOM 4316 N N . GLY B 1 215 ? 10.367 -5.816 -13.172 1 93.56 215 GLY B N 1
ATOM 4317 C CA . GLY B 1 215 ? 9.367 -4.828 -13.539 1 93.56 215 GLY B CA 1
ATOM 4318 C C . GLY B 1 215 ? 9.445 -4.414 -15 1 93.56 215 GLY B C 1
ATOM 4319 O O . GLY B 1 215 ? 8.82 -5.035 -15.859 1 93.56 215 GLY B O 1
ATOM 4320 N N . TYR B 1 216 ? 9.961 -3.51 -15.359 1 96.69 216 TYR B N 1
ATOM 4321 C CA . TYR B 1 216 ? 10.305 -2.982 -16.672 1 96.69 216 TYR B CA 1
ATOM 4322 C C . TYR B 1 216 ? 11.406 -1.929 -16.562 1 96.69 216 TYR B C 1
ATOM 4324 O O . TYR B 1 216 ? 11.656 -1.39 -15.484 1 96.69 216 TYR B O 1
ATOM 4332 N N . SER B 1 217 ? 12.062 -1.709 -17.656 1 95.38 217 SER B N 1
ATOM 4333 C CA . SER B 1 217 ? 13.188 -0.774 -17.656 1 95.38 217 SER B CA 1
ATOM 4334 C C . SER B 1 217 ? 13.234 0.031 -18.938 1 95.38 217 SER B C 1
ATOM 4336 O O . SER B 1 217 ? 12.289 -0.002 -19.734 1 95.38 217 SER B O 1
ATOM 4338 N N . ASP B 1 218 ? 14.328 0.792 -19.062 1 96.19 218 ASP B N 1
ATOM 4339 C CA . ASP B 1 218 ? 14.531 1.582 -20.281 1 96.19 218 ASP B CA 1
ATOM 4340 C C . ASP B 1 218 ? 15.273 0.779 -21.344 1 96.19 218 ASP B C 1
ATOM 4342 O O . ASP B 1 218 ? 15.719 1.334 -22.344 1 96.19 218 ASP B O 1
ATOM 4346 N N . ARG B 1 219 ? 15.391 -0.497 -21.094 1 97.5 219 ARG B N 1
ATOM 4347 C CA . ARG B 1 219 ? 16.031 -1.308 -22.125 1 97.5 219 ARG B CA 1
ATOM 4348 C C . ARG B 1 219 ? 15.203 -1.305 -23.406 1 97.5 219 ARG B C 1
ATOM 4350 O O . ARG B 1 219 ? 13.984 -1.479 -23.375 1 97.5 219 ARG B O 1
ATOM 4357 N N . GLU B 1 220 ? 15.844 -1.095 -24.422 1 98.56 220 GLU B N 1
ATOM 4358 C CA . GLU B 1 220 ? 15.18 -1.135 -25.719 1 98.56 220 GLU B CA 1
ATOM 4359 C C . GLU B 1 220 ? 15.008 -2.57 -26.219 1 98.56 220 GLU B C 1
ATOM 4361 O O . GLU B 1 220 ? 15.945 -3.367 -26.156 1 98.56 220 GLU B O 1
ATOM 4366 N N . LEU B 1 221 ? 13.852 -2.896 -26.625 1 98.56 221 LEU B N 1
ATOM 4367 C CA . LEU B 1 221 ? 13.57 -4.195 -27.234 1 98.56 221 LEU B CA 1
ATOM 4368 C C . LEU B 1 221 ? 14.398 -4.391 -28.5 1 98.56 221 LEU B C 1
ATOM 4370 O O . LEU B 1 221 ? 14.594 -3.451 -29.266 1 98.56 221 LEU B O 1
ATOM 4374 N N . GLN B 1 222 ? 14.844 -5.566 -28.703 1 98.38 222 GLN B N 1
ATOM 4375 C CA . GLN B 1 222 ? 15.648 -5.918 -29.875 1 98.38 222 GLN B CA 1
ATOM 4376 C C . GLN B 1 222 ? 15.062 -7.125 -30.594 1 98.38 222 GLN B C 1
ATOM 4378 O O . GLN B 1 222 ? 14.414 -7.973 -29.984 1 98.38 222 GLN B O 1
ATOM 4383 N N . VAL B 1 223 ? 15.336 -7.141 -31.984 1 98.06 223 VAL B N 1
ATOM 4384 C CA . VAL B 1 223 ? 15.023 -8.359 -32.719 1 98.06 223 VAL B CA 1
ATOM 4385 C C . VAL B 1 223 ? 15.766 -9.539 -32.094 1 98.06 223 VAL B C 1
ATOM 4387 O O . VAL B 1 223 ? 16.969 -9.445 -31.797 1 98.06 223 VAL B O 1
ATOM 4390 N N . GLY B 1 224 ? 15.023 -10.586 -31.828 1 98.06 224 GLY B N 1
ATOM 4391 C CA . GLY B 1 224 ? 15.617 -11.758 -31.203 1 98.06 224 GLY B CA 1
ATOM 4392 C C . GLY B 1 224 ? 15.289 -11.898 -29.734 1 98.06 224 GLY B C 1
ATOM 4393 O O . GLY B 1 224 ? 15.461 -12.969 -29.141 1 98.06 224 GLY B O 1
ATOM 4394 N N . ASP B 1 225 ? 14.805 -10.836 -29.109 1 98.62 225 ASP B N 1
ATOM 4395 C CA . ASP B 1 225 ? 14.453 -10.875 -27.688 1 98.62 225 ASP B CA 1
ATOM 4396 C C . ASP B 1 225 ? 13.297 -11.844 -27.438 1 98.62 225 ASP B C 1
ATOM 4398 O O . ASP B 1 225 ? 12.32 -11.867 -28.188 1 98.62 225 ASP B O 1
ATOM 4402 N N . ILE B 1 226 ? 13.43 -12.688 -26.422 1 98.81 226 ILE B N 1
ATOM 4403 C CA . ILE B 1 226 ? 12.289 -13.289 -25.766 1 98.81 226 ILE B CA 1
ATOM 4404 C C . ILE B 1 226 ? 11.75 -12.352 -24.688 1 98.81 226 ILE B C 1
ATOM 4406 O O . ILE B 1 226 ? 12.523 -11.82 -23.875 1 98.81 226 ILE B O 1
ATOM 4410 N N . VAL B 1 227 ? 10.484 -12.07 -24.719 1 98.88 227 VAL B N 1
ATOM 4411 C CA . VAL B 1 227 ? 9.898 -11.062 -23.828 1 98.88 227 VAL B CA 1
ATOM 4412 C C . VAL B 1 227 ? 8.844 -11.711 -22.938 1 98.88 227 VAL B C 1
ATOM 4414 O O . VAL B 1 227 ? 7.828 -12.211 -23.438 1 98.88 227 VAL B O 1
ATOM 4417 N N . VAL B 1 228 ? 9.062 -11.75 -21.641 1 98.88 228 VAL B N 1
ATOM 4418 C CA . VAL B 1 228 ? 8.078 -12.203 -20.672 1 98.88 228 VAL B CA 1
ATOM 4419 C C . VAL B 1 228 ? 7.152 -11.047 -20.281 1 98.88 228 VAL B C 1
ATOM 4421 O O . VAL B 1 228 ? 7.617 -10 -19.828 1 98.88 228 VAL B O 1
ATOM 4424 N N . VAL B 1 229 ? 5.906 -11.195 -20.5 1 98.88 229 VAL B N 1
ATOM 4425 C CA . VAL B 1 229 ? 4.906 -10.211 -20.109 1 98.88 229 VAL B CA 1
ATOM 4426 C C . VAL B 1 229 ? 3.969 -10.812 -19.062 1 98.88 229 VAL B C 1
ATOM 4428 O O . VAL B 1 229 ? 3.195 -11.719 -19.375 1 98.88 229 VAL B O 1
ATOM 4431 N N . ASP B 1 230 ? 4.082 -10.367 -17.844 1 98.75 230 ASP B N 1
ATOM 4432 C CA . ASP B 1 230 ? 3.26 -10.766 -16.703 1 98.75 230 ASP B CA 1
ATOM 4433 C C . ASP B 1 230 ? 2.459 -9.586 -16.172 1 98.75 230 ASP B C 1
ATOM 4435 O O . ASP B 1 230 ? 3.037 -8.602 -15.703 1 98.75 230 ASP B O 1
ATOM 4439 N N . ILE B 1 231 ? 1.136 -9.68 -16.25 1 98.75 231 ILE B N 1
ATOM 4440 C CA . ILE B 1 231 ? 0.327 -8.492 -15.969 1 98.75 231 ILE B CA 1
ATOM 4441 C C . ILE B 1 231 ? -0.912 -8.891 -15.172 1 98.75 231 ILE B C 1
ATOM 4443 O O . ILE B 1 231 ? -1.38 -10.023 -15.258 1 98.75 231 ILE B O 1
ATOM 4447 N N . GLY B 1 232 ? -1.392 -7.996 -14.391 1 98.44 232 GLY B N 1
ATOM 4448 C CA . GLY B 1 232 ? -2.594 -8.18 -13.594 1 98.44 232 GLY B CA 1
ATOM 4449 C C . GLY B 1 232 ? -3.213 -6.867 -13.141 1 98.44 232 GLY B C 1
ATOM 4450 O O . GLY B 1 232 ? -2.535 -5.84 -13.086 1 98.44 232 GLY B O 1
ATOM 4451 N N . GLY B 1 233 ? -4.449 -6.887 -12.883 1 98.12 233 GLY B N 1
ATOM 4452 C CA . GLY B 1 233 ? -5.223 -5.773 -12.352 1 98.12 233 GLY B CA 1
ATOM 4453 C C . GLY B 1 233 ? -6.379 -6.219 -11.469 1 98.12 233 GLY B C 1
ATOM 4454 O O . GLY B 1 233 ? -6.652 -7.414 -11.352 1 98.12 233 GLY B O 1
ATOM 4455 N N . SER B 1 234 ? -6.945 -5.301 -10.82 1 97.19 234 SER B N 1
ATOM 4456 C CA . SER B 1 234 ? -8.125 -5.57 -10 1 97.19 234 SER B CA 1
ATOM 4457 C C . SER B 1 234 ? -9.406 -5.277 -10.766 1 97.19 234 SER B C 1
ATOM 4459 O O . SER B 1 234 ? -9.508 -4.258 -11.453 1 97.19 234 SER B O 1
ATOM 4461 N N . TYR B 1 235 ? -10.289 -6.16 -10.68 1 96.62 235 TYR B N 1
ATOM 4462 C CA . TYR B 1 235 ? -11.609 -6.09 -11.305 1 96.62 235 TYR B CA 1
ATOM 4463 C C . TYR B 1 235 ? -12.711 -6.066 -10.25 1 96.62 235 TYR B C 1
ATOM 4465 O O . TYR B 1 235 ? -12.672 -6.84 -9.289 1 96.62 235 TYR B O 1
ATOM 4473 N N . GLU B 1 236 ? -13.648 -5.133 -10.297 1 94.12 236 GLU B N 1
ATOM 4474 C CA . GLU B 1 236 ? -14.68 -4.98 -9.273 1 94.12 236 GLU B CA 1
ATOM 4475 C C . GLU B 1 236 ? -15.352 -6.316 -8.961 1 94.12 236 GLU B C 1
ATOM 4477 O O . GLU B 1 236 ? -15.594 -7.121 -9.867 1 94.12 236 GLU B O 1
ATOM 4482 N N . PRO B 1 237 ? -15.656 -6.637 -7.793 1 95.25 237 PRO B N 1
ATOM 4483 C CA . PRO B 1 237 ? -15.539 -5.762 -6.625 1 95.25 237 PRO B CA 1
ATOM 4484 C C . PRO B 1 237 ? -14.148 -5.812 -5.988 1 95.25 237 PRO B C 1
ATOM 4486 O O . PRO B 1 237 ? -14.016 -5.645 -4.773 1 95.25 237 PRO B O 1
ATOM 4489 N N . GLY B 1 238 ? -13.133 -6.254 -6.738 1 96.12 238 GLY B N 1
ATOM 4490 C CA . GLY B 1 238 ? -11.773 -6.172 -6.227 1 96.12 238 GLY B CA 1
ATOM 4491 C C . GLY B 1 238 ? -10.961 -7.422 -6.492 1 96.12 238 GLY B C 1
ATOM 4492 O O . GLY B 1 238 ? -9.828 -7.547 -6.016 1 96.12 238 GLY B O 1
ATOM 4493 N N . TYR B 1 239 ? -11.453 -8.258 -7.23 1 98.12 239 TYR B N 1
ATOM 4494 C CA . TYR B 1 239 ? -10.773 -9.516 -7.512 1 98.12 239 TYR B CA 1
ATOM 4495 C C . TYR B 1 239 ? -9.727 -9.336 -8.609 1 98.12 239 TYR B C 1
ATOM 4497 O O . TYR B 1 239 ? -9.945 -8.609 -9.578 1 98.12 239 TYR B O 1
ATOM 4505 N N . HIS B 1 240 ? -8.648 -10.078 -8.539 1 98.44 240 HIS B N 1
ATOM 4506 C CA . HIS B 1 240 ? -7.488 -9.789 -9.367 1 98.44 240 HIS B CA 1
ATOM 4507 C C . HIS B 1 240 ? -7.402 -10.75 -10.547 1 98.44 240 HIS B C 1
ATOM 4509 O O . HIS B 1 240 ? -7.789 -11.914 -10.445 1 98.44 240 HIS B O 1
ATOM 4515 N N . SER B 1 241 ? -6.902 -10.195 -11.594 1 98.75 241 SER B N 1
ATOM 4516 C CA . SER B 1 241 ? -6.398 -11.023 -12.695 1 98.75 241 SER B CA 1
ATOM 4517 C C . SER B 1 241 ? -4.895 -11.234 -12.578 1 98.75 241 SER B C 1
ATOM 4519 O O . SER B 1 241 ? -4.211 -10.508 -11.852 1 98.75 241 SER B O 1
ATOM 4521 N N . ASP B 1 242 ? -4.434 -12.211 -13.203 1 98.75 242 ASP B N 1
ATOM 4522 C CA . ASP B 1 242 ? -3.02 -12.562 -13.305 1 98.75 242 ASP B CA 1
ATOM 4523 C C . ASP B 1 242 ? -2.768 -13.484 -14.5 1 98.75 242 ASP B C 1
ATOM 4525 O O . ASP B 1 242 ? -3.352 -14.562 -14.586 1 98.75 242 ASP B O 1
ATOM 4529 N N . SER B 1 243 ? -1.946 -13.023 -15.367 1 98.88 243 SER B N 1
ATOM 4530 C CA . SER B 1 243 ? -1.646 -13.812 -16.547 1 98.88 243 SER B CA 1
ATOM 4531 C C . SER B 1 243 ? -0.252 -13.5 -17.094 1 98.88 243 SER B C 1
ATOM 4533 O O . SER B 1 243 ? 0.166 -12.344 -17.109 1 98.88 243 SER B O 1
ATOM 4535 N N . THR B 1 244 ? 0.453 -14.508 -17.438 1 98.81 244 THR B N 1
ATOM 4536 C CA . THR B 1 244 ? 1.755 -14.344 -18.078 1 98.81 244 THR B CA 1
ATOM 4537 C C . THR B 1 244 ? 1.788 -15.055 -19.422 1 98.81 244 THR B C 1
ATOM 4539 O O . THR B 1 244 ? 1.305 -16.172 -19.562 1 98.81 244 THR B O 1
ATOM 4542 N N . ARG B 1 245 ? 2.26 -14.367 -20.406 1 98.88 245 ARG B N 1
ATOM 4543 C CA . ARG B 1 245 ? 2.623 -14.938 -21.703 1 98.88 245 ARG B CA 1
ATOM 4544 C C . ARG B 1 245 ? 4.027 -14.516 -22.109 1 98.88 245 ARG B C 1
ATOM 4546 O O . ARG B 1 245 ? 4.535 -13.492 -21.656 1 98.88 245 ARG B O 1
ATOM 4553 N N . THR B 1 246 ? 4.586 -15.336 -22.891 1 98.81 246 THR B N 1
ATOM 4554 C CA . THR B 1 246 ? 5.914 -15.062 -23.438 1 98.81 246 THR B CA 1
ATOM 4555 C C . THR B 1 246 ? 5.855 -14.867 -24.938 1 98.81 246 THR B C 1
ATOM 4557 O O . THR B 1 246 ? 5.105 -15.562 -25.625 1 98.81 246 THR B O 1
ATOM 4560 N N . TYR B 1 247 ? 6.613 -13.945 -25.422 1 98.88 247 TYR B N 1
ATOM 4561 C CA . TYR B 1 247 ? 6.637 -13.586 -26.844 1 98.88 247 TYR B CA 1
ATOM 4562 C C . TYR B 1 247 ? 8.062 -13.625 -27.391 1 98.88 247 TYR B C 1
ATOM 4564 O O . TYR B 1 247 ? 9.023 -13.516 -26.641 1 98.88 247 TYR B O 1
ATOM 4572 N N . SER B 1 248 ? 8.172 -13.828 -28.688 1 98.81 248 SER B N 1
ATOM 4573 C CA . SER B 1 248 ? 9.445 -13.75 -29.391 1 98.81 248 SER B CA 1
ATOM 4574 C C . SER B 1 248 ? 9.43 -12.656 -30.453 1 98.81 248 SER B C 1
ATOM 4576 O O . SER B 1 248 ? 8.586 -12.664 -31.344 1 98.81 248 SER B O 1
ATOM 4578 N N . ILE B 1 249 ? 10.336 -11.695 -30.312 1 98.62 249 ILE B N 1
ATOM 4579 C CA . ILE B 1 249 ? 10.461 -10.711 -31.375 1 98.62 249 ILE B CA 1
ATOM 4580 C C . ILE B 1 249 ? 11.305 -11.289 -32.5 1 98.62 249 ILE B C 1
ATOM 4582 O O . ILE B 1 249 ? 12.531 -11.281 -32.438 1 98.62 249 ILE B O 1
ATOM 4586 N N . GLY B 1 250 ? 10.664 -11.672 -33.562 1 98.25 250 GLY B N 1
ATOM 4587 C CA . GLY B 1 250 ? 11.305 -12.477 -34.594 1 98.25 250 GLY B CA 1
ATOM 4588 C C . GLY B 1 250 ? 11.352 -13.953 -34.25 1 98.25 250 GLY B C 1
ATOM 4589 O O . GLY B 1 250 ? 11.016 -14.352 -33.125 1 98.25 250 GLY B O 1
ATOM 4590 N N . GLU B 1 251 ? 11.766 -14.797 -35.219 1 97.69 251 GLU B N 1
ATOM 4591 C CA . GLU B 1 251 ? 11.805 -16.25 -35 1 97.69 251 GLU B CA 1
ATOM 4592 C C . GLU B 1 251 ? 12.805 -16.625 -33.938 1 97.69 251 GLU B C 1
ATOM 4594 O O . GLU B 1 251 ? 13.953 -16.188 -33.969 1 97.69 251 GLU B O 1
ATOM 4599 N N . PRO B 1 252 ? 12.359 -17.391 -33 1 98.12 252 PRO B N 1
ATOM 4600 C CA . PRO B 1 252 ? 13.305 -17.828 -31.984 1 98.12 252 PRO B CA 1
ATOM 4601 C C . PRO B 1 252 ? 14.289 -18.875 -32.5 1 98.12 252 PRO B C 1
ATOM 4603 O O . PRO B 1 252 ? 14.031 -19.531 -33.5 1 98.12 252 PRO B O 1
ATOM 4606 N N . SER B 1 253 ? 15.406 -19.047 -31.797 1 97.69 253 SER B N 1
ATOM 4607 C CA . SER B 1 253 ? 16.312 -20.156 -32.125 1 97.69 253 SER B CA 1
ATOM 4608 C C . SER B 1 253 ? 15.641 -21.5 -31.859 1 97.69 253 SER B C 1
ATOM 4610 O O . SER B 1 253 ? 14.703 -21.594 -31.062 1 97.69 253 SER B O 1
ATOM 4612 N N . PRO B 1 254 ? 16.062 -22.516 -32.469 1 97.88 254 PRO B N 1
ATOM 4613 C CA . PRO B 1 254 ? 15.492 -23.844 -32.219 1 97.88 254 PRO B CA 1
ATOM 4614 C C . PRO B 1 254 ? 15.594 -24.281 -30.766 1 97.88 254 PRO B C 1
ATOM 4616 O O . PRO B 1 254 ? 14.688 -24.938 -30.25 1 97.88 254 PRO B O 1
ATOM 4619 N N . GLU B 1 255 ? 16.656 -23.891 -30.156 1 97.81 255 GLU B N 1
ATOM 4620 C CA . GLU B 1 255 ? 16.844 -24.25 -28.75 1 97.81 255 GLU B CA 1
ATOM 4621 C C . GLU B 1 255 ? 15.781 -23.594 -27.875 1 97.81 255 GLU B C 1
ATOM 4623 O O . GLU B 1 255 ? 15.188 -24.25 -27.016 1 97.81 255 GLU B O 1
ATOM 4628 N N . VAL B 1 256 ? 15.57 -22.297 -28.109 1 98.31 256 VAL B N 1
ATOM 4629 C CA . VAL B 1 256 ? 14.555 -21.562 -27.359 1 98.31 256 VAL B CA 1
ATOM 4630 C C . VAL B 1 256 ? 13.18 -22.188 -27.609 1 98.31 256 VAL B C 1
ATOM 4632 O O . VAL B 1 256 ? 12.414 -22.406 -26.672 1 98.31 256 VAL B O 1
ATOM 4635 N N . ALA B 1 257 ? 12.898 -22.469 -28.812 1 98.38 257 ALA B N 1
ATOM 4636 C CA . ALA B 1 257 ? 11.609 -23.062 -29.172 1 98.38 257 ALA B CA 1
ATOM 4637 C C . ALA B 1 257 ? 11.414 -24.406 -28.469 1 98.38 257 ALA B C 1
ATOM 4639 O O . ALA B 1 257 ? 10.328 -24.719 -27.984 1 98.38 257 ALA B O 1
ATOM 4640 N N . GLN B 1 258 ? 12.422 -25.203 -28.484 1 98.31 258 GLN B N 1
ATOM 4641 C CA . GLN B 1 258 ? 12.344 -26.516 -27.844 1 98.31 258 GLN B CA 1
ATOM 4642 C C . GLN B 1 258 ? 12.117 -26.391 -26.344 1 98.31 258 GLN B C 1
ATOM 4644 O O . GLN B 1 258 ? 11.25 -27.062 -25.781 1 98.31 258 GLN B O 1
ATOM 4649 N N . GLN B 1 259 ? 12.93 -25.578 -25.703 1 98.62 259 GLN B N 1
ATOM 4650 C CA . GLN B 1 259 ? 12.805 -25.391 -24.266 1 98.62 259 GLN B CA 1
ATOM 4651 C C . GLN B 1 259 ? 11.445 -24.828 -23.891 1 98.62 259 GLN B C 1
ATOM 4653 O O . GLN B 1 259 ? 10.836 -25.234 -22.906 1 98.62 259 GLN B O 1
ATOM 4658 N N . TYR B 1 260 ? 10.961 -23.891 -24.703 1 98.75 260 TYR B N 1
ATOM 4659 C CA . TYR B 1 260 ? 9.633 -23.328 -24.469 1 98.75 260 TYR B CA 1
ATOM 4660 C C . TYR B 1 260 ? 8.555 -24.391 -24.625 1 98.75 260 TYR B C 1
ATOM 4662 O O . TYR B 1 260 ? 7.57 -24.391 -23.875 1 98.75 260 TYR B O 1
ATOM 4670 N N . SER B 1 261 ? 8.672 -25.219 -25.594 1 98.69 261 SER B N 1
ATOM 4671 C CA . SER B 1 261 ? 7.691 -26.281 -25.781 1 98.69 261 SER B CA 1
ATOM 4672 C C . SER B 1 261 ? 7.613 -27.203 -24.562 1 98.69 261 SER B C 1
ATOM 4674 O O . SER B 1 261 ? 6.543 -27.719 -24.234 1 98.69 261 SER B O 1
ATOM 4676 N N . ILE B 1 262 ? 8.75 -27.453 -23.922 1 98.81 262 ILE B N 1
ATOM 4677 C CA . ILE B 1 262 ? 8.773 -28.234 -22.688 1 98.81 262 ILE B CA 1
ATOM 4678 C C . ILE B 1 262 ? 8.016 -27.5 -21.578 1 98.81 262 ILE B C 1
ATOM 4680 O O . ILE B 1 262 ? 7.262 -28.109 -20.828 1 98.81 262 ILE B O 1
ATOM 4684 N N . LEU B 1 263 ? 8.219 -26.172 -21.516 1 98.88 263 LEU B N 1
ATOM 4685 C CA . LEU B 1 263 ? 7.488 -25.344 -20.547 1 98.88 263 LEU B CA 1
ATOM 4686 C C . LEU B 1 263 ? 5.984 -25.438 -20.797 1 98.88 263 LEU B C 1
ATOM 4688 O O . LEU B 1 263 ? 5.207 -25.531 -19.844 1 98.88 263 LEU B O 1
ATOM 4692 N N . GLN B 1 264 ? 5.566 -25.375 -22.047 1 98.69 264 GLN B N 1
ATOM 4693 C CA . GLN B 1 264 ? 4.156 -25.5 -22.391 1 98.69 264 GLN B CA 1
ATOM 4694 C C . GLN B 1 264 ? 3.594 -26.828 -21.891 1 98.69 264 GLN B C 1
ATOM 4696 O O . GLN B 1 264 ? 2.49 -26.875 -21.328 1 98.69 264 GLN B O 1
ATOM 4701 N N . ARG B 1 265 ? 4.34 -27.875 -22.078 1 98.75 265 ARG B N 1
ATOM 4702 C CA . ARG B 1 265 ? 3.916 -29.188 -21.625 1 98.75 265 ARG B CA 1
ATOM 4703 C C . ARG B 1 265 ? 3.814 -29.234 -20.109 1 98.75 265 ARG B C 1
ATOM 4705 O O . ARG B 1 265 ? 2.912 -29.859 -19.547 1 98.75 265 ARG B O 1
ATOM 4712 N N . ALA B 1 266 ? 4.777 -28.625 -19.453 1 98.88 266 ALA B N 1
ATOM 4713 C CA . ALA B 1 266 ? 4.766 -28.578 -18 1 98.88 266 ALA B CA 1
ATOM 4714 C C . ALA B 1 266 ? 3.512 -27.875 -17.484 1 98.88 266 ALA B C 1
ATOM 4716 O O . ALA B 1 266 ? 2.859 -28.375 -16.562 1 98.88 266 ALA B O 1
ATOM 4717 N N . GLN B 1 267 ? 3.195 -26.734 -18.062 1 98.81 267 GLN B N 1
ATOM 4718 C CA . GLN B 1 267 ? 2.006 -25.984 -17.672 1 98.81 267 GLN B CA 1
ATOM 4719 C C . GLN B 1 267 ? 0.742 -26.812 -17.875 1 98.81 267 GLN B C 1
ATOM 4721 O O . GLN B 1 267 ? -0.122 -26.875 -17 1 98.81 267 GLN B O 1
ATOM 4726 N N . ARG B 1 268 ? 0.653 -27.453 -19.016 1 98.56 268 ARG B N 1
ATOM 4727 C CA . ARG B 1 268 ? -0.494 -28.297 -19.328 1 98.56 268 ARG B CA 1
ATOM 4728 C C . ARG B 1 268 ? -0.607 -29.453 -18.344 1 98.56 268 ARG B C 1
ATOM 4730 O O . ARG B 1 268 ? -1.704 -29.797 -17.891 1 98.56 268 ARG B O 1
ATOM 4737 N N . ALA B 1 269 ? 0.496 -30.062 -18.031 1 98.75 269 ALA B N 1
ATOM 4738 C CA . ALA B 1 269 ? 0.505 -31.188 -17.094 1 98.75 269 ALA B CA 1
ATOM 4739 C C . ALA B 1 269 ? -0.048 -30.766 -15.742 1 98.75 269 ALA B C 1
ATOM 4741 O O . ALA B 1 269 ? -0.811 -31.516 -15.117 1 98.75 269 ALA B O 1
ATOM 4742 N N . ALA B 1 270 ? 0.366 -29.641 -15.281 1 98.81 270 ALA B N 1
ATOM 4743 C CA . ALA B 1 270 ? -0.132 -29.141 -14 1 98.81 270 ALA B CA 1
ATOM 4744 C C . ALA B 1 270 ? -1.631 -28.859 -14.062 1 98.81 270 ALA B C 1
ATOM 4746 O O . ALA B 1 270 ? -2.375 -29.219 -13.148 1 98.81 270 ALA B O 1
ATOM 4747 N N . CYS B 1 271 ? -2.086 -28.219 -15.141 1 98.62 271 CYS B N 1
ATOM 4748 C CA . CYS B 1 271 ? -3.51 -27.953 -15.305 1 98.62 271 CYS B CA 1
ATOM 4749 C C . CYS B 1 271 ? -4.312 -29.25 -15.297 1 98.62 271 CYS B C 1
ATOM 4751 O O . CYS B 1 271 ? -5.363 -29.328 -14.664 1 98.62 271 CYS B O 1
ATOM 4753 N N . ASP B 1 272 ? -3.797 -30.234 -15.961 1 98.44 272 ASP B N 1
ATOM 4754 C CA . ASP B 1 272 ? -4.488 -31.516 -16.094 1 98.44 272 ASP B CA 1
ATOM 4755 C C . ASP B 1 272 ? -4.539 -32.25 -14.766 1 98.44 272 ASP B C 1
ATOM 4757 O O . ASP B 1 272 ? -5.395 -33.125 -14.562 1 98.44 272 ASP B O 1
ATOM 4761 N N . ALA B 1 273 ? -3.621 -31.938 -13.891 1 98.62 273 ALA B N 1
ATOM 4762 C CA . ALA B 1 273 ? -3.523 -32.625 -12.609 1 98.62 273 ALA B CA 1
ATOM 4763 C C . ALA B 1 273 ? -4.57 -32.125 -11.625 1 98.62 273 ALA B C 1
ATOM 4765 O O . ALA B 1 273 ? -4.832 -32.75 -10.602 1 98.62 273 ALA B O 1
ATOM 4766 N N . VAL B 1 274 ? -5.164 -31 -11.891 1 98.75 274 VAL B N 1
ATOM 4767 C CA . VAL B 1 274 ? -6.039 -30.312 -10.938 1 98.75 274 VAL B CA 1
ATOM 4768 C C . VAL B 1 274 ? -7.363 -31.078 -10.836 1 98.75 274 VAL B C 1
ATOM 4770 O O . VAL B 1 274 ? -8.062 -31.266 -11.836 1 98.75 274 VAL B O 1
ATOM 4773 N N . ARG B 1 275 ? -7.73 -31.469 -9.711 1 97.94 275 ARG B N 1
ATOM 4774 C CA . ARG B 1 275 ? -9.031 -32.031 -9.336 1 97.94 275 ARG B CA 1
ATOM 4775 C C . ARG B 1 275 ? -9.172 -32.094 -7.816 1 97.94 275 ARG B C 1
ATOM 4777 O O . ARG B 1 275 ? -8.18 -32.125 -7.094 1 97.94 275 ARG B O 1
ATOM 4784 N N . PRO B 1 276 ? -10.414 -32.156 -7.312 1 98.31 276 PRO B N 1
ATOM 4785 C CA . PRO B 1 276 ? -10.594 -32.281 -5.863 1 98.31 276 PRO B CA 1
ATOM 4786 C C . PRO B 1 276 ? -9.867 -33.469 -5.273 1 98.31 276 PRO B C 1
ATOM 4788 O O . PRO B 1 276 ? -9.867 -34.562 -5.875 1 98.31 276 PRO B O 1
ATOM 4791 N N . GLY B 1 277 ? -9.219 -33.25 -4.195 1 98.44 277 GLY B N 1
ATOM 4792 C CA . GLY B 1 277 ? -8.523 -34.344 -3.516 1 98.44 277 GLY B CA 1
ATOM 4793 C C . GLY B 1 277 ? -7.035 -34.375 -3.812 1 98.44 277 GLY B C 1
ATOM 4794 O O . GLY B 1 277 ? -6.238 -34.812 -2.98 1 98.44 277 GLY B O 1
ATOM 4795 N N . VAL B 1 278 ? -6.648 -34 -5.012 1 98.56 278 VAL B N 1
ATOM 4796 C CA . VAL B 1 278 ? -5.234 -33.844 -5.34 1 98.56 278 VAL B CA 1
ATOM 4797 C C . VAL B 1 278 ? -4.629 -32.719 -4.488 1 98.56 278 VAL B C 1
ATOM 4799 O O . VAL B 1 278 ? -5.262 -31.688 -4.266 1 98.56 278 VAL B O 1
ATOM 4802 N N . THR B 1 279 ? -3.441 -32.906 -4.043 1 98.69 279 THR B N 1
ATOM 4803 C CA . THR B 1 279 ? -2.85 -31.922 -3.152 1 98.69 279 THR B CA 1
ATOM 4804 C C . THR B 1 279 ? -2.141 -30.828 -3.949 1 98.69 279 THR B C 1
ATOM 4806 O O . THR B 1 279 ? -1.797 -31.031 -5.117 1 98.69 279 THR B O 1
ATOM 4809 N N . ALA B 1 280 ? -1.907 -29.719 -3.318 1 98.56 280 ALA B N 1
ATOM 4810 C CA . ALA B 1 280 ? -1.192 -28.594 -3.938 1 98.56 280 ALA B CA 1
ATOM 4811 C C . ALA B 1 280 ? 0.19 -29.031 -4.418 1 98.56 280 ALA B C 1
ATOM 4813 O O . ALA B 1 280 ? 0.608 -28.688 -5.523 1 98.56 280 ALA B O 1
ATOM 4814 N N . GLU B 1 281 ? 0.928 -29.812 -3.588 1 98.31 281 GLU B N 1
ATOM 4815 C CA . GLU B 1 281 ? 2.275 -30.234 -3.963 1 98.31 281 GLU B CA 1
ATOM 4816 C C . GLU B 1 281 ? 2.244 -31.188 -5.152 1 98.31 281 GLU B C 1
ATOM 4818 O O . GLU B 1 281 ? 3.184 -31.234 -5.953 1 98.31 281 GLU B O 1
ATOM 4823 N N . GLN B 1 282 ? 1.139 -31.953 -5.273 1 98.81 282 GLN B N 1
ATOM 4824 C CA . GLN B 1 282 ? 1.024 -32.844 -6.414 1 98.81 282 GLN B CA 1
ATOM 4825 C C . GLN B 1 282 ? 0.849 -32.062 -7.715 1 98.81 282 GLN B C 1
ATOM 4827 O O . GLN B 1 282 ? 1.395 -32.469 -8.75 1 98.81 282 GLN B O 1
ATOM 4832 N N . VAL B 1 283 ? 0.087 -31.031 -7.668 1 98.88 283 VAL B N 1
ATOM 4833 C CA . VAL B 1 283 ? -0.054 -30.172 -8.836 1 98.88 283 VAL B CA 1
ATOM 4834 C C . VAL B 1 283 ? 1.295 -29.531 -9.18 1 98.88 283 VAL B C 1
ATOM 4836 O O . VAL B 1 283 ? 1.691 -29.5 -10.352 1 98.88 283 VAL B O 1
ATOM 4839 N N . ALA B 1 284 ? 1.982 -29.094 -8.156 1 98.69 284 ALA B N 1
ATOM 4840 C CA . ALA B 1 284 ? 3.312 -28.531 -8.359 1 98.69 284 ALA B CA 1
ATOM 4841 C C . ALA B 1 284 ? 4.254 -29.547 -8.992 1 98.69 284 ALA B C 1
ATOM 4843 O O . ALA B 1 284 ? 5.012 -29.219 -9.906 1 98.69 284 ALA B O 1
ATOM 4844 N N . ALA B 1 285 ? 4.199 -30.734 -8.5 1 98.69 285 ALA B N 1
ATOM 4845 C CA . ALA B 1 285 ? 5.07 -31.812 -8.992 1 98.69 285 ALA B CA 1
ATOM 4846 C C . ALA B 1 285 ? 4.789 -32.125 -10.461 1 98.69 285 ALA B C 1
ATOM 4848 O O . ALA B 1 285 ? 5.707 -32.438 -11.219 1 98.69 285 ALA B O 1
ATOM 4849 N N . ALA B 1 286 ? 3.566 -32 -10.828 1 98.81 286 ALA B N 1
ATOM 4850 C CA . ALA B 1 286 ? 3.182 -32.312 -12.203 1 98.81 286 ALA B CA 1
ATOM 4851 C C . ALA B 1 286 ? 3.945 -31.438 -13.203 1 98.81 286 ALA B C 1
ATOM 4853 O O . ALA B 1 286 ? 4.387 -31.922 -14.242 1 98.81 286 ALA B O 1
ATOM 4854 N N . ALA B 1 287 ? 4.098 -30.203 -12.914 1 98.75 287 ALA B N 1
ATOM 4855 C CA . ALA B 1 287 ? 4.859 -29.312 -13.773 1 98.75 287 ALA B CA 1
ATOM 4856 C C . ALA B 1 287 ? 6.363 -29.516 -13.602 1 98.75 287 ALA B C 1
ATOM 4858 O O . ALA B 1 287 ? 7.098 -29.625 -14.586 1 98.75 287 ALA B O 1
ATOM 4859 N N . ARG B 1 288 ? 6.781 -29.609 -12.375 1 98.5 288 ARG B N 1
ATOM 4860 C CA . ARG B 1 288 ? 8.203 -29.688 -12.062 1 98.5 288 ARG B CA 1
ATOM 4861 C C . ARG B 1 288 ? 8.82 -30.969 -12.617 1 98.5 288 ARG B C 1
ATOM 4863 O O . ARG B 1 288 ? 9.969 -30.969 -13.055 1 98.5 288 ARG B O 1
ATOM 4870 N N . ASP B 1 289 ? 8.07 -32.031 -12.586 1 98.69 289 ASP B N 1
ATOM 4871 C CA . ASP B 1 289 ? 8.562 -33.312 -13.078 1 98.69 289 ASP B CA 1
ATOM 4872 C C . ASP B 1 289 ? 8.836 -33.25 -14.578 1 98.69 289 ASP B C 1
ATOM 4874 O O . ASP B 1 289 ? 9.812 -33.844 -15.062 1 98.69 289 ASP B O 1
ATOM 4878 N N . VAL B 1 290 ? 7.934 -32.594 -15.297 1 98.81 290 VAL B N 1
ATOM 4879 C CA . VAL B 1 290 ? 8.117 -32.469 -16.734 1 98.81 290 VAL B CA 1
ATOM 4880 C C . VAL B 1 290 ? 9.406 -31.703 -17.031 1 98.81 290 VAL B C 1
ATOM 4882 O O . VAL B 1 290 ? 10.203 -32.125 -17.875 1 98.81 290 VAL B O 1
ATOM 4885 N N . LEU B 1 291 ? 9.648 -30.609 -16.312 1 98.81 291 LEU B N 1
ATOM 4886 C CA . LEU B 1 291 ? 10.852 -29.812 -16.516 1 98.81 291 LEU B CA 1
ATOM 4887 C C . LEU B 1 291 ? 12.094 -30.578 -16.062 1 98.81 291 LEU B C 1
ATOM 4889 O O . LEU B 1 291 ? 13.125 -30.516 -16.734 1 98.81 291 LEU B O 1
ATOM 4893 N N . ALA B 1 292 ? 11.969 -31.281 -14.977 1 98.56 292 ALA B N 1
ATOM 4894 C CA . ALA B 1 292 ? 13.086 -32.062 -14.461 1 98.56 292 ALA B CA 1
ATOM 4895 C C . ALA B 1 292 ? 13.508 -33.156 -15.453 1 98.56 292 ALA B C 1
ATOM 4897 O O . ALA B 1 292 ? 14.703 -33.344 -15.68 1 98.56 292 ALA B O 1
ATOM 4898 N N . ALA B 1 293 ? 12.602 -33.812 -16.016 1 98.56 293 ALA B N 1
ATOM 4899 C CA . ALA B 1 293 ? 12.867 -34.875 -16.984 1 98.56 293 ALA B CA 1
ATOM 4900 C C . ALA B 1 293 ? 13.641 -34.344 -18.188 1 98.56 293 ALA B C 1
ATOM 4902 O O . ALA B 1 293 ? 14.398 -35.062 -18.828 1 98.56 293 ALA B O 1
ATOM 4903 N N . ALA B 1 294 ? 13.469 -33.062 -18.438 1 98.44 294 ALA B N 1
ATOM 4904 C CA . ALA B 1 294 ? 14.125 -32.438 -19.578 1 98.44 294 ALA B CA 1
ATOM 4905 C C . ALA B 1 294 ? 15.406 -31.734 -19.156 1 98.44 294 ALA B C 1
ATOM 4907 O O . ALA B 1 294 ? 16.016 -31.016 -19.953 1 98.44 294 ALA B O 1
ATOM 4908 N N . GLY B 1 295 ? 15.805 -31.828 -17.859 1 98.19 295 GLY B N 1
ATOM 4909 C CA . GLY B 1 295 ? 17.031 -31.219 -17.375 1 98.19 295 GLY B CA 1
ATOM 4910 C C . GLY B 1 295 ? 16.875 -29.734 -17.109 1 98.19 295 GLY B C 1
ATOM 4911 O O . GLY B 1 295 ? 17.859 -28.984 -17.141 1 98.19 295 GLY B O 1
ATOM 4912 N N . LEU B 1 296 ? 15.641 -29.25 -16.859 1 98.44 296 LEU B N 1
ATOM 4913 C CA . LEU B 1 296 ? 15.398 -27.812 -16.703 1 98.44 296 LEU B CA 1
ATOM 4914 C C . LEU B 1 296 ? 14.984 -27.484 -15.266 1 98.44 296 LEU B C 1
ATOM 4916 O O . LEU B 1 296 ? 14.555 -26.375 -14.984 1 98.44 296 LEU B O 1
ATOM 4920 N N . ALA B 1 297 ? 15.094 -28.422 -14.312 1 97.06 297 ALA B N 1
ATOM 4921 C CA . ALA B 1 297 ? 14.633 -28.266 -12.938 1 97.06 297 ALA B CA 1
ATOM 4922 C C . ALA B 1 297 ? 15.281 -27.062 -12.273 1 97.06 297 ALA B C 1
ATOM 4924 O O . ALA B 1 297 ? 14.617 -26.312 -11.555 1 97.06 297 ALA B O 1
ATOM 4925 N N . GLU B 1 298 ? 16.562 -26.859 -12.516 1 95.94 298 GLU B N 1
ATOM 4926 C CA . GLU B 1 298 ? 17.312 -25.812 -11.828 1 95.94 298 GLU B CA 1
ATOM 4927 C C . GLU B 1 298 ? 16.906 -24.422 -12.328 1 95.94 298 GLU B C 1
ATOM 4929 O O . GLU B 1 298 ? 17.234 -23.422 -11.695 1 95.94 298 GLU B O 1
ATOM 4934 N N . TYR B 1 299 ? 16.172 -24.344 -13.414 1 97.31 299 TYR B N 1
ATOM 4935 C CA . TYR B 1 299 ? 15.812 -23.062 -14.031 1 97.31 299 TYR B CA 1
ATOM 4936 C C . TYR B 1 299 ? 14.391 -22.672 -13.664 1 97.31 299 TYR B C 1
ATOM 4938 O O . TYR B 1 299 ? 13.914 -21.609 -14.078 1 97.31 299 TYR B O 1
ATOM 4946 N N . PHE B 1 300 ? 13.688 -23.547 -13.016 1 97.19 300 PHE B N 1
ATOM 4947 C CA . PHE B 1 300 ? 12.398 -23.219 -12.43 1 97.19 300 PHE B CA 1
ATOM 4948 C C . PHE B 1 300 ? 12.555 -22.844 -10.953 1 97.19 300 PHE B C 1
ATOM 4950 O O . PHE B 1 300 ? 12.531 -23.719 -10.086 1 97.19 300 PHE B O 1
ATOM 4957 N N . VAL B 1 301 ? 12.484 -21.516 -10.602 1 93.19 301 VAL B N 1
ATOM 4958 C CA . VAL B 1 301 ? 13.102 -21.062 -9.359 1 93.19 301 VAL B CA 1
ATOM 4959 C C . VAL B 1 301 ? 12.023 -20.531 -8.414 1 93.19 301 VAL B C 1
ATOM 4961 O O . VAL B 1 301 ? 12.336 -20.047 -7.316 1 93.19 301 VAL B O 1
ATOM 4964 N N . HIS B 1 302 ? 10.812 -20.484 -8.82 1 94.25 302 HIS B N 1
ATOM 4965 C CA . HIS B 1 302 ? 9.75 -19.984 -7.961 1 94.25 302 HIS B CA 1
ATOM 4966 C C . HIS B 1 302 ? 8.633 -21.016 -7.785 1 94.25 302 HIS B C 1
ATOM 4968 O O . HIS B 1 302 ? 8.742 -22.125 -8.289 1 94.25 302 HIS B O 1
ATOM 4974 N N . ARG B 1 303 ? 7.605 -20.688 -7.008 1 96.38 303 ARG B N 1
ATOM 4975 C CA . ARG B 1 303 ? 6.469 -21.578 -6.812 1 96.38 303 ARG B CA 1
ATOM 4976 C C . ARG B 1 303 ? 5.711 -21.797 -8.117 1 96.38 303 ARG B C 1
ATOM 4978 O O . ARG B 1 303 ? 5.789 -20.969 -9.031 1 96.38 303 ARG B O 1
ATOM 4985 N N . THR B 1 304 ? 5.02 -22.906 -8.109 1 98.25 304 THR B N 1
ATOM 4986 C CA . THR B 1 304 ? 4.227 -23.203 -9.297 1 98.25 304 THR B CA 1
ATOM 4987 C C . THR B 1 304 ? 2.998 -22.312 -9.367 1 98.25 304 THR B C 1
ATOM 4989 O O . THR B 1 304 ? 2.479 -22.047 -10.453 1 98.25 304 THR B O 1
ATOM 4992 N N . GLY B 1 305 ? 2.588 -21.906 -8.18 1 98.25 305 GLY B N 1
ATOM 4993 C CA . GLY B 1 305 ? 1.43 -21.031 -8.211 1 98.25 305 GLY B CA 1
ATOM 4994 C C . GLY B 1 305 ? 1.032 -20.516 -6.84 1 98.25 305 GLY B C 1
ATOM 4995 O O . GLY B 1 305 ? 1.668 -20.859 -5.84 1 98.25 305 GLY B O 1
ATOM 4996 N N . HIS B 1 306 ? 0.062 -19.672 -6.824 1 97.75 306 HIS B N 1
ATOM 4997 C CA . HIS B 1 306 ? -0.522 -19.078 -5.625 1 97.75 306 HIS B CA 1
ATOM 4998 C C . HIS B 1 306 ? -2.027 -18.891 -5.781 1 97.75 306 HIS B C 1
ATOM 5000 O O . HIS B 1 306 ? -2.521 -18.688 -6.895 1 97.75 306 HIS B O 1
ATOM 5006 N N . GLY B 1 307 ? -2.68 -18.969 -4.637 1 98.06 307 GLY B N 1
ATOM 5007 C CA . GLY B 1 307 ? -4.074 -18.562 -4.668 1 98.06 307 GLY B CA 1
ATOM 5008 C C . GLY B 1 307 ? -4.262 -17.109 -5.094 1 98.06 307 GLY B C 1
ATOM 5009 O O . GLY B 1 307 ? -3.312 -16.328 -5.066 1 98.06 307 GLY B O 1
ATOM 5010 N N . ILE B 1 308 ? -5.508 -16.797 -5.461 1 98.12 308 ILE B N 1
ATOM 5011 C CA . ILE B 1 308 ? -5.793 -15.453 -5.945 1 98.12 308 ILE B CA 1
ATOM 5012 C C . ILE B 1 308 ? -7.25 -15.094 -5.648 1 98.12 308 ILE B C 1
ATOM 5014 O O . ILE B 1 308 ? -8.117 -15.977 -5.609 1 98.12 308 ILE B O 1
ATOM 5018 N N . GLY B 1 309 ? -7.582 -13.977 -5.383 1 97.62 309 GLY B N 1
ATOM 5019 C CA . GLY B 1 309 ? -8.883 -13.383 -5.113 1 97.62 309 GLY B CA 1
ATOM 5020 C C . GLY B 1 309 ? -8.812 -11.891 -4.875 1 97.62 309 GLY B C 1
ATOM 5021 O O . GLY B 1 309 ? -8.375 -11.133 -5.742 1 97.62 309 GLY B O 1
ATOM 5022 N N . LEU B 1 310 ? -9.125 -11.523 -3.668 1 96.69 310 LEU B N 1
ATOM 5023 C CA . LEU B 1 310 ? -9.031 -10.117 -3.285 1 96.69 310 LEU B CA 1
ATOM 5024 C C . LEU B 1 310 ? -7.578 -9.719 -3.061 1 96.69 310 LEU B C 1
ATOM 5026 O O . LEU B 1 310 ? -7.262 -8.523 -3.029 1 96.69 310 LEU B O 1
ATOM 5030 N N . SER B 1 311 ? -6.77 -10.711 -2.891 1 94.44 311 SER B N 1
ATOM 5031 C CA . SER B 1 311 ? -5.324 -10.523 -2.895 1 94.44 311 SER B CA 1
ATOM 5032 C C . SER B 1 311 ? -4.691 -11.148 -4.133 1 94.44 311 SER B C 1
ATOM 5034 O O . SER B 1 311 ? -5.137 -12.195 -4.605 1 94.44 311 SER B O 1
ATOM 5036 N N . VAL B 1 312 ? -3.625 -10.5 -4.645 1 95.38 312 VAL B N 1
ATOM 5037 C CA . VAL B 1 312 ? -2.918 -11.039 -5.801 1 95.38 312 VAL B CA 1
ATOM 5038 C C . VAL B 1 312 ? -2.332 -12.406 -5.457 1 95.38 312 VAL B C 1
ATOM 5040 O O . VAL B 1 312 ? -2.379 -13.336 -6.273 1 95.38 312 VAL B O 1
ATOM 5043 N N . HIS B 1 313 ? -1.796 -12.492 -4.234 1 95.31 313 HIS B N 1
ATOM 5044 C CA . HIS B 1 313 ? -1.302 -13.75 -3.701 1 95.31 313 HIS B CA 1
ATOM 5045 C C . HIS B 1 313 ? -2.035 -14.133 -2.418 1 95.31 313 HIS B C 1
ATOM 5047 O O . HIS B 1 313 ? -2.053 -13.367 -1.456 1 95.31 313 HIS B O 1
ATOM 5053 N N . GLU B 1 314 ? -2.578 -15.25 -2.387 1 95.12 314 GLU B N 1
ATOM 5054 C CA . GLU B 1 314 ? -3.195 -15.812 -1.19 1 95.12 314 GLU B CA 1
ATOM 5055 C C . GLU B 1 314 ? -3.215 -17.344 -1.249 1 95.12 314 GLU B C 1
ATOM 5057 O O . GLU B 1 314 ? -2.635 -17.938 -2.154 1 95.12 314 GLU B O 1
ATOM 5062 N N . GLU B 1 315 ? -3.709 -17.938 -0.22 1 95 315 GLU B N 1
ATOM 5063 C CA . GLU B 1 315 ? -3.857 -19.391 -0.218 1 95 315 GLU B CA 1
ATOM 5064 C C . GLU B 1 315 ? -4.891 -19.844 -1.246 1 95 315 GLU B C 1
ATOM 5066 O O . GLU B 1 315 ? -5.852 -19.125 -1.527 1 95 315 GLU B O 1
ATOM 5071 N N . PRO B 1 316 ? -4.555 -21.016 -1.81 1 97 316 PRO B N 1
ATOM 5072 C CA . PRO B 1 316 ? -3.492 -21.984 -1.55 1 97 316 PRO B CA 1
ATOM 5073 C C . PRO B 1 316 ? -2.236 -21.734 -2.377 1 97 316 PRO B C 1
ATOM 5075 O O . PRO B 1 316 ? -2.33 -21.297 -3.529 1 97 316 PRO B O 1
ATOM 5078 N N . TYR B 1 317 ? -1.174 -22.047 -1.815 1 96.5 317 TYR B N 1
ATOM 5079 C CA . TYR B 1 317 ? 0.08 -22 -2.559 1 96.5 317 TYR B CA 1
ATOM 5080 C C . TYR B 1 317 ? 0.383 -23.344 -3.199 1 96.5 317 TYR B C 1
ATOM 5082 O O . TYR B 1 317 ? 0.294 -24.391 -2.543 1 96.5 317 TYR B O 1
ATOM 5090 N N . ILE B 1 318 ? 0.651 -23.312 -4.441 1 98.31 318 ILE B N 1
ATOM 5091 C CA . ILE B 1 318 ? 0.974 -24.516 -5.199 1 98.31 318 ILE B CA 1
ATOM 5092 C C . ILE B 1 318 ? 2.488 -24.719 -5.234 1 98.31 318 ILE B C 1
ATOM 5094 O O . ILE B 1 318 ? 3.17 -24.188 -6.109 1 98.31 318 ILE B O 1
ATOM 5098 N N . VAL B 1 319 ? 2.924 -25.531 -4.328 1 96.56 319 VAL B N 1
ATOM 5099 C CA . VAL B 1 319 ? 4.359 -25.656 -4.098 1 96.56 319 VAL B CA 1
ATOM 5100 C C . VAL B 1 319 ? 4.664 -26.984 -3.414 1 96.56 319 VAL B C 1
ATOM 5102 O O . VAL B 1 319 ? 3.805 -27.547 -2.744 1 96.56 319 VAL B O 1
ATOM 5105 N N . ALA B 1 320 ? 5.887 -27.422 -3.559 1 95.25 320 ALA B N 1
ATOM 5106 C CA . ALA B 1 320 ? 6.34 -28.625 -2.877 1 95.25 320 ALA B CA 1
ATOM 5107 C C . ALA B 1 320 ? 6.191 -28.5 -1.364 1 95.25 320 ALA B C 1
ATOM 5109 O O . ALA B 1 320 ? 6.484 -27.438 -0.797 1 95.25 320 ALA B O 1
ATOM 5110 N N . GLY B 1 321 ? 5.695 -29.516 -0.725 1 95.06 321 GLY B N 1
ATOM 5111 C CA . GLY B 1 321 ? 5.559 -29.531 0.723 1 95.06 321 GLY B CA 1
ATOM 5112 C C . GLY B 1 321 ? 4.164 -29.156 1.195 1 95.06 321 GLY B C 1
ATOM 5113 O O . GLY B 1 321 ? 3.824 -29.359 2.363 1 95.06 321 GLY B O 1
ATOM 5114 N N . ASN B 1 322 ? 3.369 -28.594 0.322 1 96.5 322 ASN B N 1
ATOM 5115 C CA . ASN B 1 322 ? 1.997 -28.266 0.689 1 96.5 322 ASN B CA 1
ATOM 5116 C C . ASN B 1 322 ? 1.047 -29.422 0.42 1 96.5 322 ASN B C 1
ATOM 5118 O O . ASN B 1 322 ? 0.625 -29.641 -0.719 1 96.5 322 ASN B O 1
ATOM 5122 N N . ASP B 1 323 ? 0.638 -30.078 1.443 1 97.81 323 ASP B N 1
ATOM 5123 C CA . ASP B 1 323 ? -0.164 -31.281 1.3 1 97.81 323 ASP B CA 1
ATOM 5124 C C . ASP B 1 323 ? -1.656 -30.969 1.361 1 97.81 323 ASP B C 1
ATOM 5126 O O . ASP B 1 323 ? -2.484 -31.875 1.486 1 97.81 323 ASP B O 1
ATOM 5130 N N . LEU B 1 324 ? -2.041 -29.734 1.199 1 97 324 LEU B N 1
ATOM 5131 C CA . LEU B 1 324 ? -3.438 -29.312 1.211 1 97 324 LEU B CA 1
ATOM 5132 C C . LEU B 1 324 ? -4.195 -29.922 0.034 1 97 324 LEU B C 1
ATOM 5134 O O . LEU B 1 324 ? -3.846 -29.672 -1.124 1 97 324 LEU B O 1
ATOM 5138 N N . PRO B 1 325 ? -5.207 -30.719 0.329 1 98.38 325 PRO B N 1
ATOM 5139 C CA . PRO B 1 325 ? -6.027 -31.203 -0.783 1 98.38 325 PRO B CA 1
ATOM 5140 C C . PRO B 1 325 ? -6.852 -30.094 -1.435 1 98.38 325 PRO B C 1
ATOM 5142 O O . PRO B 1 325 ? -7.441 -29.266 -0.736 1 98.38 325 PRO B O 1
ATOM 5145 N N . LEU B 1 326 ? -6.883 -30.078 -2.689 1 98.5 326 LEU B N 1
ATOM 5146 C CA . LEU B 1 326 ? -7.691 -29.109 -3.428 1 98.5 326 LEU B CA 1
ATOM 5147 C C . LEU B 1 326 ? -9.18 -29.406 -3.262 1 98.5 326 LEU B C 1
ATOM 5149 O O . LEU B 1 326 ? -9.562 -30.562 -3.033 1 98.5 326 LEU B O 1
ATOM 5153 N N . ALA B 1 327 ? -9.961 -28.438 -3.305 1 98.25 327 ALA B N 1
ATOM 5154 C CA . ALA B 1 327 ? -11.414 -28.547 -3.252 1 98.25 327 ALA B CA 1
ATOM 5155 C C . ALA B 1 327 ? -12.07 -27.672 -4.32 1 98.25 327 ALA B C 1
ATOM 5157 O O . ALA B 1 327 ? -11.516 -26.641 -4.711 1 98.25 327 ALA B O 1
ATOM 5158 N N . ALA B 1 328 ? -13.266 -28.172 -4.754 1 98.19 328 ALA B N 1
ATOM 5159 C CA . ALA B 1 328 ? -14.023 -27.359 -5.707 1 98.19 328 ALA B CA 1
ATOM 5160 C C . ALA B 1 328 ? -14.203 -25.938 -5.188 1 98.19 328 ALA B C 1
ATOM 5162 O O . ALA B 1 328 ? -14.484 -25.734 -4.004 1 98.19 328 ALA B O 1
ATOM 5163 N N . GLY B 1 329 ? -13.938 -24.984 -6.074 1 97.94 329 GLY B N 1
ATOM 5164 C CA . GLY B 1 329 ? -14.102 -23.578 -5.723 1 97.94 329 GLY B CA 1
ATOM 5165 C C . GLY B 1 329 ? -12.789 -22.875 -5.438 1 97.94 329 GLY B C 1
ATOM 5166 O O . GLY B 1 329 ? -12.727 -21.656 -5.426 1 97.94 329 GLY B O 1
ATOM 5167 N N . MET B 1 330 ? -11.719 -23.641 -5.168 1 98.69 330 MET B N 1
ATOM 5168 C CA . MET B 1 330 ? -10.414 -23.016 -4.965 1 98.69 330 MET B CA 1
ATOM 5169 C C . MET B 1 330 ? -9.898 -22.406 -6.262 1 98.69 330 MET B C 1
ATOM 5171 O O . MET B 1 330 ? -10.094 -22.953 -7.34 1 98.69 330 MET B O 1
ATOM 5175 N N . ALA B 1 331 ? -9.312 -21.266 -6.195 1 98.69 331 ALA B N 1
ATOM 5176 C CA . ALA B 1 331 ? -8.742 -20.562 -7.348 1 98.69 331 ALA B CA 1
ATOM 5177 C C . ALA B 1 331 ? -7.258 -20.281 -7.129 1 98.69 331 ALA B C 1
ATOM 5179 O O . ALA B 1 331 ? -6.859 -19.828 -6.055 1 98.69 331 ALA B O 1
ATOM 5180 N N . PHE B 1 332 ? -6.406 -20.547 -8.109 1 98.81 332 PHE B N 1
ATOM 5181 C CA . PHE B 1 332 ? -4.977 -20.297 -8 1 98.81 332 PHE B CA 1
ATOM 5182 C C . PHE B 1 332 ? -4.328 -20.234 -9.383 1 98.81 332 PHE B C 1
ATOM 5184 O O . PHE B 1 332 ? -4.945 -20.625 -10.375 1 98.81 332 PHE B O 1
ATOM 5191 N N . SER B 1 333 ? -3.164 -19.766 -9.438 1 98.81 333 SER B N 1
ATOM 5192 C CA . SER B 1 333 ? -2.391 -19.703 -10.672 1 98.81 333 SER B CA 1
ATOM 5193 C C . SER B 1 333 ? -1.633 -21.016 -10.906 1 98.81 333 SER B C 1
ATOM 5195 O O . SER B 1 333 ? -1.277 -21.703 -9.953 1 98.81 333 SER B O 1
ATOM 5197 N N . ILE B 1 334 ? -1.439 -21.344 -12.055 1 98.88 334 ILE B N 1
ATOM 5198 C CA . ILE B 1 334 ? -0.455 -22.312 -12.531 1 98.88 334 ILE B CA 1
ATOM 5199 C C . ILE B 1 334 ? 0.534 -21.625 -13.469 1 98.88 334 ILE B C 1
ATOM 5201 O O . ILE B 1 334 ? 0.193 -21.297 -14.609 1 98.88 334 ILE B O 1
ATOM 5205 N N . GLU B 1 335 ? 1.75 -21.438 -12.945 1 98.81 335 GLU B N 1
ATOM 5206 C CA . GLU B 1 335 ? 2.619 -20.5 -13.664 1 98.81 335 GLU B CA 1
ATOM 5207 C C . GLU B 1 335 ? 4.066 -20.984 -13.648 1 98.81 335 GLU B C 1
ATOM 5209 O O . GLU B 1 335 ? 4.973 -20.234 -13.273 1 98.81 335 GLU B O 1
ATOM 5214 N N . PRO B 1 336 ? 4.312 -22.203 -14.148 1 98.81 336 PRO B N 1
ATOM 5215 C CA . PRO B 1 336 ? 5.715 -22.609 -14.266 1 98.81 336 PRO B CA 1
ATOM 5216 C C . PRO B 1 336 ? 6.516 -21.672 -15.18 1 98.81 336 PRO B C 1
ATOM 5218 O O . PRO B 1 336 ? 5.941 -21.016 -16.047 1 98.81 336 PRO B O 1
ATOM 5221 N N . GLY B 1 337 ? 7.793 -21.594 -14.898 1 98.62 337 GLY B N 1
ATOM 5222 C CA . GLY B 1 337 ? 8.719 -20.797 -15.695 1 98.62 337 GLY B CA 1
ATOM 5223 C C . GLY B 1 337 ? 10.102 -21.406 -15.781 1 98.62 337 GLY B C 1
ATOM 5224 O O . GLY B 1 337 ? 10.438 -22.312 -15.016 1 98.62 337 GLY B O 1
ATOM 5225 N N . ILE B 1 338 ? 10.867 -21.016 -16.75 1 98.75 338 ILE B N 1
ATOM 5226 C CA . ILE B 1 338 ? 12.273 -21.375 -16.906 1 98.75 338 ILE B CA 1
ATOM 5227 C C . ILE B 1 338 ? 13.102 -20.094 -17.109 1 98.75 338 ILE B C 1
ATOM 5229 O O . ILE B 1 338 ? 12.773 -19.266 -17.953 1 98.75 338 ILE B O 1
ATOM 5233 N N . TYR B 1 339 ? 14.078 -19.938 -16.328 1 98.12 339 TYR B N 1
ATOM 5234 C CA . TYR B 1 339 ? 14.859 -18.703 -16.312 1 98.12 339 TYR B CA 1
ATOM 5235 C C . TYR B 1 339 ? 16.344 -19 -16.453 1 98.12 339 TYR B C 1
ATOM 5237 O O . TYR B 1 339 ? 16.938 -19.688 -15.617 1 98.12 339 TYR B O 1
ATOM 5245 N N . PHE B 1 340 ? 16.906 -18.547 -17.531 1 98 340 PHE B N 1
ATOM 5246 C CA . PHE B 1 340 ? 18.328 -18.703 -17.797 1 98 340 PHE B CA 1
ATOM 5247 C C . PHE B 1 340 ? 19.078 -17.406 -17.516 1 98 340 PHE B C 1
ATOM 5249 O O . PHE B 1 340 ? 19.094 -16.5 -18.359 1 98 340 PHE B O 1
ATOM 5256 N N . PRO B 1 341 ? 19.719 -17.344 -16.391 1 94.69 341 PRO B N 1
ATOM 5257 C CA . PRO B 1 341 ? 20.328 -16.078 -15.953 1 94.69 341 PRO B CA 1
ATOM 5258 C C . PRO B 1 341 ? 21.203 -15.453 -17.031 1 94.69 341 PRO B C 1
ATOM 5260 O O . PRO B 1 341 ? 22.047 -16.141 -17.609 1 94.69 341 PRO B O 1
ATOM 5263 N N . GLY B 1 342 ? 20.969 -14.109 -17.281 1 94.75 342 GLY B N 1
ATOM 5264 C CA . GLY B 1 342 ? 21.781 -13.344 -18.219 1 94.75 342 GLY B CA 1
ATOM 5265 C C . GLY B 1 342 ? 21.391 -13.586 -19.656 1 94.75 342 GLY B C 1
ATOM 5266 O O . GLY B 1 342 ? 21.969 -12.969 -20.562 1 94.75 342 GLY B O 1
ATOM 5267 N N . ARG B 1 343 ? 20.422 -14.367 -19.906 1 97.12 343 ARG B N 1
ATOM 5268 C CA . ARG B 1 343 ? 20.094 -14.719 -21.281 1 97.12 343 ARG B CA 1
ATOM 5269 C C . ARG B 1 343 ? 18.625 -14.445 -21.594 1 97.12 343 ARG B C 1
ATOM 5271 O O . ARG B 1 343 ? 18.297 -13.438 -22.219 1 97.12 343 ARG B O 1
ATOM 5278 N N . TRP B 1 344 ? 17.734 -15.266 -21.141 1 98.12 344 TRP B N 1
ATOM 5279 C CA . TRP B 1 344 ? 16.312 -15.102 -21.359 1 98.12 344 TRP B CA 1
ATOM 5280 C C . TRP B 1 344 ? 15.5 -15.961 -20.391 1 98.12 344 TRP B C 1
ATOM 5282 O O . TRP B 1 344 ? 16.078 -16.719 -19.609 1 98.12 344 TRP B O 1
ATOM 5292 N N . GLY B 1 345 ? 14.242 -15.805 -20.328 1 98.56 345 GLY B N 1
ATOM 5293 C CA . GLY B 1 345 ? 13.312 -16.641 -19.578 1 98.56 345 GLY B CA 1
ATOM 5294 C C . GLY B 1 345 ? 11.922 -16.688 -20.188 1 98.56 345 GLY B C 1
ATOM 5295 O O . GLY B 1 345 ? 11.672 -16.047 -21.219 1 98.56 345 GLY B O 1
ATOM 5296 N N . ALA B 1 346 ? 11.109 -17.516 -19.594 1 98.81 346 ALA B N 1
ATOM 5297 C CA . ALA B 1 346 ? 9.727 -17.672 -20.031 1 98.81 346 ALA B CA 1
ATOM 5298 C C . ALA B 1 346 ? 8.836 -18.125 -18.891 1 98.81 346 ALA B C 1
ATOM 5300 O O . ALA B 1 346 ? 9.312 -18.75 -17.938 1 98.81 346 ALA B O 1
ATOM 5301 N N . ARG B 1 347 ? 7.652 -17.781 -18.938 1 98.81 347 ARG B N 1
ATOM 5302 C CA . ARG B 1 347 ? 6.602 -18.188 -18.016 1 98.81 347 ARG B CA 1
ATOM 5303 C C . ARG B 1 347 ? 5.254 -18.281 -18.719 1 98.81 347 ARG B C 1
ATOM 5305 O O . ARG B 1 347 ? 4.973 -17.516 -19.641 1 98.81 347 ARG B O 1
ATOM 5312 N N . ILE B 1 348 ? 4.508 -19.266 -18.453 1 98.88 348 ILE B N 1
ATOM 5313 C CA . ILE B 1 348 ? 3.113 -19.391 -18.859 1 98.88 348 ILE B CA 1
ATOM 5314 C C . ILE B 1 348 ? 2.219 -19.469 -17.625 1 98.88 348 ILE B C 1
ATOM 5316 O O . ILE B 1 348 ? 2.391 -20.359 -16.781 1 98.88 348 ILE B O 1
ATOM 5320 N N . GLU B 1 349 ? 1.294 -18.531 -17.531 1 98.88 349 GLU B N 1
ATOM 5321 C CA . GLU B 1 349 ? 0.481 -18.484 -16.328 1 98.88 349 GLU B CA 1
ATOM 5322 C C . GLU B 1 349 ? -1.001 -18.344 -16.656 1 98.88 349 GLU B C 1
ATOM 5324 O O . GLU B 1 349 ? -1.393 -17.469 -17.422 1 98.88 349 GLU B O 1
ATOM 5329 N N . ASP B 1 350 ? -1.79 -19.219 -16.078 1 98.81 350 ASP B N 1
ATOM 5330 C CA . ASP B 1 350 ? -3.246 -19.125 -16.047 1 98.81 350 ASP B CA 1
ATOM 5331 C C . ASP B 1 350 ? -3.771 -19.188 -14.617 1 98.81 350 ASP B C 1
ATOM 5333 O O . ASP B 1 350 ? -3.178 -19.844 -13.766 1 98.81 350 ASP B O 1
ATOM 5337 N N . ILE B 1 351 ? -4.852 -18.5 -14.453 1 98.88 351 ILE B N 1
ATOM 5338 C CA . ILE B 1 351 ? -5.652 -18.719 -13.25 1 98.88 351 ILE B CA 1
ATOM 5339 C C . ILE B 1 351 ? -6.68 -19.812 -13.5 1 98.88 351 ILE B C 1
ATOM 5341 O O . ILE B 1 351 ? -7.367 -19.812 -14.531 1 98.88 351 ILE B O 1
ATOM 5345 N N . VAL B 1 352 ? -6.746 -20.719 -12.555 1 98.88 352 VAL B N 1
ATOM 5346 C CA . VAL B 1 352 ? -7.727 -21.797 -12.68 1 98.88 352 VAL B CA 1
ATOM 5347 C C . VAL B 1 352 ? -8.625 -21.828 -11.445 1 98.88 352 VAL B C 1
ATOM 5349 O O . VAL B 1 352 ? -8.219 -21.406 -10.367 1 98.88 352 VAL B O 1
ATOM 5352 N N . VAL B 1 353 ? -9.828 -22.281 -11.617 1 98.75 353 VAL B N 1
ATOM 5353 C CA . VAL B 1 353 ? -10.773 -22.594 -10.547 1 98.75 353 VAL B CA 1
ATOM 5354 C C . VAL B 1 353 ? -11.062 -24.094 -10.523 1 98.75 353 VAL B C 1
ATOM 5356 O O . VAL B 1 353 ? -11.422 -24.672 -11.547 1 98.75 353 VAL B O 1
ATOM 5359 N N . VAL B 1 354 ? -10.859 -24.672 -9.414 1 98.81 354 VAL B N 1
ATOM 5360 C CA . VAL B 1 354 ? -11.109 -26.109 -9.273 1 98.81 354 VAL B CA 1
ATOM 5361 C C . VAL B 1 354 ? -12.602 -26.391 -9.414 1 98.81 354 VAL B C 1
ATOM 5363 O O . VAL B 1 354 ? -13.43 -25.703 -8.805 1 98.81 354 VAL B O 1
ATOM 5366 N N . THR B 1 355 ? -12.977 -27.281 -10.25 1 98 355 THR B N 1
ATOM 5367 C CA . THR B 1 355 ? -14.344 -27.75 -10.398 1 98 355 THR B CA 1
ATOM 5368 C C . THR B 1 355 ? -14.516 -29.125 -9.766 1 98 355 THR B C 1
ATOM 5370 O O . THR B 1 355 ? -13.609 -29.625 -9.094 1 98 355 THR B O 1
ATOM 5373 N N . ASP B 1 356 ? -15.656 -29.703 -10 1 97.31 356 ASP B N 1
ATOM 5374 C CA . ASP B 1 356 ? -15.953 -30.984 -9.383 1 97.31 356 ASP B CA 1
ATOM 5375 C C . ASP B 1 356 ? -15.102 -32.094 -9.984 1 97.31 356 ASP B C 1
ATOM 5377 O O . ASP B 1 356 ? -14.906 -33.156 -9.367 1 97.31 356 ASP B O 1
ATOM 5381 N N . ASP B 1 357 ? -14.625 -31.812 -11.164 1 95.44 357 ASP B N 1
ATOM 5382 C CA . ASP B 1 357 ? -13.922 -32.938 -11.805 1 95.44 357 ASP B CA 1
ATOM 5383 C C . ASP B 1 357 ? -12.656 -32.438 -12.508 1 95.44 357 ASP B C 1
ATOM 5385 O O . ASP B 1 357 ? -12.078 -33.156 -13.32 1 95.44 357 ASP B O 1
ATOM 5389 N N . GLY B 1 358 ? -12.312 -31.25 -12.266 1 97.38 358 GLY B N 1
ATOM 5390 C CA . GLY B 1 358 ? -11.125 -30.719 -12.906 1 97.38 358 GLY B CA 1
ATOM 5391 C C . GLY B 1 358 ? -10.875 -29.25 -12.602 1 97.38 358 GLY B C 1
ATOM 5392 O O . GLY B 1 358 ? -10.961 -28.828 -11.445 1 97.38 358 GLY B O 1
ATOM 5393 N N . ALA B 1 359 ? -10.469 -28.562 -13.656 1 97.06 359 ALA B N 1
ATOM 5394 C CA . ALA B 1 359 ? -10.133 -27.156 -13.508 1 97.06 359 ALA B CA 1
ATOM 5395 C C . ALA B 1 359 ? -10.758 -26.328 -14.633 1 97.06 359 ALA B C 1
ATOM 5397 O O . ALA B 1 359 ? -10.805 -26.766 -15.781 1 97.06 359 ALA B O 1
ATOM 5398 N N . LEU B 1 360 ? -11.227 -25.203 -14.266 1 96.81 360 LEU B N 1
ATOM 5399 C CA . LEU B 1 360 ? -11.68 -24.188 -15.211 1 96.81 360 LEU B CA 1
ATOM 5400 C C . LEU B 1 360 ? -10.664 -23.047 -15.32 1 96.81 360 LEU B C 1
ATOM 5402 O O . LEU B 1 360 ? -10.469 -22.297 -14.367 1 96.81 360 LEU B O 1
ATOM 5406 N N . ALA B 1 361 ? -10 -22.984 -16.484 1 98.31 361 ALA B N 1
ATOM 5407 C CA . ALA B 1 361 ? -9.094 -21.859 -16.703 1 98.31 361 ALA B CA 1
ATOM 5408 C C . ALA B 1 361 ? -9.859 -20.578 -17.031 1 98.31 361 ALA B C 1
ATOM 5410 O O . ALA B 1 361 ? -10.75 -20.594 -17.891 1 98.31 361 ALA B O 1
ATOM 5411 N N . VAL B 1 362 ? -9.492 -19.469 -16.359 1 98.5 362 VAL B N 1
ATOM 5412 C CA . VAL B 1 362 ? -10.211 -18.234 -16.656 1 98.5 362 VAL B CA 1
ATOM 5413 C C . VAL B 1 362 ? -9.43 -17.406 -17.672 1 98.5 362 VAL B C 1
ATOM 5415 O O . VAL B 1 362 ? -9.914 -16.375 -18.156 1 98.5 362 VAL B O 1
ATOM 5418 N N . ASN B 1 363 ? -8.195 -17.781 -17.922 1 98.69 363 ASN B N 1
ATOM 5419 C CA . ASN B 1 363 ? -7.414 -17.25 -19.031 1 98.69 363 ASN B CA 1
ATOM 5420 C C . ASN B 1 363 ? -7.453 -18.188 -20.234 1 98.69 363 ASN B C 1
ATOM 5422 O O . ASN B 1 363 ? -7.258 -19.391 -20.094 1 98.69 363 ASN B O 1
ATOM 5426 N N . LYS B 1 364 ? -7.574 -17.594 -21.438 1 97.69 364 LYS B N 1
ATOM 5427 C CA . LYS B 1 364 ? -7.816 -18.453 -22.609 1 97.69 364 LYS B CA 1
ATOM 5428 C C . LYS B 1 364 ? -6.863 -18.094 -23.75 1 97.69 364 LYS B C 1
ATOM 5430 O O . LYS B 1 364 ? -6.922 -18.703 -24.812 1 97.69 364 LYS B O 1
ATOM 5435 N N . ARG B 1 365 ? -6 -17.203 -23.562 1 97.69 365 ARG B N 1
ATOM 5436 C CA . ARG B 1 365 ? -5.039 -16.859 -24.609 1 97.69 365 ARG B CA 1
ATOM 5437 C C . ARG B 1 365 ? -4.141 -18.047 -24.938 1 97.69 365 ARG B C 1
ATOM 5439 O O . ARG B 1 365 ? -3.881 -18.891 -24.094 1 97.69 365 ARG B O 1
ATOM 5446 N N . PRO B 1 366 ? -3.646 -18.062 -26.188 1 97.56 366 PRO B N 1
ATOM 5447 C CA . PRO B 1 366 ? -2.764 -19.156 -26.578 1 97.56 366 PRO B CA 1
ATOM 5448 C C . PRO B 1 366 ? -1.519 -19.25 -25.703 1 97.56 366 PRO B C 1
ATOM 5450 O O . PRO B 1 366 ? -1.022 -18.234 -25.219 1 97.56 366 PRO B O 1
ATOM 5453 N N . HIS B 1 367 ? -1 -20.516 -25.516 1 98.38 367 HIS B N 1
ATOM 5454 C CA . HIS B 1 367 ? 0.169 -20.75 -24.672 1 98.38 367 HIS B CA 1
ATOM 5455 C C . HIS B 1 367 ? 1.434 -20.875 -25.516 1 98.38 367 HIS B C 1
ATOM 5457 O O . HIS B 1 367 ? 2.539 -20.969 -24.984 1 98.38 367 HIS B O 1
ATOM 5463 N N . GLU B 1 368 ? 1.271 -20.938 -26.844 1 97.56 368 GLU B N 1
ATOM 5464 C CA . GLU B 1 368 ? 2.439 -21.062 -27.703 1 97.56 368 GLU B CA 1
ATOM 5465 C C . GLU B 1 368 ? 3.312 -19.812 -27.641 1 97.56 368 GLU B C 1
ATOM 5467 O O . GLU B 1 368 ? 2.842 -18.734 -27.234 1 97.56 368 GLU B O 1
ATOM 5472 N N . LEU B 1 369 ? 4.547 -20.031 -27.922 1 98.19 369 LEU B N 1
ATOM 5473 C CA . LEU B 1 369 ? 5.418 -18.875 -28.062 1 98.19 369 LEU B CA 1
ATOM 5474 C C . LEU B 1 369 ? 5 -18.016 -29.25 1 98.19 369 LEU B C 1
ATOM 5476 O O . LEU B 1 369 ? 5.27 -18.359 -30.406 1 98.19 369 LEU B O 1
ATOM 5480 N N . ILE B 1 370 ? 4.395 -16.906 -28.984 1 97.44 370 ILE B N 1
ATOM 5481 C CA . ILE B 1 370 ? 3.883 -16.062 -30.062 1 97.44 370 ILE B CA 1
ATOM 5482 C C . ILE B 1 370 ? 5.031 -15.281 -30.703 1 97.44 370 ILE B C 1
ATOM 5484 O O . ILE B 1 370 ? 5.762 -14.57 -30 1 97.44 370 ILE B O 1
ATOM 5488 N N . VAL B 1 371 ? 5.172 -15.398 -31.969 1 98.19 371 VAL B N 1
ATOM 5489 C CA . VAL B 1 371 ? 6.211 -14.695 -32.688 1 98.19 371 VAL B CA 1
ATOM 5490 C C . VAL B 1 371 ? 5.664 -13.367 -33.219 1 98.19 371 VAL B C 1
ATOM 5492 O O . VAL B 1 371 ? 4.656 -13.336 -33.938 1 98.19 371 VAL B O 1
ATOM 5495 N N . VAL B 1 372 ? 6.223 -12.312 -32.75 1 97.69 372 VAL B N 1
ATOM 5496 C CA . VAL B 1 372 ? 5.926 -10.977 -33.25 1 97.69 372 VAL B CA 1
ATOM 5497 C C . VAL B 1 372 ? 6.758 -10.711 -34.5 1 97.69 372 VAL B C 1
ATOM 5499 O O . VAL B 1 372 ? 7.988 -10.703 -34.469 1 97.69 372 VAL B O 1
ATOM 5502 N N . PRO B 1 373 ? 6.129 -10.445 -35.625 1 94.31 373 PRO B N 1
ATOM 5503 C CA . PRO B 1 373 ? 6.879 -10.234 -36.844 1 94.31 373 PRO B CA 1
ATOM 5504 C C . PRO B 1 373 ? 7.738 -8.969 -36.812 1 94.31 373 PRO B C 1
ATOM 5506 O O . PRO B 1 373 ? 7.363 -7.984 -36.188 1 94.31 373 PRO B O 1
ATOM 5509 N N . VAL B 1 374 ? 8.898 -9.078 -37.375 1 90.19 374 VAL B N 1
ATOM 5510 C CA . VAL B 1 374 ? 9.805 -7.938 -37.5 1 90.19 374 VAL B CA 1
ATOM 5511 C C . VAL B 1 374 ? 9.617 -7.25 -38.844 1 90.19 374 VAL B C 1
ATOM 5513 O O . VAL B 1 374 ? 9.383 -7.91 -39.844 1 90.19 374 VAL B O 1
ATOM 5516 N N . PRO B 1 375 ? 9.641 -5.867 -38.969 1 75.31 375 PRO B N 1
ATOM 5517 C CA . PRO B 1 375 ? 9.562 -5.234 -40.312 1 75.31 375 PRO B CA 1
ATOM 5518 C C . PRO B 1 375 ? 10.727 -5.621 -41.219 1 75.31 375 PRO B C 1
ATOM 5520 O O . PRO B 1 375 ? 11.812 -5.945 -40.719 1 75.31 375 PRO B O 1
#

pLDDT: mean 96.58, std 5.4, range [32.22, 98.88]

Nearest PDB structures (foldseek):
  4ege-assembly1_A-2  TM=9.834E-01  e=5.741E-72  Mycobacterium ulcerans Agy99
  3q6d-assembly2_B  TM=9.246E-01  e=1.593E-36  Bacillus anthracis str. Ames
  1pv9-assembly1_A  TM=9.286E-01  e=1.078E-34  Pyrococcus furiosus
  2zsg-assembly1_B  TM=8.583E-01  e=5.953E-35  Thermotoga maritima
  2zsg-assembly1_A  TM=8.809E-01  e=3.977E-34  Thermotoga maritima

Foldseek 3Di:
DPQLADDLVQLVVLLLLLLCLCVVVVFQWEWEWADLVVCNNWVANDDDDLFTWTWIRTNDDAIEIEEAPVRPCSRPSTSCVVVVHHYHHDYPPDDSLLVSQVRSVHALTAYAYAPPDDPSPQVVNCVRNVHRYHHCCVRCQVVVQFADPVQVVQQLLQQVLLLVLVVCLLVLQAFFAFQVSSQVVSQVSSVVSAFPGWPAWAKAWWLRQLDPPHGTDRDGHDQQIWIKIWTKGAHGSQWMDIWIAIAHAADYDPVVQVLLVLQVQLLVQLQFQFAFFAWLQNSQCSSLVSCVVVVQNVQFDDFQKAFTTNDNHGDDTRHHPGGHTDDARGKMKGKTKGHDHNGHITIGIWIWGHHNGGIDTSHDHDRHHHYNYHD/DPQLADDLVQLVVLLLLLLCLCVVVVFQWEWEWADLVVCNNWVANDDDDLFTWTWTRTNDDAIEIEEAPVRPCSRPSTSCVVVVHHYDHDYPPDDSLLVSQVRSVHALTAYAYAPPDDPSPQVVNCVRNVHRYHHCCVRCQVVVQFADPVQVVQQLLQQVLLLVLVVCLLVLQAFFAFQVSSQVVSQVSSVVSAFPGWPAWAKAWWLRQLDPPHGTDRDGHDQQIKIKIWTKGAHGSQWMDIWIAIAHAADYDPVVQVLLVLQVQLLVQLQFQFAFFAWLQNSQCSSLVSCVVVVQNVQFDDFQKAFTTNHNHGDDTRHHPGGHTDDARGKMKGKTKGHDHNGHITIGIWIWGHHNGGIDTSHDDDRHHHYNYHD

Solvent-accessible surface area (backbone atoms only — not comparable to full-atom values): 37019 Å² total; per-residue (Å²): 129,83,70,70,43,81,61,57,66,60,27,52,52,42,46,51,51,50,18,51,43,28,40,73,71,71,28,43,22,38,43,31,32,60,50,54,67,29,27,63,40,34,43,32,81,41,76,64,80,94,58,70,45,31,42,36,37,18,30,75,74,70,49,36,34,39,32,35,56,86,49,54,72,50,49,63,81,23,33,45,70,83,68,62,47,50,72,49,62,40,55,92,92,58,67,66,50,58,55,52,30,53,65,53,76,37,63,71,37,54,34,22,28,37,44,70,35,25,36,64,56,49,53,60,37,25,62,65,20,68,35,80,55,44,66,28,54,81,54,50,44,65,61,64,23,42,44,52,71,70,51,50,52,34,36,40,53,18,18,48,32,52,36,57,40,57,71,49,44,62,80,54,67,46,67,70,42,26,26,43,58,37,47,51,53,48,49,52,39,42,40,72,52,60,26,78,39,75,69,49,62,22,35,12,50,23,39,40,14,25,39,92,74,38,45,56,42,81,54,55,40,46,82,63,24,31,31,23,38,37,39,27,24,26,17,70,66,42,23,36,27,57,40,28,45,33,35,22,30,29,81,68,54,69,66,57,50,51,55,48,52,48,50,47,50,12,40,49,41,21,53,69,51,38,28,52,63,40,26,25,20,54,30,26,42,39,22,47,50,49,32,38,77,71,74,41,45,88,28,42,85,68,61,29,26,31,1,47,36,66,37,78,68,39,58,56,54,20,24,80,86,30,76,53,56,39,44,56,32,27,31,30,38,45,36,46,44,41,32,40,78,80,47,30,23,38,37,44,31,35,32,31,32,31,31,89,80,19,58,45,65,34,46,78,66,83,78,62,76,43,64,30,83,68,137,130,82,72,71,41,82,61,58,66,61,26,52,52,42,45,52,51,49,19,50,43,28,41,74,69,71,29,43,22,38,43,29,33,61,50,54,66,29,28,64,41,34,44,34,80,40,77,65,81,92,61,70,46,31,43,37,36,19,29,73,73,70,49,36,34,39,33,37,56,88,50,55,72,49,50,63,81,24,33,44,71,83,72,63,48,50,73,47,62,41,56,92,92,59,66,65,50,58,54,51,29,54,64,53,76,37,64,70,39,54,33,21,28,38,46,68,35,26,37,63,56,49,53,59,37,25,61,63,22,69,35,81,56,44,66,28,54,82,54,49,44,64,61,64,24,40,43,52,70,70,51,50,51,33,35,39,53,20,19,48,30,53,35,57,39,57,72,49,44,61,81,53,67,46,68,69,42,25,28,42,57,36,48,52,55,47,50,53,36,41,41,74,52,60,26,77,36,74,69,49,60,24,35,12,50,23,40,41,15,25,39,92,76,40,45,56,41,80,52,57,39,45,82,61,25,31,31,23,37,37,42,28,24,27,18,70,68,42,24,37,28,59,41,28,44,35,36,22,29,29,80,68,55,69,65,56,50,51,56,49,53,48,49,47,49,12,38,49,40,21,53,69,51,37,28,52,64,40,26,26,20,55,31,25,42,38,22,47,49,48,31,40,76,71,73,40,46,88,28,42,84,67,61,29,25,32,1,48,34,65,37,80,68,39,59,55,54,20,25,81,87,32,75,54,55,38,44,56,32,27,29,28,38,46,36,46,44,42,35,42,79,79,46,30,23,39,38,46,31,32,32,32,31,30,31,88,80,18,58,45,64,34,45,78,66,81,78,62,78,44,65,30,84,67,135